Protein AF-A0A7J9FUR3-F1 (afdb_monomer)

InterPro domains:
  IPR056647 Domain of unknown function DUF7745 [PF24924] (19-249)

Structure (mmCIF, N/CA/C/O backbone):
data_AF-A0A7J9FUR3-F1
#
_entry.id   AF-A0A7J9FUR3-F1
#
loop_
_atom_site.group_PDB
_atom_site.id
_atom_site.type_symbol
_atom_site.label_atom_id
_atom_site.label_alt_id
_atom_site.label_comp_id
_atom_site.label_asym_id
_atom_site.label_entity_id
_atom_site.label_seq_id
_atom_site.pdbx_PDB_ins_code
_atom_site.Cartn_x
_atom_site.Cartn_y
_atom_site.Cartn_z
_atom_site.occupancy
_atom_site.B_iso_or_equiv
_atom_site.auth_seq_id
_atom_site.auth_comp_id
_atom_site.auth_asym_id
_atom_site.auth_atom_id
_atom_site.pdbx_PDB_model_num
ATOM 1 N N . ILE A 1 1 ? 11.746 -22.032 -14.970 1.00 40.00 1 ILE A N 1
ATOM 2 C CA . ILE A 1 1 ? 12.885 -21.417 -14.247 1.00 40.00 1 ILE A CA 1
ATOM 3 C C . ILE A 1 1 ? 12.674 -19.917 -14.348 1.00 40.00 1 ILE A C 1
ATOM 5 O O . ILE A 1 1 ? 12.406 -19.471 -15.456 1.00 40.00 1 ILE A O 1
ATOM 9 N N . VAL A 1 2 ? 12.683 -19.176 -13.238 1.00 52.94 2 VAL A N 1
ATOM 10 C CA . VAL A 1 2 ? 12.623 -17.704 -13.290 1.00 52.94 2 VAL A CA 1
ATOM 11 C C . VAL A 1 2 ? 14.052 -17.200 -13.469 1.00 52.94 2 VAL A C 1
ATOM 13 O O . VAL A 1 2 ? 14.945 -17.654 -12.755 1.00 52.94 2 VAL A O 1
ATOM 16 N N . SER A 1 3 ? 14.275 -16.323 -14.445 1.00 75.50 3 SER A N 1
ATOM 17 C CA . SER A 1 3 ? 15.568 -15.669 -14.642 1.00 75.50 3 SER A CA 1
ATOM 18 C C . SER A 1 3 ? 15.667 -14.496 -13.665 1.00 75.50 3 SER A C 1
ATOM 20 O O . SER A 1 3 ? 14.823 -13.596 -13.670 1.00 75.50 3 SER A O 1
ATOM 22 N N . CYS A 1 4 ? 16.656 -14.539 -12.772 1.00 85.50 4 CYS A N 1
ATOM 23 C CA . CYS A 1 4 ? 16.816 -13.567 -11.694 1.00 85.50 4 CYS A CA 1
ATOM 24 C C . CYS A 1 4 ? 18.281 -13.151 -11.547 1.00 85.50 4 CYS A C 1
ATOM 26 O O . CYS A 1 4 ? 19.171 -13.999 -11.498 1.00 85.50 4 CYS A O 1
ATOM 28 N N . ILE A 1 5 ? 18.525 -11.848 -11.412 1.00 88.12 5 ILE A N 1
ATOM 29 C CA . ILE A 1 5 ? 19.863 -11.275 -11.248 1.00 88.12 5 ILE A CA 1
ATOM 30 C C . ILE A 1 5 ? 20.096 -10.968 -9.758 1.00 88.12 5 ILE A C 1
ATOM 32 O O . ILE A 1 5 ? 19.361 -10.153 -9.194 1.00 88.12 5 ILE A O 1
ATOM 36 N N . PRO A 1 6 ? 21.093 -11.576 -9.087 1.00 90.00 6 PRO A N 1
ATOM 37 C CA . PRO A 1 6 ? 21.395 -11.266 -7.691 1.00 90.00 6 PRO A CA 1
ATOM 38 C C . PRO A 1 6 ? 21.856 -9.815 -7.507 1.00 90.00 6 PRO A C 1
ATOM 40 O O . PRO A 1 6 ? 22.700 -9.323 -8.260 1.00 90.00 6 PRO A O 1
ATOM 43 N N . TRP A 1 7 ? 21.391 -9.155 -6.442 1.00 91.25 7 TRP A N 1
ATOM 44 C CA . TRP A 1 7 ? 21.817 -7.801 -6.060 1.00 91.25 7 TRP A CA 1
ATOM 45 C C . TRP A 1 7 ? 23.337 -7.688 -5.913 1.00 91.25 7 TRP A C 1
ATOM 47 O O . TRP A 1 7 ? 23.904 -6.666 -6.286 1.00 91.25 7 TRP A O 1
ATOM 57 N N . LYS A 1 8 ? 24.020 -8.745 -5.447 1.00 90.19 8 LYS A N 1
ATOM 58 C CA . LYS A 1 8 ? 25.489 -8.772 -5.386 1.00 90.19 8 LYS A CA 1
ATOM 59 C C . LYS A 1 8 ? 26.110 -8.455 -6.753 1.00 90.19 8 LYS A C 1
ATOM 61 O O . LYS A 1 8 ? 26.935 -7.557 -6.842 1.00 90.19 8 LYS A O 1
ATOM 66 N N . ASN A 1 9 ? 25.662 -9.122 -7.815 1.00 89.19 9 ASN A N 1
ATOM 67 C CA . ASN A 1 9 ? 26.210 -8.950 -9.160 1.00 89.19 9 ASN A CA 1
ATOM 68 C C . ASN A 1 9 ? 25.956 -7.527 -9.690 1.00 89.19 9 ASN A C 1
ATOM 70 O O . ASN A 1 9 ? 26.827 -6.939 -10.327 1.00 89.19 9 ASN A O 1
ATOM 74 N N . LEU A 1 10 ? 24.783 -6.955 -9.390 1.00 90.62 10 LEU A N 1
ATOM 75 C CA . LEU A 1 10 ? 24.438 -5.574 -9.749 1.00 90.62 10 LEU A CA 1
ATOM 76 C C . LEU A 1 10 ? 25.276 -4.555 -8.959 1.00 90.62 10 LEU A C 1
ATOM 78 O O . LEU A 1 10 ? 25.769 -3.593 -9.540 1.00 90.62 10 LEU A O 1
ATOM 82 N N . LYS A 1 11 ? 25.501 -4.783 -7.659 1.00 92.44 11 LYS A N 1
ATOM 83 C CA . LYS A 1 11 ? 26.375 -3.962 -6.809 1.00 92.44 11 LYS A CA 1
ATOM 84 C C . LYS A 1 11 ? 27.828 -4.008 -7.284 1.00 92.44 11 LYS A C 1
ATOM 86 O O . LYS A 1 11 ? 28.453 -2.958 -7.417 1.00 92.44 11 LYS A O 1
ATOM 91 N N . ASP A 1 12 ? 28.352 -5.199 -7.555 1.00 90.38 12 ASP A N 1
ATOM 92 C CA . ASP A 1 12 ? 29.727 -5.392 -8.018 1.00 90.38 12 ASP A CA 1
ATOM 93 C C . ASP A 1 12 ? 29.925 -4.712 -9.392 1.00 90.38 12 ASP A C 1
ATOM 95 O O . ASP A 1 12 ? 30.930 -4.032 -9.605 1.00 90.38 12 ASP A O 1
ATOM 99 N N . LEU A 1 13 ? 28.915 -4.763 -10.275 1.00 88.69 13 LEU A N 1
ATOM 100 C CA . LEU A 1 13 ? 28.877 -4.000 -11.528 1.00 88.69 13 LEU A CA 1
ATOM 101 C C . LEU A 1 13 ? 28.843 -2.476 -11.294 1.00 88.69 13 LEU A C 1
ATOM 103 O O . LEU A 1 13 ? 29.637 -1.759 -11.899 1.00 88.69 13 LEU A O 1
ATOM 107 N N . ILE A 1 14 ? 27.986 -1.966 -10.400 1.00 90.94 14 ILE A N 1
ATOM 108 C CA . ILE A 1 14 ? 27.933 -0.533 -10.036 1.00 90.94 14 ILE A CA 1
ATOM 109 C C . ILE A 1 14 ? 29.297 -0.045 -9.530 1.00 90.94 14 ILE A C 1
ATOM 111 O O . ILE A 1 14 ? 29.725 1.056 -9.880 1.00 90.94 14 ILE A O 1
ATOM 115 N N . LEU A 1 15 ? 30.011 -0.849 -8.741 1.00 91.88 15 LEU A N 1
ATOM 116 C CA . LEU A 1 15 ? 31.342 -0.497 -8.247 1.00 91.88 15 LEU A CA 1
ATOM 117 C C . LEU A 1 15 ? 32.389 -0.516 -9.373 1.00 91.88 15 LEU A C 1
ATOM 119 O O . LEU A 1 15 ? 33.080 0.485 -9.564 1.00 91.88 15 LEU A O 1
ATOM 123 N N . ALA A 1 16 ? 32.461 -1.594 -10.159 1.00 90.81 16 ALA A N 1
ATOM 124 C CA . ALA A 1 16 ? 33.526 -1.814 -11.142 1.00 90.81 16 ALA A CA 1
ATOM 125 C C . ALA A 1 16 ? 33.355 -1.076 -12.487 1.00 90.81 16 ALA A C 1
ATOM 127 O O . ALA A 1 16 ? 34.342 -0.863 -13.189 1.00 90.81 16 ALA A O 1
ATOM 128 N N . HIS A 1 17 ? 32.137 -0.689 -12.885 1.00 88.50 17 HIS A N 1
ATOM 129 C CA . HIS A 1 17 ? 31.907 -0.098 -14.210 1.00 88.50 17 HIS A CA 1
ATOM 130 C C . HIS A 1 17 ? 32.602 1.278 -14.364 1.00 88.50 17 HIS A C 1
ATOM 132 O O . HIS A 1 17 ? 32.498 2.090 -13.444 1.00 88.50 17 HIS A O 1
ATOM 138 N N . PRO A 1 18 ? 33.268 1.602 -15.494 1.00 88.75 18 PRO A N 1
ATOM 139 C CA . PRO A 1 18 ? 33.955 2.891 -15.661 1.00 88.75 18 PRO A CA 1
ATOM 140 C C . PRO A 1 18 ? 33.000 4.069 -15.937 1.00 88.75 18 PRO A C 1
ATOM 142 O O . PRO A 1 18 ? 33.157 5.143 -15.367 1.00 88.75 18 PRO A O 1
ATOM 145 N N . ASP A 1 19 ? 31.983 3.876 -16.782 1.00 91.56 19 ASP A N 1
ATOM 146 C CA . ASP A 1 19 ? 30.974 4.904 -17.088 1.00 91.56 19 ASP A CA 1
ATOM 147 C C . ASP A 1 19 ? 30.016 5.111 -15.903 1.00 91.56 19 ASP A C 1
ATOM 149 O O . ASP A 1 19 ? 29.298 4.185 -15.513 1.00 91.56 19 ASP A O 1
ATOM 153 N N . VAL A 1 20 ? 29.994 6.336 -15.370 1.00 91.25 20 VAL A N 1
ATOM 154 C CA . VAL A 1 20 ? 29.142 6.776 -14.255 1.00 91.25 20 VAL A CA 1
ATOM 155 C C . VAL A 1 20 ? 27.653 6.712 -14.600 1.00 91.25 20 VAL A C 1
ATOM 157 O O . VAL A 1 20 ? 26.853 6.382 -13.726 1.00 91.25 20 VAL A O 1
ATOM 160 N N . ARG A 1 21 ? 27.253 6.965 -15.855 1.00 87.56 21 ARG A N 1
ATOM 161 C CA . ARG A 1 21 ? 25.837 6.919 -16.250 1.00 87.56 21 ARG A CA 1
ATOM 162 C C . ARG A 1 21 ? 25.279 5.509 -16.074 1.00 87.56 21 ARG A C 1
ATOM 164 O O . ARG A 1 21 ? 24.297 5.325 -15.365 1.00 87.56 21 ARG A O 1
ATOM 171 N N . LYS A 1 22 ? 25.996 4.507 -16.586 1.00 88.00 22 LYS A N 1
ATOM 172 C CA . LYS A 1 22 ? 25.631 3.093 -16.427 1.00 88.00 22 LYS A CA 1
ATOM 173 C C . LYS A 1 22 ? 25.598 2.637 -14.963 1.00 88.00 22 LYS A C 1
ATOM 175 O O . LYS A 1 22 ? 24.791 1.772 -14.634 1.00 88.00 22 LYS A O 1
ATOM 180 N N . LYS A 1 23 ? 26.396 3.231 -14.059 1.00 89.62 23 LYS A N 1
ATOM 181 C CA . LYS A 1 23 ? 26.247 2.993 -12.606 1.00 89.62 23 LYS A CA 1
ATOM 182 C C . LYS A 1 23 ? 24.873 3.452 -12.105 1.00 89.62 23 LYS A C 1
ATOM 184 O O . LYS A 1 23 ? 24.221 2.710 -11.376 1.00 89.62 23 LYS A O 1
ATOM 189 N N . VAL A 1 24 ? 24.435 4.650 -12.504 1.00 90.56 24 VAL A N 1
ATOM 190 C CA . VAL A 1 24 ? 23.118 5.204 -12.141 1.00 90.56 24 VAL A CA 1
ATOM 191 C C . VAL A 1 24 ? 21.990 4.362 -12.738 1.00 90.56 24 VAL A C 1
ATOM 193 O O . VAL A 1 24 ? 21.053 4.029 -12.018 1.00 90.56 24 VAL A O 1
ATOM 196 N N . ASP A 1 25 ? 22.109 3.943 -13.999 1.00 90.06 25 ASP A N 1
ATOM 197 C CA . ASP A 1 25 ? 21.103 3.114 -14.674 1.00 90.06 25 ASP A CA 1
ATOM 198 C C . ASP A 1 25 ? 20.937 1.745 -13.973 1.00 90.06 25 ASP A C 1
ATOM 200 O O . ASP A 1 25 ? 19.820 1.331 -13.657 1.00 90.06 25 ASP A O 1
ATOM 204 N N . VAL A 1 26 ? 22.042 1.065 -13.631 1.00 91.12 26 VAL A N 1
ATOM 205 C CA . VAL A 1 26 ? 22.020 -0.221 -12.899 1.00 91.12 26 VAL A CA 1
ATOM 206 C C . VAL A 1 26 ? 21.530 -0.048 -11.452 1.00 91.12 26 VAL A C 1
ATOM 208 O O . VAL A 1 26 ? 20.812 -0.908 -10.932 1.00 91.12 26 VAL A O 1
ATOM 211 N N . PHE A 1 27 ? 21.853 1.068 -10.795 1.00 93.19 27 PHE A N 1
ATOM 212 C CA . PHE A 1 27 ? 21.329 1.396 -9.465 1.00 93.19 27 PHE A CA 1
ATOM 213 C C . PHE A 1 27 ? 19.815 1.658 -9.495 1.00 93.19 27 PHE A C 1
ATOM 215 O O . PHE A 1 27 ? 19.082 1.141 -8.651 1.00 93.19 27 PHE A O 1
ATOM 222 N N . ALA A 1 28 ? 19.319 2.375 -10.505 1.00 92.06 28 ALA A N 1
ATOM 223 C CA . ALA A 1 28 ? 17.894 2.611 -10.706 1.00 92.06 28 ALA A CA 1
ATOM 224 C C . ALA A 1 28 ? 17.135 1.310 -11.026 1.00 92.06 28 ALA A C 1
ATOM 226 O O . ALA A 1 28 ? 16.106 1.049 -10.400 1.00 92.06 28 ALA A O 1
ATOM 227 N N . LEU A 1 29 ? 17.667 0.442 -11.898 1.00 92.75 29 LEU A N 1
ATOM 228 C CA . LEU A 1 29 ? 17.140 -0.915 -12.118 1.00 92.75 29 LEU A CA 1
ATOM 229 C C . LEU A 1 29 ? 17.061 -1.708 -10.803 1.00 92.75 29 LEU A C 1
ATOM 231 O O . LEU A 1 29 ? 16.066 -2.383 -10.542 1.00 92.75 29 LEU A O 1
ATOM 235 N N . SER A 1 30 ? 18.076 -1.584 -9.946 1.00 92.75 30 SER A N 1
ATOM 236 C CA . SER A 1 30 ? 18.109 -2.250 -8.640 1.00 92.75 30 SER A CA 1
ATOM 237 C C . SER A 1 30 ? 17.030 -1.719 -7.688 1.00 92.75 30 SER A C 1
ATOM 239 O O . SER A 1 30 ? 16.398 -2.510 -6.995 1.00 92.75 30 SER A O 1
ATOM 241 N N . ILE A 1 31 ? 16.731 -0.413 -7.696 1.00 92.94 31 ILE A N 1
ATOM 242 C CA . ILE A 1 31 ? 15.568 0.144 -6.979 1.00 92.94 31 ILE A CA 1
ATOM 243 C C . ILE A 1 31 ? 14.265 -0.442 -7.543 1.00 92.94 31 ILE A C 1
ATOM 245 O O . ILE A 1 31 ? 13.415 -0.903 -6.778 1.00 92.94 31 ILE A O 1
ATOM 249 N N . TYR A 1 32 ? 14.103 -0.484 -8.869 1.00 92.69 32 TYR A N 1
ATOM 250 C CA . TYR A 1 32 ? 12.893 -1.039 -9.477 1.00 92.69 32 TYR A CA 1
ATOM 251 C C . TYR A 1 32 ? 12.686 -2.521 -9.137 1.00 92.69 32 TYR A C 1
ATOM 253 O O . TYR A 1 32 ? 11.578 -2.892 -8.759 1.00 92.69 32 TYR A O 1
ATOM 261 N N . GLY A 1 33 ? 13.727 -3.354 -9.195 1.00 91.75 33 GLY A N 1
ATOM 262 C CA . GLY A 1 33 ? 13.622 -4.788 -8.910 1.00 91.75 33 GLY A CA 1
ATOM 263 C C . GLY A 1 33 ? 13.586 -5.169 -7.429 1.00 91.75 33 GLY A C 1
ATOM 264 O O . GLY A 1 33 ? 12.911 -6.127 -7.078 1.00 91.75 33 GLY A O 1
ATOM 265 N N . LEU A 1 34 ? 14.276 -4.438 -6.546 1.00 92.56 34 LEU A N 1
ATOM 266 C CA . LEU A 1 34 ? 14.385 -4.800 -5.122 1.00 92.56 34 LEU A CA 1
ATOM 267 C C . LEU A 1 34 ? 13.378 -4.067 -4.222 1.00 92.56 34 LEU A C 1
ATOM 269 O O . LEU A 1 34 ? 13.125 -4.520 -3.107 1.00 92.56 34 LEU A O 1
ATOM 273 N N . ILE A 1 35 ? 12.835 -2.927 -4.672 1.00 92.38 35 ILE A N 1
ATOM 274 C CA . ILE A 1 35 ? 11.983 -2.041 -3.858 1.00 92.38 35 ILE A CA 1
ATOM 275 C C . ILE A 1 35 ? 10.611 -1.828 -4.503 1.00 92.38 35 ILE A C 1
ATOM 277 O O . ILE A 1 35 ? 9.602 -1.902 -3.806 1.00 92.38 35 ILE A O 1
ATOM 281 N N . VAL A 1 36 ? 10.538 -1.562 -5.812 1.00 93.19 36 VAL A N 1
ATOM 282 C CA . VAL A 1 36 ? 9.259 -1.231 -6.477 1.00 93.19 36 VAL A CA 1
ATOM 283 C C . VAL A 1 36 ? 8.471 -2.487 -6.870 1.00 93.19 36 VAL A C 1
ATOM 285 O O . VAL A 1 36 ? 7.272 -2.573 -6.605 1.00 93.19 36 VAL A O 1
ATOM 288 N N . PHE A 1 37 ? 9.155 -3.470 -7.456 1.00 93.56 37 PHE A N 1
ATOM 289 C CA . PHE A 1 37 ? 8.597 -4.725 -7.961 1.00 93.56 37 PHE A CA 1
ATOM 290 C C . PHE A 1 37 ? 9.344 -5.961 -7.405 1.00 93.56 37 PHE A C 1
ATOM 292 O O . PHE A 1 37 ? 9.831 -6.780 -8.186 1.00 93.56 37 PHE A O 1
ATOM 299 N N . PRO A 1 38 ? 9.470 -6.115 -6.070 1.00 91.81 38 PRO A N 1
ATOM 300 C CA . PRO A 1 38 ? 10.190 -7.238 -5.474 1.00 91.81 38 PRO A CA 1
ATOM 301 C C . PRO A 1 38 ? 9.470 -8.569 -5.714 1.00 91.81 38 PRO A C 1
ATOM 303 O O . PRO A 1 38 ? 8.292 -8.696 -5.388 1.00 91.81 38 PRO A O 1
ATOM 306 N N . THR A 1 39 ? 10.194 -9.580 -6.206 1.00 86.19 39 THR A N 1
ATOM 307 C CA . THR A 1 39 ? 9.712 -10.973 -6.311 1.00 86.19 39 THR A CA 1
ATOM 308 C C . THR A 1 39 ? 10.428 -11.898 -5.333 1.00 86.19 39 THR A C 1
ATOM 310 O O . THR A 1 39 ? 9.793 -12.564 -4.517 1.00 86.19 39 THR A O 1
ATOM 313 N N . ILE A 1 40 ? 11.761 -11.914 -5.385 1.00 85.31 40 ILE A N 1
ATOM 314 C CA . ILE A 1 40 ? 12.637 -12.765 -4.575 1.00 85.31 40 ILE A CA 1
ATOM 315 C C . ILE A 1 40 ? 13.620 -11.871 -3.815 1.00 85.31 40 ILE A C 1
ATOM 317 O O . ILE A 1 40 ? 14.203 -10.940 -4.372 1.00 85.31 40 ILE A O 1
ATOM 321 N N . LEU A 1 41 ? 13.815 -12.143 -2.522 1.00 85.69 41 LEU A N 1
ATOM 322 C CA . LEU A 1 41 ? 14.660 -11.315 -1.661 1.00 85.69 41 LEU A CA 1
ATOM 323 C C . LEU A 1 41 ? 16.094 -11.222 -2.211 1.00 85.69 41 LEU A C 1
ATOM 325 O O . LEU A 1 41 ? 16.740 -12.237 -2.476 1.00 85.69 41 LEU A O 1
ATOM 329 N N . GLY A 1 42 ? 16.591 -9.994 -2.379 1.00 87.50 42 GLY A N 1
ATOM 330 C CA . GLY A 1 42 ? 17.943 -9.731 -2.880 1.00 87.50 42 GLY A CA 1
ATOM 331 C C . GLY A 1 42 ? 18.158 -10.032 -4.369 1.00 87.50 42 GLY A C 1
ATOM 332 O O . GLY A 1 42 ? 19.312 -10.100 -4.787 1.00 87.50 42 GLY A O 1
ATOM 333 N N . HIS A 1 43 ? 17.096 -10.214 -5.159 1.00 90.06 43 HIS A N 1
ATOM 334 C CA . HIS A 1 43 ? 17.171 -10.532 -6.587 1.00 90.06 43 HIS A CA 1
ATOM 335 C C . HIS A 1 43 ? 16.255 -9.629 -7.425 1.00 90.06 43 HIS A C 1
ATOM 337 O O . HIS A 1 43 ? 15.167 -9.260 -6.992 1.00 90.06 43 HIS A O 1
ATOM 343 N N . VAL A 1 44 ? 16.693 -9.299 -8.641 1.00 89.44 44 VAL A N 1
ATOM 344 C CA . VAL A 1 44 ? 15.914 -8.567 -9.651 1.00 89.44 44 VAL A CA 1
ATOM 345 C C . VAL A 1 44 ? 15.365 -9.553 -10.679 1.00 89.44 44 VAL A C 1
ATOM 347 O O . VAL A 1 44 ? 16.111 -10.375 -11.207 1.00 89.44 44 VAL A O 1
ATOM 350 N N . ASP A 1 45 ? 14.069 -9.467 -10.964 1.00 90.19 45 ASP A N 1
ATOM 351 C CA . ASP A 1 45 ? 13.382 -10.295 -11.960 1.00 90.19 45 ASP A CA 1
ATOM 352 C C . ASP A 1 45 ? 13.676 -9.819 -13.399 1.00 90.19 45 ASP A C 1
ATOM 354 O O . ASP A 1 45 ? 13.717 -8.614 -13.675 1.00 90.19 45 ASP A O 1
ATOM 358 N N . GLU A 1 46 ? 13.847 -10.748 -14.340 1.00 88.62 46 GLU A N 1
ATOM 359 C CA . GLU A 1 46 ? 14.031 -10.438 -15.765 1.00 88.62 46 GLU A CA 1
ATOM 360 C C . GLU A 1 46 ? 12.881 -9.589 -16.341 1.00 88.62 46 GLU A C 1
ATOM 362 O O . GLU A 1 46 ? 13.132 -8.655 -17.106 1.00 88.62 46 GLU A O 1
ATOM 367 N N . ALA A 1 47 ? 11.634 -9.810 -15.909 1.00 89.31 47 ALA A N 1
ATOM 368 C CA . ALA A 1 47 ? 10.491 -9.020 -16.370 1.00 89.31 47 ALA A CA 1
ATOM 369 C C . ALA A 1 47 ? 10.536 -7.556 -15.884 1.00 89.31 47 ALA A C 1
ATOM 371 O O . ALA A 1 47 ? 10.021 -6.660 -16.556 1.00 89.31 47 ALA A O 1
ATOM 372 N N . VAL A 1 48 ? 11.203 -7.284 -14.754 1.00 90.94 48 VAL A N 1
ATOM 373 C CA . VAL A 1 48 ? 11.475 -5.909 -14.297 1.00 90.94 48 VAL A CA 1
ATOM 374 C C . VAL A 1 48 ? 12.601 -5.269 -15.121 1.00 90.94 48 VAL A C 1
ATOM 376 O O . VAL A 1 48 ? 12.616 -4.052 -15.294 1.00 90.94 48 VAL A O 1
ATOM 379 N N . THR A 1 49 ? 13.496 -6.073 -15.702 1.00 88.94 49 THR A N 1
ATOM 380 C CA . THR A 1 49 ? 14.569 -5.590 -16.585 1.00 88.94 49 THR A CA 1
ATOM 381 C C . THR A 1 49 ? 14.022 -5.171 -17.962 1.00 88.94 49 THR A C 1
ATOM 383 O O . THR A 1 49 ? 14.380 -4.090 -18.434 1.00 88.94 49 THR A O 1
ATOM 386 N N . ASP A 1 50 ? 13.082 -5.926 -18.563 1.00 87.00 50 ASP A N 1
ATOM 387 C CA . ASP A 1 50 ? 12.319 -5.462 -19.751 1.00 87.00 50 ASP A CA 1
ATOM 388 C C . ASP A 1 50 ? 11.549 -4.172 -19.449 1.00 87.00 50 ASP A C 1
ATOM 390 O O . ASP A 1 50 ? 11.634 -3.198 -20.201 1.00 87.00 50 ASP A O 1
ATOM 394 N N . LEU A 1 51 ? 10.828 -4.138 -18.320 1.00 88.38 51 LEU A N 1
ATOM 395 C CA . LEU A 1 51 ? 10.083 -2.951 -17.913 1.00 88.38 51 LEU A CA 1
ATOM 396 C C . LEU A 1 51 ? 11.000 -1.730 -17.790 1.00 88.38 51 LEU A C 1
ATOM 398 O O . LEU A 1 51 ? 10.659 -0.670 -18.314 1.00 88.38 51 LEU A O 1
ATOM 402 N N . PHE A 1 52 ? 12.157 -1.869 -17.141 1.00 88.75 52 PHE A N 1
ATOM 403 C CA . PHE A 1 52 ? 13.099 -0.770 -16.942 1.00 88.75 52 PHE A CA 1
ATOM 404 C C . PHE A 1 52 ? 13.564 -0.168 -18.278 1.00 88.75 52 PHE A C 1
ATOM 406 O O . PHE A 1 52 ? 13.422 1.038 -18.478 1.00 88.75 52 PHE A O 1
ATOM 413 N N . GLY A 1 53 ? 13.959 -1.002 -19.249 1.00 84.81 53 GLY A N 1
ATOM 414 C CA . GLY A 1 53 ? 14.311 -0.568 -20.615 1.00 84.81 53 GLY A CA 1
ATOM 415 C C . GLY A 1 53 ? 13.153 0.040 -21.430 1.00 84.81 53 GLY A C 1
ATOM 416 O O . GLY A 1 53 ? 13.342 0.514 -22.556 1.00 84.81 53 GLY A O 1
ATOM 417 N N . ARG A 1 54 ? 11.930 0.044 -20.884 1.00 82.88 54 ARG A N 1
ATOM 418 C CA . ARG A 1 54 ? 10.752 0.715 -21.452 1.00 82.88 54 ARG A CA 1
ATOM 419 C C . ARG A 1 54 ? 10.394 2.015 -20.730 1.00 82.88 54 ARG A C 1
ATOM 421 O O . ARG A 1 54 ? 9.671 2.819 -21.318 1.00 82.88 54 ARG A O 1
ATOM 428 N N . LEU A 1 55 ? 10.916 2.272 -19.527 1.00 81.19 55 LEU A N 1
ATOM 429 C CA . LEU A 1 55 ? 10.690 3.531 -18.799 1.00 81.19 55 LEU A CA 1
ATOM 430 C C . LEU A 1 55 ? 11.337 4.729 -19.512 1.00 81.19 55 LEU A C 1
ATOM 432 O O . LEU A 1 55 ? 10.719 5.790 -19.587 1.00 81.19 55 LEU A O 1
ATOM 436 N N . ASP A 1 56 ? 12.495 4.529 -20.155 1.00 71.19 56 ASP A N 1
ATOM 437 C CA . ASP A 1 56 ? 13.159 5.521 -21.025 1.00 71.19 56 ASP A CA 1
ATOM 438 C C . ASP A 1 56 ? 12.240 6.073 -22.129 1.00 71.19 56 ASP A C 1
ATOM 440 O O . ASP A 1 56 ? 12.386 7.208 -22.585 1.00 71.19 56 ASP A O 1
ATOM 444 N N . LYS A 1 57 ? 11.224 5.297 -22.529 1.00 78.06 57 LYS A N 1
ATOM 445 C CA . LYS A 1 57 ? 10.207 5.674 -23.524 1.00 78.06 57 LYS A CA 1
ATOM 446 C C . LYS A 1 57 ? 9.055 6.483 -22.901 1.00 78.06 57 LYS A C 1
ATOM 448 O O . LYS A 1 57 ? 7.962 6.535 -23.459 1.00 78.06 57 LYS A O 1
ATOM 453 N N . ARG A 1 58 ? 9.302 7.109 -21.740 1.00 74.69 58 ARG A N 1
ATOM 454 C CA . ARG A 1 58 ? 8.368 7.908 -20.919 1.00 74.69 58 ARG A CA 1
ATOM 455 C C . ARG A 1 58 ? 7.116 7.146 -20.456 1.00 74.69 58 ARG A C 1
ATOM 457 O O . ARG A 1 58 ? 6.075 7.749 -20.202 1.00 74.69 58 ARG A O 1
ATOM 464 N N . VAL A 1 59 ? 7.211 5.822 -20.320 1.00 78.38 59 VAL A N 1
ATOM 465 C CA . VAL A 1 59 ? 6.127 4.990 -19.774 1.00 78.38 59 VAL A CA 1
ATOM 466 C C . VAL A 1 59 ? 6.040 5.204 -18.261 1.00 78.38 59 VAL A C 1
ATOM 468 O O . VAL A 1 59 ? 7.025 5.027 -17.551 1.00 78.38 59 VAL A O 1
ATOM 471 N N . THR A 1 60 ? 4.861 5.565 -17.749 1.00 85.38 60 THR A N 1
ATOM 472 C CA . THR A 1 60 ? 4.654 5.702 -16.298 1.00 85.38 60 THR A CA 1
ATOM 473 C C . THR A 1 60 ? 4.535 4.327 -15.621 1.00 85.38 60 THR A C 1
ATOM 475 O O . THR A 1 60 ? 3.723 3.509 -16.058 1.00 85.38 60 THR A O 1
ATOM 478 N N . PRO A 1 61 ? 5.284 4.051 -14.533 1.00 89.25 61 PRO A N 1
ATOM 479 C CA . PRO A 1 61 ? 5.174 2.792 -13.797 1.00 89.25 61 PRO A CA 1
ATOM 480 C C . PRO A 1 61 ? 3.944 2.743 -12.874 1.00 89.25 61 PRO A C 1
ATOM 482 O O . PRO A 1 61 ? 3.599 1.672 -12.382 1.00 89.25 61 PRO A O 1
ATOM 485 N N . VAL A 1 62 ? 3.266 3.873 -12.626 1.00 90.38 62 VAL A N 1
ATOM 486 C CA . VAL A 1 62 ? 2.196 3.983 -11.613 1.00 90.38 62 VAL A CA 1
ATOM 487 C C . VAL A 1 62 ? 1.060 2.958 -11.799 1.00 90.38 62 VAL A C 1
ATOM 489 O O . VAL A 1 62 ? 0.696 2.327 -10.806 1.00 90.38 62 VAL A O 1
ATOM 492 N N . PRO A 1 63 ? 0.523 2.702 -13.014 1.00 91.81 63 PRO A N 1
ATOM 493 C CA . PRO A 1 63 ? -0.515 1.686 -13.200 1.00 91.81 63 PRO A CA 1
ATOM 494 C C . PRO A 1 63 ? -0.042 0.265 -12.864 1.00 91.81 63 PRO A C 1
ATOM 496 O O . PRO A 1 63 ? -0.834 -0.522 -12.356 1.00 91.81 63 PRO A O 1
ATOM 499 N N . LEU A 1 64 ? 1.240 -0.049 -13.094 1.00 94.00 64 LEU A N 1
ATOM 500 C CA . LEU A 1 64 ? 1.829 -1.362 -12.811 1.00 94.00 64 LEU A CA 1
ATOM 501 C C . LEU A 1 64 ? 2.073 -1.542 -11.306 1.00 94.00 64 LEU A C 1
ATOM 503 O O . LEU A 1 64 ? 1.781 -2.604 -10.762 1.00 94.00 64 LEU A O 1
ATOM 507 N N . ILE A 1 65 ? 2.557 -0.496 -10.622 1.00 95.00 65 ILE A N 1
ATOM 508 C CA . ILE A 1 65 ? 2.728 -0.489 -9.157 1.00 95.00 65 ILE A CA 1
ATOM 509 C C . ILE A 1 65 ? 1.378 -0.734 -8.477 1.00 95.00 65 ILE A C 1
ATOM 511 O O . ILE A 1 65 ? 1.276 -1.579 -7.587 1.00 95.00 65 ILE A O 1
ATOM 515 N N . LEU A 1 66 ? 0.328 -0.036 -8.926 1.00 94.94 66 LEU A N 1
ATOM 516 C CA . LEU A 1 66 ? -1.036 -0.256 -8.445 1.00 94.94 66 LEU A CA 1
ATOM 517 C C . LEU A 1 66 ? -1.541 -1.665 -8.792 1.00 94.94 66 LEU A C 1
ATOM 519 O O . LEU A 1 66 ? -2.140 -2.306 -7.931 1.00 94.94 66 LEU A O 1
ATOM 523 N N . ALA A 1 67 ? -1.273 -2.170 -10.004 1.00 95.81 67 ALA A N 1
ATOM 524 C CA . ALA A 1 67 ? -1.690 -3.509 -10.418 1.00 95.81 67 ALA A CA 1
ATOM 525 C C . ALA A 1 67 ? -1.164 -4.588 -9.463 1.00 95.81 67 ALA A C 1
ATOM 527 O O . ALA A 1 67 ? -1.957 -5.328 -8.885 1.00 95.81 67 ALA A O 1
ATOM 528 N N . GLU A 1 68 ? 0.153 -4.663 -9.258 1.00 95.75 68 GLU A N 1
ATOM 529 C CA . GLU A 1 68 ? 0.737 -5.714 -8.415 1.00 95.75 68 GLU A CA 1
ATOM 530 C C . GLU A 1 68 ? 0.428 -5.500 -6.925 1.00 95.75 68 GLU A C 1
ATOM 532 O O . GLU A 1 68 ? 0.162 -6.470 -6.217 1.00 95.75 68 GLU A O 1
ATOM 537 N N . THR A 1 69 ? 0.312 -4.245 -6.465 1.00 95.69 69 THR A N 1
ATOM 538 C CA . THR A 1 69 ? -0.157 -3.937 -5.101 1.00 95.69 69 THR A CA 1
ATOM 539 C C . THR A 1 69 ? -1.562 -4.500 -4.854 1.00 95.69 69 THR A C 1
ATOM 541 O O . THR A 1 69 ? -1.768 -5.230 -3.884 1.00 95.69 69 THR A O 1
ATOM 544 N N . PHE A 1 70 ? -2.533 -4.232 -5.737 1.00 94.50 70 PHE A N 1
ATOM 545 C CA . PHE A 1 70 ? -3.892 -4.763 -5.579 1.00 94.50 70 PHE A CA 1
ATOM 546 C C . PHE A 1 70 ? -3.962 -6.283 -5.770 1.00 94.50 70 PHE A C 1
ATOM 548 O O . PHE A 1 70 ? -4.699 -6.942 -5.038 1.00 94.50 70 PHE A O 1
ATOM 555 N N . ARG A 1 71 ? -3.182 -6.857 -6.697 1.00 94.56 71 ARG A N 1
ATOM 556 C CA . ARG A 1 71 ? -3.099 -8.316 -6.908 1.00 94.56 71 ARG A CA 1
ATOM 557 C C . ARG A 1 71 ? -2.565 -9.034 -5.671 1.00 94.56 71 ARG A C 1
ATOM 559 O O . ARG A 1 71 ? -3.167 -10.010 -5.232 1.00 94.56 71 ARG A O 1
ATOM 566 N N . SER A 1 72 ? -1.489 -8.530 -5.064 1.00 94.06 72 SER A N 1
ATOM 567 C CA . SER A 1 72 ? -0.935 -9.119 -3.844 1.00 94.06 72 SER A CA 1
ATOM 568 C C . SER A 1 72 ? -1.881 -8.971 -2.648 1.00 94.06 72 SER A C 1
ATOM 570 O O . SER A 1 72 ? -2.144 -9.963 -1.970 1.00 94.06 72 SER A O 1
ATOM 572 N N . LEU A 1 73 ? -2.475 -7.791 -2.431 1.00 92.56 73 LEU A N 1
ATOM 573 C CA . LEU A 1 73 ? -3.457 -7.597 -1.355 1.00 92.56 73 LEU A CA 1
ATOM 574 C C . LEU A 1 73 ? -4.702 -8.483 -1.540 1.00 92.56 73 LEU A C 1
ATOM 576 O O . LEU A 1 73 ? -5.201 -9.051 -0.570 1.00 92.56 73 LEU A O 1
ATOM 580 N N . ASN A 1 74 ? -5.179 -8.674 -2.775 1.00 91.00 74 ASN A N 1
ATOM 581 C CA . ASN A 1 74 ? -6.254 -9.624 -3.071 1.00 91.00 74 ASN A CA 1
ATOM 582 C C . ASN A 1 74 ? -5.831 -11.087 -2.865 1.00 91.00 74 ASN A C 1
ATOM 584 O O . ASN A 1 74 ? -6.660 -11.888 -2.438 1.00 91.00 74 ASN A O 1
ATOM 588 N N . ALA A 1 75 ? -4.579 -11.457 -3.151 1.00 91.00 75 ALA A N 1
ATOM 589 C CA . ALA A 1 75 ? -4.069 -12.799 -2.883 1.00 91.00 75 ALA A CA 1
ATOM 590 C C . ALA A 1 75 ? -4.054 -13.096 -1.376 1.00 91.00 75 ALA A C 1
ATOM 592 O O . ALA A 1 75 ? -4.688 -14.064 -0.959 1.00 91.00 75 ALA A O 1
ATOM 593 N N . CYS A 1 76 ? -3.456 -12.215 -0.566 1.00 89.94 76 CYS A N 1
ATOM 594 C CA . CYS A 1 76 ? -3.473 -12.319 0.896 1.00 89.94 76 CYS A CA 1
ATOM 595 C C . CYS A 1 76 ? -4.907 -12.372 1.447 1.00 89.94 76 CYS A C 1
ATOM 597 O O . CYS A 1 76 ? -5.241 -13.255 2.229 1.00 89.94 76 CYS A O 1
ATOM 599 N N . ARG A 1 77 ? -5.801 -11.493 0.970 1.00 86.50 77 ARG A N 1
ATOM 600 C CA . ARG A 1 77 ? -7.213 -11.462 1.392 1.00 86.50 77 ARG A CA 1
ATOM 601 C C . ARG A 1 77 ? -7.999 -12.729 1.032 1.00 86.50 77 ARG A C 1
ATOM 603 O O . ARG A 1 77 ? -8.912 -13.085 1.766 1.00 86.50 77 ARG A O 1
ATOM 610 N N . ARG A 1 78 ? -7.683 -13.397 -0.085 1.00 87.00 78 ARG A N 1
ATOM 611 C CA . ARG A 1 78 ? -8.332 -14.664 -0.485 1.00 87.00 78 ARG A CA 1
ATOM 612 C C . ARG A 1 78 ? -7.768 -15.885 0.239 1.00 87.00 78 ARG A C 1
ATOM 614 O O . ARG A 1 78 ? -8.509 -16.840 0.428 1.00 87.00 78 ARG A O 1
ATOM 621 N N . ALA A 1 79 ? -6.488 -15.867 0.605 1.00 88.38 79 ALA A N 1
ATOM 622 C CA . ALA A 1 79 ? -5.861 -16.941 1.373 1.00 88.38 79 ALA A CA 1
ATOM 623 C C . ALA A 1 79 ? -6.160 -16.839 2.881 1.00 88.38 79 ALA A C 1
ATOM 625 O O . ALA A 1 79 ? -6.206 -17.854 3.563 1.00 88.38 79 ALA A O 1
ATOM 626 N N . GLY A 1 80 ? -6.345 -15.620 3.400 1.00 82.56 80 GLY A N 1
ATOM 627 C CA . GLY A 1 80 ? -6.353 -15.337 4.841 1.00 82.56 80 GLY A CA 1
ATOM 628 C C . GLY A 1 80 ? -4.948 -15.276 5.459 1.00 82.56 80 GLY A C 1
ATOM 629 O O . GLY A 1 80 ? -4.812 -14.959 6.636 1.00 82.56 80 GLY A O 1
ATOM 630 N N . GLU A 1 81 ? -3.910 -15.545 4.664 1.00 81.19 81 GLU A N 1
ATOM 631 C CA . GLU A 1 81 ? -2.510 -15.654 5.072 1.00 81.19 81 GLU A CA 1
ATOM 632 C C . GLU A 1 81 ? -1.553 -15.215 3.941 1.00 81.19 81 GLU A C 1
ATOM 634 O O . GLU A 1 81 ? -1.971 -14.759 2.872 1.00 81.19 81 GLU A O 1
ATOM 639 N N . GLY A 1 82 ? -0.247 -15.373 4.165 1.00 83.56 82 GLY A N 1
ATOM 640 C CA . GLY A 1 82 ? 0.797 -15.107 3.175 1.00 83.56 82 GLY A CA 1
ATOM 641 C C . GLY A 1 82 ? 1.409 -13.706 3.266 1.00 83.56 82 GLY A C 1
ATOM 642 O O . GLY A 1 82 ? 1.116 -12.919 4.162 1.00 83.56 82 GLY A O 1
ATOM 643 N N . ARG A 1 83 ? 2.321 -13.403 2.335 1.00 87.44 83 ARG A N 1
ATOM 644 C CA . ARG A 1 83 ? 3.166 -12.200 2.361 1.00 87.44 83 ARG A CA 1
ATOM 645 C C . ARG A 1 83 ? 2.783 -11.219 1.253 1.00 87.44 83 ARG A C 1
ATOM 647 O O . ARG A 1 83 ? 2.563 -11.632 0.118 1.00 87.44 83 ARG A O 1
ATOM 654 N N . PHE A 1 84 ? 2.797 -9.922 1.562 1.00 91.19 84 PHE A N 1
ATOM 655 C CA . PHE A 1 84 ? 2.683 -8.869 0.551 1.00 91.19 84 PHE A CA 1
ATOM 656 C C . PHE A 1 84 ? 3.913 -8.845 -0.380 1.00 91.19 84 PHE A C 1
ATOM 658 O O . PHE A 1 84 ? 5.056 -8.871 0.081 1.00 91.19 84 PHE A O 1
ATOM 665 N N . ILE A 1 85 ? 3.661 -8.780 -1.688 1.00 90.56 85 ILE A N 1
ATOM 666 C CA . ILE A 1 85 ? 4.633 -8.794 -2.786 1.00 90.56 85 ILE A CA 1
ATOM 667 C C . ILE A 1 85 ? 4.370 -7.543 -3.632 1.00 90.56 85 ILE A C 1
ATOM 669 O O . ILE A 1 85 ? 3.413 -7.481 -4.401 1.00 90.56 85 ILE A O 1
ATOM 673 N N . GLY A 1 86 ? 5.194 -6.517 -3.437 1.00 92.06 86 GLY A N 1
ATOM 674 C CA . GLY A 1 86 ? 5.031 -5.193 -4.034 1.00 92.06 86 GLY A CA 1
ATOM 675 C C . GLY A 1 86 ? 5.788 -4.132 -3.236 1.00 92.06 86 GLY A C 1
ATOM 676 O O . GLY A 1 86 ? 6.500 -4.454 -2.281 1.00 92.06 86 GLY A O 1
ATOM 677 N N . CYS A 1 87 ? 5.633 -2.857 -3.600 1.00 93.19 87 CYS A N 1
ATOM 678 C CA . CYS A 1 87 ? 6.367 -1.765 -2.959 1.00 93.19 87 CYS A CA 1
ATOM 679 C C . CYS A 1 87 ? 5.821 -1.424 -1.561 1.00 93.19 87 CYS A C 1
ATOM 681 O O . CYS A 1 87 ? 5.021 -0.499 -1.384 1.00 93.19 87 CYS A O 1
ATOM 683 N N . ALA A 1 88 ? 6.277 -2.165 -0.550 1.00 89.50 88 ALA A N 1
ATOM 684 C CA . ALA A 1 88 ? 5.877 -1.983 0.845 1.00 89.50 88 ALA A CA 1
ATOM 685 C C . ALA A 1 88 ? 6.170 -0.562 1.360 1.00 89.50 88 ALA A C 1
ATOM 687 O O . ALA A 1 88 ? 5.422 -0.036 2.175 1.00 89.50 88 ALA A O 1
ATOM 688 N N . GLN A 1 89 ? 7.211 0.093 0.841 1.00 87.00 89 GLN A N 1
ATOM 689 C CA . GLN A 1 89 ? 7.587 1.465 1.177 1.00 87.00 89 GLN A CA 1
ATOM 690 C C . GLN A 1 89 ? 6.554 2.486 0.676 1.00 87.00 89 GLN A C 1
ATOM 692 O O . GLN A 1 89 ? 6.266 3.448 1.383 1.00 87.00 89 GLN A O 1
ATOM 697 N N . LEU A 1 90 ? 5.960 2.277 -0.507 1.00 87.88 90 LEU A N 1
ATOM 698 C CA . LEU A 1 90 ? 4.878 3.132 -1.015 1.00 87.88 90 LEU A CA 1
ATOM 699 C C . LEU A 1 90 ? 3.547 2.852 -0.306 1.00 87.88 90 LEU A C 1
ATOM 701 O O . LEU A 1 90 ? 2.792 3.791 -0.054 1.00 87.88 90 LEU A O 1
ATOM 705 N N . LEU A 1 91 ? 3.280 1.597 0.070 1.00 87.75 91 LEU A N 1
ATOM 706 C CA . LEU A 1 91 ? 2.109 1.242 0.876 1.00 87.75 91 LEU A CA 1
ATOM 707 C C . LEU A 1 91 ? 2.201 1.829 2.297 1.00 87.75 91 LEU A C 1
ATOM 709 O O . LEU A 1 91 ? 1.235 2.416 2.773 1.00 87.75 91 LEU A O 1
ATOM 713 N N . LEU A 1 92 ? 3.374 1.758 2.936 1.00 83.06 92 LEU A N 1
ATOM 714 C CA . LEU A 1 92 ? 3.660 2.387 4.231 1.00 83.06 92 LEU A CA 1
ATOM 715 C C . LEU A 1 92 ? 3.616 3.921 4.147 1.00 83.06 92 LEU A C 1
ATOM 717 O O . LEU A 1 92 ? 3.104 4.576 5.053 1.00 83.06 92 LEU A O 1
ATOM 721 N N . ALA A 1 93 ? 4.100 4.505 3.046 1.00 80.88 93 ALA A N 1
ATOM 722 C CA . ALA A 1 93 ? 3.955 5.933 2.800 1.00 80.88 93 ALA A CA 1
ATOM 723 C C . ALA A 1 93 ? 2.474 6.330 2.732 1.00 80.88 93 ALA A C 1
ATOM 725 O O . ALA A 1 93 ? 2.051 7.196 3.491 1.00 80.88 93 ALA A O 1
ATOM 726 N N . TRP A 1 94 ? 1.672 5.667 1.888 1.00 82.31 94 TRP A N 1
ATOM 727 C CA . TRP A 1 94 ? 0.217 5.862 1.824 1.00 82.31 94 TRP A CA 1
ATOM 728 C C . TRP A 1 94 ? -0.436 5.724 3.207 1.00 82.31 94 TRP A C 1
ATOM 730 O O . TRP A 1 94 ? -1.218 6.585 3.602 1.00 82.31 94 TRP A O 1
ATOM 740 N N . PHE A 1 95 ? -0.044 4.699 3.966 1.00 81.06 95 PHE A N 1
ATOM 741 C CA . PHE A 1 95 ? -0.555 4.414 5.301 1.00 81.06 95 PHE A CA 1
ATOM 742 C C . PHE A 1 95 ? -0.361 5.579 6.285 1.00 81.06 95 PHE A C 1
ATOM 744 O O . PHE A 1 95 ? -1.337 6.063 6.862 1.00 81.06 95 PHE A O 1
ATOM 751 N N . HIS A 1 96 ? 0.869 6.083 6.445 1.00 77.44 96 HIS A N 1
ATOM 752 C CA . HIS A 1 96 ? 1.137 7.197 7.364 1.00 77.44 96 HIS A CA 1
ATOM 753 C C . HIS A 1 96 ? 0.302 8.444 7.033 1.00 77.44 96 HIS A C 1
ATOM 755 O O . HIS A 1 96 ? -0.188 9.111 7.939 1.00 77.44 96 HIS A O 1
ATOM 761 N N . ASN A 1 97 ? 0.065 8.722 5.751 1.00 75.81 97 ASN A N 1
ATOM 762 C CA . ASN A 1 97 ? -0.665 9.920 5.320 1.00 75.81 97 ASN A CA 1
ATOM 763 C C . ASN A 1 97 ? -2.166 9.886 5.622 1.00 75.81 97 ASN A C 1
ATOM 765 O O . ASN A 1 97 ? -2.804 10.936 5.591 1.00 75.81 97 ASN A O 1
ATOM 769 N N . HIS A 1 98 ? -2.723 8.698 5.866 1.00 78.19 98 HIS A N 1
ATOM 770 C CA . HIS A 1 98 ? -4.147 8.507 6.131 1.00 78.19 98 HIS A CA 1
ATOM 771 C C . HIS A 1 98 ? -4.450 8.176 7.595 1.00 78.19 98 HIS A C 1
ATOM 773 O O . HIS A 1 98 ? -5.499 8.587 8.079 1.00 78.19 98 HIS A O 1
ATOM 779 N N . PHE A 1 99 ? -3.545 7.491 8.307 1.00 75.75 99 PHE A N 1
ATOM 780 C CA . PHE A 1 99 ? -3.769 7.034 9.689 1.00 75.75 99 PHE A CA 1
ATOM 781 C C . PHE A 1 99 ? -2.856 7.690 10.740 1.00 75.75 99 PHE A C 1
ATOM 783 O O . PHE A 1 99 ? -3.010 7.420 11.930 1.00 75.75 99 PHE A O 1
ATOM 790 N N . TRP A 1 100 ? -1.870 8.507 10.345 1.00 68.62 100 TRP A N 1
ATOM 791 C CA . TRP A 1 100 ? -0.842 9.011 11.267 1.00 68.62 100 TRP A CA 1
ATOM 792 C C . TRP A 1 100 ? -0.796 10.539 11.340 1.00 68.62 100 TRP A C 1
ATOM 794 O O . TRP A 1 100 ? 0.069 11.199 10.764 1.00 68.62 100 TRP A O 1
ATOM 804 N N . THR A 1 101 ? -1.737 11.107 12.096 1.00 54.28 101 THR A N 1
ATOM 805 C CA . THR A 1 101 ? -1.938 12.556 12.260 1.00 54.28 101 THR A CA 1
ATOM 806 C C . THR A 1 101 ? -0.784 13.247 13.004 1.00 54.28 101 THR A C 1
ATOM 808 O O . THR A 1 101 ? -0.878 13.585 14.187 1.00 54.28 101 THR A O 1
ATOM 811 N N . VAL A 1 102 ? 0.312 13.520 12.293 1.00 51.31 102 VAL A N 1
ATOM 812 C CA . VAL A 1 102 ? 1.319 14.510 12.704 1.00 51.31 102 VAL A CA 1
ATOM 813 C C . VAL A 1 102 ? 0.638 15.884 12.807 1.00 51.31 102 VAL A C 1
ATOM 815 O O . VAL A 1 102 ? -0.255 16.209 12.021 1.00 51.31 102 VAL A O 1
ATOM 818 N N . ARG A 1 103 ? 1.027 16.706 13.796 1.00 46.25 103 ARG A N 1
ATOM 819 C CA . ARG A 1 103 ? 0.457 18.055 13.986 1.00 46.25 103 ARG A CA 1
ATOM 820 C C . ARG A 1 103 ? 0.573 18.858 12.687 1.00 46.25 103 ARG A C 1
ATOM 822 O O . ARG A 1 103 ? 1.678 19.068 12.202 1.00 46.25 103 ARG A O 1
ATOM 829 N N . LYS A 1 104 ? -0.578 19.289 12.157 1.00 47.97 104 LYS A N 1
ATOM 830 C CA . LYS A 1 104 ? -0.768 19.783 10.782 1.00 47.97 104 LYS A CA 1
ATOM 831 C C . LYS A 1 104 ? 0.217 20.896 10.391 1.00 47.97 104 LYS A C 1
ATOM 833 O O . LYS A 1 104 ? -0.055 22.076 10.606 1.00 47.97 104 LYS A O 1
ATOM 838 N N . VAL A 1 105 ? 1.326 20.512 9.757 1.00 44.25 105 VAL A N 1
ATOM 839 C CA . VAL A 1 105 ? 2.149 21.417 8.945 1.00 44.25 105 VAL A CA 1
ATOM 840 C C . VAL A 1 105 ? 1.329 21.822 7.712 1.00 44.25 105 VAL A C 1
ATOM 842 O O . VAL A 1 105 ? 0.428 21.101 7.276 1.00 44.25 105 VAL A O 1
ATOM 845 N N . SER A 1 106 ? 1.570 23.024 7.193 1.00 47.91 106 SER A N 1
ATOM 846 C CA . SER A 1 106 ? 0.758 23.608 6.125 1.00 47.91 106 SER A CA 1
ATOM 847 C C . SER A 1 106 ? 0.786 22.797 4.824 1.00 47.91 106 SER A C 1
ATOM 849 O O . SER A 1 106 ? 1.775 22.151 4.484 1.00 47.91 106 SER A O 1
ATOM 851 N N . TYR A 1 107 ? -0.314 22.886 4.069 1.00 52.84 107 TYR A N 1
ATOM 852 C CA . TYR A 1 107 ? -0.444 22.348 2.714 1.00 52.84 107 TYR A CA 1
ATOM 853 C C . TYR A 1 107 ? 0.751 22.762 1.837 1.00 52.84 107 TYR A C 1
ATOM 855 O O . TYR A 1 107 ? 0.939 23.947 1.559 1.00 52.84 107 TYR A O 1
ATOM 863 N N . ARG A 1 108 ? 1.536 21.777 1.386 1.00 58.25 108 ARG A N 1
ATOM 864 C CA . ARG A 1 108 ? 2.648 21.956 0.446 1.00 58.25 108 ARG A CA 1
ATOM 865 C C . ARG A 1 108 ? 2.452 21.056 -0.768 1.00 58.25 108 ARG A C 1
ATOM 867 O O . ARG A 1 108 ? 2.165 19.867 -0.644 1.00 58.25 108 ARG A O 1
ATOM 874 N N . VAL A 1 109 ? 2.611 21.645 -1.949 1.00 58.53 109 VAL A N 1
ATOM 875 C CA . VAL A 1 109 ? 2.702 20.917 -3.220 1.00 58.53 109 VAL A CA 1
ATOM 876 C C . VAL A 1 109 ? 4.134 20.398 -3.373 1.00 58.53 109 VAL A C 1
ATOM 878 O O . VAL A 1 109 ? 5.076 21.029 -2.886 1.00 58.53 109 VAL A O 1
ATOM 881 N N . PHE A 1 110 ? 4.301 19.254 -4.040 1.00 59.91 110 PHE A N 1
ATOM 882 C CA . PHE A 1 110 ? 5.623 18.733 -4.391 1.00 59.91 110 PHE A CA 1
ATOM 883 C C . PHE A 1 110 ? 6.453 19.799 -5.123 1.00 59.91 110 PHE A C 1
ATOM 885 O O . PHE A 1 110 ? 5.974 20.435 -6.061 1.00 59.91 110 PHE A O 1
ATOM 892 N N . SER A 1 111 ? 7.690 19.997 -4.680 1.00 64.50 111 SER A N 1
ATOM 893 C CA . SER A 1 111 ? 8.631 20.979 -5.223 1.00 64.50 111 SER A CA 1
ATOM 894 C C . SER A 1 111 ? 10.067 20.545 -4.927 1.00 64.50 111 SER A C 1
ATOM 896 O O . SER A 1 111 ? 10.295 19.644 -4.122 1.00 64.50 111 SER A O 1
ATOM 898 N N . GLU A 1 112 ? 11.052 21.204 -5.535 1.00 66.06 112 GLU A N 1
ATOM 899 C CA . GLU A 1 112 ? 12.485 20.928 -5.321 1.00 66.06 112 GLU A CA 1
ATOM 900 C C . GLU A 1 112 ? 12.856 20.917 -3.822 1.00 66.06 112 GLU A C 1
ATOM 902 O O . GLU A 1 112 ? 13.571 20.034 -3.344 1.00 66.06 112 GLU A O 1
ATOM 907 N N . ASN A 1 113 ? 12.254 21.838 -3.062 1.00 66.44 113 ASN A N 1
ATOM 908 C CA . ASN A 1 113 ? 12.462 22.019 -1.625 1.00 66.44 113 ASN A CA 1
ATOM 909 C C . ASN A 1 113 ? 11.469 21.242 -0.732 1.00 66.44 113 ASN A C 1
ATOM 911 O O . ASN A 1 113 ? 11.558 21.330 0.493 1.00 66.44 113 ASN A O 1
ATOM 915 N N . TYR A 1 114 ? 10.517 20.486 -1.296 1.00 68.50 114 TYR A N 1
ATOM 916 C CA . TYR A 1 114 ? 9.566 19.679 -0.522 1.00 68.50 114 TYR A CA 1
ATOM 917 C C . TYR A 1 114 ? 9.134 18.401 -1.255 1.00 68.50 114 TYR A C 1
ATOM 919 O O . TYR A 1 114 ? 8.421 18.433 -2.259 1.00 68.50 114 TYR A O 1
ATOM 927 N N . SER A 1 115 ? 9.502 17.257 -0.674 1.00 72.75 115 SER A N 1
ATOM 928 C CA . SER A 1 115 ? 9.089 15.925 -1.116 1.00 72.75 115 SER A CA 1
ATOM 929 C C . SER A 1 115 ? 8.434 15.175 0.048 1.00 72.75 115 SER A C 1
ATOM 931 O O . SER A 1 115 ? 9.108 14.968 1.062 1.00 72.75 115 SER A O 1
ATOM 933 N N . PRO A 1 116 ? 7.185 14.690 -0.092 1.00 70.38 116 PRO A N 1
ATOM 934 C CA . PRO A 1 116 ? 6.537 13.873 0.933 1.00 70.38 116 PRO A CA 1
ATOM 935 C C . PRO A 1 116 ? 7.330 12.620 1.320 1.00 70.38 116 PRO A C 1
ATOM 937 O O . PRO A 1 116 ? 7.284 12.191 2.466 1.00 70.38 116 PRO A O 1
ATOM 940 N N . LEU A 1 117 ? 8.127 12.051 0.405 1.00 74.94 117 LEU A N 1
ATOM 941 C CA . LEU A 1 117 ? 8.990 10.911 0.732 1.00 74.94 117 LEU A CA 1
ATOM 942 C C . LEU A 1 117 ? 10.140 11.296 1.677 1.00 74.94 117 LEU A C 1
ATOM 944 O O . LEU A 1 117 ? 10.523 10.478 2.507 1.00 74.94 117 LEU A O 1
ATOM 948 N N . LYS A 1 118 ? 10.662 12.534 1.610 1.00 77.31 118 LYS A N 1
ATOM 949 C CA . LYS A 1 118 ? 11.634 13.033 2.603 1.00 77.31 118 LYS A CA 1
ATOM 950 C C . LYS A 1 118 ? 10.966 13.203 3.974 1.00 77.31 118 LYS A C 1
ATOM 952 O O . LYS A 1 118 ? 11.541 12.799 4.977 1.00 77.31 118 LYS A O 1
ATOM 957 N N . GLU A 1 119 ? 9.740 13.727 4.014 1.00 74.56 119 GLU A N 1
ATOM 958 C CA . GLU A 1 119 ? 8.962 13.895 5.253 1.00 74.56 119 GLU A CA 1
ATOM 959 C C . GLU A 1 119 ? 8.614 12.547 5.914 1.00 74.56 119 GLU A C 1
ATOM 961 O O . GLU A 1 119 ? 8.815 12.381 7.113 1.00 74.56 119 GLU A O 1
ATOM 966 N N . ILE A 1 120 ? 8.197 11.542 5.138 1.00 73.75 120 ILE A N 1
ATOM 967 C CA . ILE A 1 120 ? 7.872 10.183 5.620 1.00 73.75 120 ILE A CA 1
ATOM 968 C C . ILE A 1 120 ? 9.124 9.391 6.060 1.00 73.75 120 ILE A C 1
ATOM 970 O O . ILE A 1 120 ? 9.030 8.452 6.853 1.00 73.75 120 ILE A O 1
ATOM 974 N N . VAL A 1 121 ? 10.314 9.761 5.574 1.00 75.94 121 VAL A N 1
ATOM 975 C CA . VAL A 1 121 ? 11.596 9.227 6.070 1.00 75.94 121 VAL A CA 1
ATOM 976 C C . VAL A 1 121 ? 12.059 9.946 7.343 1.00 75.94 121 VAL A C 1
ATOM 978 O O . VAL A 1 121 ? 12.609 9.293 8.222 1.00 75.94 121 VAL A O 1
ATOM 981 N N . ALA A 1 122 ? 11.809 11.252 7.471 1.00 75.44 122 ALA A N 1
ATOM 982 C CA . ALA A 1 122 ? 12.159 12.041 8.658 1.00 75.44 122 ALA A CA 1
ATOM 983 C C . ALA A 1 122 ? 11.157 11.904 9.825 1.00 75.44 122 ALA A C 1
ATOM 985 O O . ALA A 1 122 ? 11.495 12.197 10.971 1.00 75.44 122 ALA A O 1
ATOM 986 N N . THR A 1 123 ? 9.921 11.476 9.555 1.00 70.75 123 THR A N 1
ATOM 987 C CA . THR A 1 123 ? 8.880 11.276 10.572 1.00 70.75 123 THR A CA 1
ATOM 988 C C . THR A 1 123 ? 9.224 10.088 11.465 1.00 70.75 123 THR A C 1
ATOM 990 O O . THR A 1 123 ? 9.437 8.980 10.974 1.00 70.75 123 THR A O 1
ATOM 993 N N . THR A 1 124 ? 9.213 10.294 12.786 1.00 63.75 124 THR A N 1
ATOM 994 C CA . THR A 1 124 ? 9.411 9.225 13.773 1.00 63.75 124 THR A CA 1
ATOM 995 C C . THR A 1 124 ? 8.344 8.144 13.610 1.00 63.75 124 THR A C 1
ATOM 997 O O . THR A 1 124 ? 7.171 8.343 13.944 1.00 63.75 124 THR A O 1
ATOM 1000 N N . ARG A 1 125 ? 8.756 6.985 13.099 1.00 66.69 125 ARG A N 1
ATOM 1001 C CA . ARG A 1 125 ? 7.907 5.800 13.002 1.00 66.69 125 ARG A CA 1
ATOM 1002 C C . ARG A 1 125 ? 7.751 5.171 14.378 1.00 66.69 125 ARG A C 1
ATOM 1004 O O . ARG A 1 125 ? 8.698 5.140 15.160 1.00 66.69 125 ARG A O 1
ATOM 1011 N N . ARG A 1 126 ? 6.568 4.628 14.656 1.00 64.62 126 ARG A N 1
ATOM 1012 C CA . ARG A 1 126 ? 6.369 3.711 15.782 1.00 64.62 126 ARG A CA 1
ATOM 1013 C C . ARG A 1 126 ? 6.565 2.274 15.314 1.00 64.62 126 ARG A C 1
ATOM 1015 O O . ARG A 1 126 ? 5.625 1.488 15.224 1.00 64.62 126 ARG A O 1
ATOM 1022 N N . ASP A 1 127 ? 7.826 1.974 15.011 1.00 65.81 127 ASP A N 1
ATOM 1023 C CA . ASP A 1 127 ? 8.310 0.626 14.693 1.00 65.81 127 ASP A CA 1
ATOM 1024 C C . ASP A 1 127 ? 8.290 -0.298 15.946 1.00 65.81 127 ASP A C 1
ATOM 1026 O O . ASP A 1 127 ? 8.597 -1.482 15.852 1.00 65.81 127 ASP A O 1
ATOM 1030 N N . ASP A 1 128 ? 7.888 0.228 17.118 1.00 72.31 128 ASP A N 1
ATOM 1031 C CA . ASP A 1 128 ? 7.695 -0.462 18.407 1.00 72.31 128 ASP A CA 1
ATOM 1032 C C . ASP A 1 128 ? 6.306 -1.118 18.590 1.00 72.31 128 ASP A C 1
ATOM 1034 O O . ASP A 1 128 ? 6.023 -1.715 19.633 1.00 72.31 128 ASP A O 1
ATOM 1038 N N . ILE A 1 129 ? 5.393 -0.968 17.626 1.00 78.94 129 ILE A N 1
ATOM 1039 C CA . ILE A 1 129 ? 4.021 -1.486 17.731 1.00 78.94 129 ILE A CA 1
ATOM 1040 C C . ILE A 1 129 ? 3.978 -2.958 17.295 1.00 78.94 129 ILE A C 1
ATOM 1042 O O . ILE A 1 129 ? 4.228 -3.273 16.132 1.00 78.94 129 ILE A O 1
ATOM 1046 N N . SER A 1 130 ? 3.613 -3.849 18.224 1.00 84.62 130 SER A N 1
ATOM 1047 C CA . SER A 1 130 ? 3.417 -5.279 17.953 1.00 84.62 130 SER A CA 1
ATOM 1048 C C . SER A 1 130 ? 2.199 -5.556 17.061 1.00 84.62 130 SER A C 1
ATOM 1050 O O . SER A 1 130 ? 1.310 -4.713 16.913 1.00 84.62 130 SER A O 1
ATOM 1052 N N . GLU A 1 131 ? 2.134 -6.754 16.477 1.00 82.69 131 GLU A N 1
ATOM 1053 C CA . GLU A 1 131 ? 1.055 -7.154 15.566 1.00 82.69 131 GLU A CA 1
ATOM 1054 C C . GLU A 1 131 ? -0.327 -7.079 16.234 1.00 82.69 131 GLU A C 1
ATOM 1056 O O . GLU A 1 131 ? -1.265 -6.526 15.663 1.00 82.69 131 GLU A O 1
ATOM 1061 N N . GLU A 1 132 ? -0.448 -7.530 17.483 1.00 85.38 132 GLU A N 1
ATOM 1062 C CA . GLU A 1 132 ? -1.701 -7.506 18.247 1.00 85.38 132 GLU A CA 1
ATOM 1063 C C . GLU A 1 132 ? -2.166 -6.067 18.503 1.00 85.38 132 GLU A C 1
ATOM 1065 O O . GLU A 1 132 ? -3.358 -5.765 18.444 1.00 85.38 132 GLU A O 1
ATOM 1070 N N . LYS A 1 133 ? -1.214 -5.157 18.744 1.00 84.56 133 LYS A N 1
ATOM 1071 C CA . LYS A 1 133 ? -1.469 -3.730 18.967 1.00 84.56 133 LYS A CA 1
ATOM 1072 C C . LYS A 1 133 ? -1.861 -3.023 17.665 1.00 84.56 133 LYS A C 1
ATOM 1074 O O . LYS A 1 133 ? -2.738 -2.163 17.701 1.00 84.56 133 LYS A O 1
ATOM 1079 N N . TRP A 1 134 ? -1.299 -3.416 16.517 1.00 83.12 134 TRP A N 1
ATOM 1080 C CA . TRP A 1 134 ? -1.781 -2.984 15.197 1.00 83.12 134 TRP A CA 1
ATOM 1081 C C . TRP A 1 134 ? -3.190 -3.504 14.900 1.00 83.12 134 TRP A C 1
ATOM 1083 O O . TRP A 1 134 ? -4.048 -2.724 14.494 1.00 83.12 134 TRP A O 1
ATOM 1093 N N . MET A 1 135 ? -3.464 -4.785 15.155 1.00 82.50 135 MET A N 1
ATOM 1094 C CA . MET A 1 135 ? -4.795 -5.375 14.977 1.00 82.50 135 MET A CA 1
ATOM 1095 C C . MET A 1 135 ? -5.844 -4.683 15.857 1.00 82.50 135 MET A C 1
ATOM 1097 O O . MET A 1 135 ? -6.921 -4.344 15.366 1.00 82.50 135 MET A O 1
ATOM 1101 N N . ALA A 1 136 ? -5.510 -4.383 17.115 1.00 83.62 136 ALA A N 1
ATOM 1102 C CA . ALA A 1 136 ? -6.369 -3.617 18.015 1.00 83.62 136 ALA A CA 1
ATOM 1103 C C . ALA A 1 136 ? -6.618 -2.180 17.519 1.00 83.62 136 ALA A C 1
ATOM 1105 O O . ALA A 1 136 ? -7.746 -1.700 17.621 1.00 83.62 136 ALA A O 1
ATOM 1106 N N . ILE A 1 137 ? -5.614 -1.506 16.938 1.00 82.94 137 ILE A N 1
ATOM 1107 C CA . ILE A 1 137 ? -5.806 -0.203 16.276 1.00 82.94 137 ILE A CA 1
ATOM 1108 C C . ILE A 1 137 ? -6.798 -0.354 15.113 1.00 82.94 137 ILE A C 1
ATOM 1110 O O . ILE A 1 137 ? -7.814 0.337 15.093 1.00 82.94 137 ILE A O 1
ATOM 1114 N N . PHE A 1 138 ? -6.569 -1.290 14.186 1.00 81.56 138 PHE A N 1
ATOM 1115 C CA . PHE A 1 138 ? -7.419 -1.459 12.999 1.00 81.56 138 PHE A CA 1
ATOM 1116 C C . PHE A 1 138 ? -8.868 -1.831 13.308 1.00 81.56 138 PHE A C 1
ATOM 1118 O O . PHE A 1 138 ? -9.766 -1.398 12.592 1.00 81.56 138 PHE A O 1
ATOM 1125 N N . GLN A 1 139 ? -9.105 -2.592 14.376 1.00 81.56 139 GLN A N 1
ATOM 1126 C CA . GLN A 1 139 ? -10.451 -2.960 14.822 1.00 81.56 139 GLN A CA 1
ATOM 1127 C C . GLN A 1 139 ? -11.219 -1.802 15.482 1.00 81.56 139 GLN A C 1
ATOM 1129 O O . GLN A 1 139 ? -12.439 -1.885 15.589 1.00 81.56 139 GLN A O 1
ATOM 1134 N N . ASN A 1 140 ? -10.533 -0.735 15.912 1.00 83.06 140 ASN A N 1
ATOM 1135 C CA . ASN A 1 140 ? -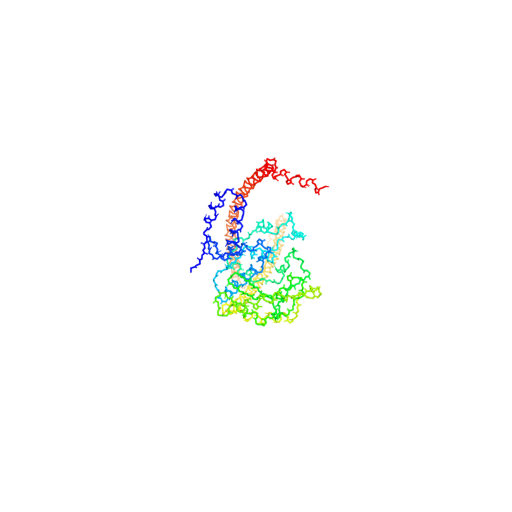11.135 0.387 16.643 1.00 83.06 140 ASN A CA 1
ATOM 1136 C C . ASN A 1 140 ? -11.101 1.733 15.888 1.00 83.06 140 ASN A C 1
ATOM 1138 O O . ASN A 1 140 ? -11.650 2.706 16.404 1.00 83.06 140 ASN A O 1
ATOM 1142 N N . LEU A 1 141 ? -10.511 1.807 14.687 1.00 81.62 141 LEU A N 1
ATOM 1143 C CA . LEU A 1 141 ? -10.502 3.019 13.851 1.00 81.62 141 LEU A CA 1
ATOM 1144 C C . LEU A 1 141 ? -11.921 3.527 13.545 1.00 81.62 141 LEU A C 1
ATOM 1146 O O . LEU A 1 141 ? -12.750 2.784 13.016 1.00 81.62 141 LEU A O 1
ATOM 1150 N N . GLN A 1 142 ? -12.166 4.810 13.810 1.00 79.94 142 GLN A N 1
ATOM 1151 C CA . GLN A 1 142 ? -13.383 5.526 13.416 1.00 79.94 142 GLN A CA 1
ATOM 1152 C C . GLN A 1 142 ? -13.171 6.321 12.110 1.00 79.94 142 GLN A C 1
ATOM 1154 O O . GLN A 1 142 ? -12.069 6.364 11.560 1.00 79.94 142 GLN A O 1
ATOM 1159 N N . GLU A 1 143 ? -14.219 6.959 11.573 1.00 77.81 143 GLU A N 1
ATOM 1160 C CA . GLU A 1 143 ? -14.094 7.760 10.340 1.00 77.81 143 GLU A CA 1
ATOM 1161 C C . GLU A 1 143 ? -13.279 9.048 10.563 1.00 77.81 143 GLU A C 1
ATOM 1163 O O . GLU A 1 143 ? -12.639 9.547 9.635 1.00 77.81 143 GLU A O 1
ATOM 1168 N N . GLU A 1 144 ? -13.269 9.541 11.802 1.00 78.31 144 GLU A N 1
ATOM 1169 C CA . GLU A 1 144 ? -12.562 10.725 12.288 1.00 78.31 144 GLU A CA 1
ATOM 1170 C C . GLU A 1 144 ? -11.053 10.496 12.486 1.00 78.31 144 GLU A C 1
ATOM 1172 O O . GLU A 1 144 ? -10.279 11.451 12.405 1.00 78.31 144 GLU A O 1
ATOM 1177 N N . ASP A 1 145 ? -10.628 9.245 12.705 1.00 79.00 145 ASP A N 1
ATOM 1178 C CA . ASP A 1 145 ? -9.212 8.864 12.833 1.00 79.00 145 ASP A CA 1
ATOM 1179 C C . ASP A 1 145 ? -8.484 8.841 11.476 1.00 79.00 145 ASP A C 1
ATOM 1181 O O . ASP A 1 145 ? -7.255 8.757 11.420 1.00 79.00 145 ASP A O 1
ATOM 1185 N N . ILE A 1 146 ? -9.239 8.903 10.373 1.00 79.38 146 ILE A N 1
ATOM 1186 C CA . ILE A 1 146 ? -8.738 8.762 9.006 1.00 79.38 146 ILE A CA 1
ATOM 1187 C C . ILE A 1 146 ? -8.731 10.133 8.317 1.00 79.38 146 ILE A C 1
ATOM 1189 O O . ILE A 1 146 ? -9.771 10.665 7.926 1.00 79.38 146 ILE A O 1
ATOM 1193 N N . GLU A 1 147 ? -7.547 10.701 8.072 1.00 79.12 147 GLU A N 1
ATOM 1194 C CA . GLU A 1 147 ? -7.411 11.858 7.176 1.00 79.12 147 GLU A CA 1
ATOM 1195 C C . GLU A 1 147 ? -7.568 11.355 5.734 1.00 79.12 147 GLU A C 1
ATOM 1197 O O . GLU A 1 147 ? -6.615 10.956 5.065 1.00 79.12 147 GLU A O 1
ATOM 1202 N N . TRP A 1 148 ? -8.811 11.335 5.245 1.00 78.00 148 TRP A N 1
ATOM 1203 C CA . TRP A 1 148 ? -9.158 10.769 3.937 1.00 78.00 148 TRP A CA 1
ATOM 1204 C C . TRP A 1 148 ? -8.336 11.357 2.782 1.00 78.00 148 TRP A C 1
ATOM 1206 O O . TRP A 1 148 ? -8.106 10.666 1.792 1.00 78.00 148 TRP A O 1
ATOM 1216 N N . ARG A 1 149 ? -7.853 12.602 2.888 1.00 74.50 149 ARG A N 1
ATOM 1217 C CA . ARG A 1 149 ? -7.098 13.285 1.830 1.00 74.50 149 ARG A CA 1
ATOM 1218 C C . ARG A 1 149 ? -5.588 13.293 2.091 1.00 74.50 149 ARG A C 1
ATOM 1220 O O . ARG A 1 149 ? -5.109 14.042 2.937 1.00 74.50 149 ARG A O 1
ATOM 1227 N N . ALA A 1 150 ? -4.826 12.646 1.207 1.00 66.25 150 ALA A N 1
ATOM 1228 C CA . ALA A 1 150 ? -3.397 12.930 1.055 1.00 66.25 150 ALA A CA 1
ATOM 1229 C C . ALA A 1 150 ? -3.209 14.415 0.682 1.00 66.25 150 ALA A C 1
ATOM 1231 O O . ALA A 1 150 ? -3.687 14.864 -0.364 1.00 66.25 150 ALA A O 1
ATOM 1232 N N . LEU A 1 151 ? -2.573 15.205 1.555 1.00 61.38 151 LEU A N 1
ATOM 1233 C CA . LEU A 1 151 ? -2.719 16.667 1.533 1.00 61.38 151 LEU A CA 1
ATOM 1234 C C . LEU A 1 151 ? -2.197 17.338 0.256 1.00 61.38 151 LEU A C 1
ATOM 1236 O O . LEU A 1 151 ? -2.794 18.323 -0.167 1.00 61.38 151 LEU A O 1
ATOM 1240 N N . TRP A 1 152 ? -1.161 16.798 -0.387 1.00 65.31 152 TRP A N 1
ATOM 1241 C CA . TRP A 1 152 ? -0.619 17.276 -1.671 1.00 65.31 152 TRP A CA 1
ATOM 1242 C C . TRP A 1 152 ? -1.490 16.951 -2.891 1.00 65.31 152 TRP A C 1
ATOM 1244 O O . TRP A 1 152 ? -1.242 17.479 -3.974 1.00 65.31 152 TRP A O 1
ATOM 1254 N N . LEU A 1 153 ? -2.494 16.078 -2.760 1.00 66.50 153 LEU A N 1
ATOM 1255 C CA . LEU A 1 153 ? -3.329 15.672 -3.883 1.00 66.50 153 LEU A CA 1
ATOM 1256 C C . LEU A 1 153 ? -4.439 16.719 -4.113 1.00 66.50 153 LEU A C 1
ATOM 1258 O O . LEU A 1 153 ? -5.321 16.935 -3.269 1.00 66.50 153 LEU A O 1
ATOM 1262 N N . LEU A 1 154 ? -4.385 17.375 -5.277 1.00 63.59 154 LEU A N 1
ATOM 1263 C CA . LEU A 1 154 ? -5.480 18.148 -5.878 1.00 63.59 154 LEU A CA 1
ATOM 1264 C C . LEU A 1 154 ? -5.742 17.658 -7.314 1.00 63.59 154 LEU A C 1
ATOM 1266 O O . LEU A 1 154 ? -5.235 18.236 -8.272 1.00 63.59 154 LEU A O 1
ATOM 1270 N N . PRO A 1 155 ? -6.515 16.573 -7.474 1.00 66.50 155 PRO A N 1
ATOM 1271 C CA . PRO A 1 155 ? -7.003 16.114 -8.763 1.00 66.50 155 PRO A CA 1
ATOM 1272 C C . PRO A 1 155 ? -8.383 16.735 -9.033 1.00 66.50 155 PRO A C 1
ATOM 1274 O O . PRO A 1 155 ? -9.364 16.399 -8.367 1.00 66.50 155 PRO A O 1
ATOM 1277 N N . ASP A 1 156 ? -8.485 17.627 -10.018 1.00 73.75 156 ASP A N 1
ATOM 1278 C CA . ASP A 1 156 ? -9.790 18.177 -10.429 1.00 73.75 156 ASP A CA 1
ATOM 1279 C C . ASP A 1 156 ? -10.641 17.154 -11.204 1.00 73.75 156 ASP A C 1
ATOM 1281 O O . ASP A 1 156 ? -11.874 17.239 -11.224 1.00 73.75 156 ASP A O 1
ATOM 1285 N N . GLU A 1 157 ? -9.982 16.149 -11.788 1.00 86.50 157 GLU A N 1
ATOM 1286 C CA . GLU A 1 157 ? -10.590 15.032 -12.505 1.00 86.50 157 GLU A CA 1
ATOM 1287 C C . GLU A 1 157 ? -10.219 13.676 -11.895 1.00 86.50 157 GLU A C 1
ATOM 1289 O O . GLU A 1 157 ? -9.063 13.401 -11.571 1.00 86.50 157 GLU A O 1
ATOM 1294 N N . ILE A 1 158 ? -11.208 12.789 -11.829 1.00 88.31 158 ILE A N 1
ATOM 1295 C CA . ILE A 1 158 ? -11.076 11.397 -11.405 1.00 88.31 158 ILE A CA 1
ATOM 1296 C C . ILE A 1 158 ? -11.222 10.524 -12.653 1.00 88.31 158 ILE A C 1
ATOM 1298 O O . ILE A 1 158 ? -12.315 10.424 -13.213 1.00 88.31 158 ILE A O 1
ATOM 1302 N N . LEU A 1 159 ? -10.137 9.887 -13.104 1.00 91.38 159 LEU A N 1
ATOM 1303 C CA . LEU A 1 159 ? -10.228 8.736 -14.011 1.00 91.38 159 LEU A CA 1
ATOM 1304 C C . LEU A 1 159 ? -10.978 7.628 -13.269 1.00 91.38 159 LEU A C 1
ATOM 1306 O O . LEU A 1 159 ? -10.547 7.261 -12.182 1.00 91.38 159 LEU A O 1
ATOM 1310 N N . TYR A 1 160 ? -12.075 7.117 -13.833 1.00 91.69 160 TYR A N 1
ATOM 1311 C CA . TYR A 1 160 ? -12.899 6.098 -13.164 1.00 91.69 160 TYR A CA 1
ATOM 1312 C C . TYR A 1 160 ? -13.270 4.902 -14.047 1.00 91.69 160 TYR A C 1
ATOM 1314 O O . TYR A 1 160 ? -13.513 3.825 -13.511 1.00 91.69 160 TYR A O 1
ATOM 1322 N N . ARG A 1 161 ? -13.282 5.072 -15.377 1.00 92.94 161 ARG A N 1
ATOM 1323 C CA . ARG A 1 161 ? -13.687 4.044 -16.348 1.00 92.94 161 ARG A CA 1
ATOM 1324 C C . ARG A 1 161 ? -12.676 3.936 -17.491 1.00 92.94 161 ARG A C 1
ATOM 1326 O O . ARG A 1 161 ? -12.118 4.957 -17.899 1.00 92.94 161 ARG A O 1
ATOM 1333 N N . CYS A 1 162 ? -12.508 2.750 -18.069 1.00 93.81 162 CYS A N 1
ATOM 1334 C CA . CYS A 1 162 ? -11.886 2.574 -19.384 1.00 93.81 162 CYS A CA 1
ATOM 1335 C C . CYS A 1 162 ? -12.672 1.560 -20.232 1.00 93.81 162 CYS A C 1
ATOM 1337 O O . CYS A 1 162 ? -12.972 0.459 -19.768 1.00 93.81 162 CYS A O 1
ATOM 1339 N N . GLY A 1 163 ? -13.005 1.926 -21.472 1.00 93.00 163 GLY A N 1
ATOM 1340 C CA . GLY A 1 163 ? -13.880 1.131 -22.335 1.00 93.00 163 GLY A CA 1
ATOM 1341 C C . GLY A 1 163 ? -15.242 0.878 -21.684 1.00 93.00 163 GLY A C 1
ATOM 1342 O O . GLY A 1 163 ? -15.858 1.795 -21.129 1.00 93.00 163 GLY A O 1
ATOM 1343 N N . ASP A 1 164 ? -15.679 -0.379 -21.740 1.00 90.69 164 ASP A N 1
ATOM 1344 C CA . ASP A 1 164 ? -16.969 -0.841 -21.215 1.00 90.69 164 ASP A CA 1
ATOM 1345 C C . ASP A 1 164 ? -16.899 -1.353 -19.762 1.00 90.69 164 ASP A C 1
ATOM 1347 O O . ASP A 1 164 ? -17.932 -1.587 -19.141 1.00 90.69 164 ASP A O 1
ATOM 1351 N N . PHE A 1 165 ? -15.697 -1.498 -19.191 1.00 91.88 165 PHE A N 1
ATOM 1352 C CA . PHE A 1 165 ? -15.501 -1.884 -17.789 1.00 91.88 165 PHE A CA 1
ATOM 1353 C C . PHE A 1 165 ? -15.910 -0.745 -16.854 1.00 91.88 165 PHE A C 1
ATOM 1355 O O . PHE A 1 165 ? -15.419 0.357 -17.043 1.00 91.88 165 PHE A O 1
ATOM 1362 N N . ASP A 1 166 ? -16.674 -0.982 -15.783 1.00 92.00 166 ASP A N 1
ATOM 1363 C CA . ASP A 1 166 ? -17.073 0.055 -14.801 1.00 92.00 166 ASP A CA 1
ATOM 1364 C C . ASP A 1 166 ? -15.934 0.586 -13.895 1.00 92.00 166 ASP A C 1
ATOM 1366 O O . ASP A 1 166 ? -16.157 1.273 -12.898 1.00 92.00 166 ASP A O 1
ATOM 1370 N N . TRP A 1 167 ? -14.693 0.270 -14.249 1.00 94.19 167 TRP A N 1
ATOM 1371 C CA . TRP A 1 167 ? -13.475 0.495 -13.483 1.00 94.19 167 TRP A CA 1
ATOM 1372 C C . TRP A 1 167 ? -12.294 0.758 -14.426 1.00 94.19 167 TRP A C 1
ATOM 1374 O O . TRP A 1 167 ? -12.423 0.743 -15.652 1.00 94.19 167 TRP A O 1
ATOM 1384 N N . VAL A 1 168 ? -11.114 0.983 -13.853 1.00 94.81 168 VAL A N 1
ATOM 1385 C CA . VAL A 1 168 ? -9.846 1.067 -14.581 1.00 94.81 168 VAL A CA 1
ATOM 1386 C C . VAL A 1 168 ? -9.204 -0.321 -14.615 1.00 94.81 168 VAL A C 1
ATOM 1388 O O . VAL A 1 168 ? -8.946 -0.927 -13.575 1.00 94.81 168 VAL A O 1
ATOM 1391 N N . ALA A 1 169 ? -8.942 -0.844 -15.810 1.00 95.00 169 ALA A N 1
ATOM 1392 C CA . ALA A 1 169 ? -8.268 -2.121 -16.011 1.00 95.00 169 ALA A CA 1
ATOM 1393 C C . ALA A 1 169 ? -6.743 -1.941 -15.917 1.00 95.00 169 ALA A C 1
ATOM 1395 O O . ALA A 1 169 ? -6.108 -1.436 -16.843 1.00 95.00 169 ALA A O 1
ATOM 1396 N N . LEU A 1 170 ? -6.139 -2.335 -14.795 1.00 95.75 170 LEU A N 1
ATOM 1397 C CA . LEU A 1 170 ? -4.702 -2.199 -14.571 1.00 95.75 170 LEU A CA 1
ATOM 1398 C C . LEU A 1 170 ? -3.952 -3.426 -15.103 1.00 95.75 170 LEU A C 1
ATOM 1400 O O . LEU A 1 170 ? -4.187 -4.551 -14.661 1.00 95.75 170 LEU A O 1
ATOM 1404 N N . LEU A 1 171 ? -3.024 -3.189 -16.031 1.00 94.62 171 LEU A N 1
ATOM 1405 C CA . LEU A 1 171 ? -2.066 -4.179 -16.524 1.00 94.62 171 LEU A CA 1
ATOM 1406 C C . LEU A 1 171 ? -0.764 -4.053 -15.721 1.00 94.62 171 LEU A C 1
ATOM 1408 O O . LEU A 1 171 ? -0.162 -2.981 -15.685 1.00 94.62 171 LEU A O 1
ATOM 1412 N N . GLY A 1 172 ? -0.356 -5.144 -15.077 1.00 93.69 172 GLY A N 1
ATOM 1413 C CA . GLY A 1 172 ? 0.898 -5.288 -14.340 1.00 93.69 172 GLY A CA 1
ATOM 1414 C C . GLY A 1 172 ? 1.949 -6.095 -15.109 1.00 93.69 172 GLY A C 1
ATOM 1415 O O . GLY A 1 172 ? 1.830 -6.315 -16.320 1.00 93.69 172 GLY A O 1
ATOM 1416 N N . ILE A 1 173 ? 2.970 -6.547 -14.381 1.00 92.12 173 ILE A N 1
ATOM 1417 C CA . ILE A 1 173 ? 4.103 -7.349 -14.867 1.00 92.12 173 ILE A CA 1
ATOM 1418 C C . ILE A 1 173 ? 3.732 -8.838 -14.926 1.00 92.12 173 ILE A C 1
ATOM 1420 O O . ILE A 1 173 ? 4.042 -9.512 -15.906 1.00 92.12 173 ILE A O 1
ATOM 1424 N N . TRP A 1 174 ? 3.028 -9.349 -13.911 1.00 93.25 174 TRP A N 1
ATOM 1425 C CA . TRP A 1 174 ? 2.699 -10.776 -13.770 1.00 93.25 174 TRP A CA 1
ATOM 1426 C C . TRP A 1 174 ? 1.213 -11.079 -14.009 1.00 93.25 174 TRP A C 1
ATOM 1428 O O . TRP A 1 174 ? 0.795 -12.241 -14.040 1.00 93.25 174 TRP A O 1
ATOM 1438 N N . GLY A 1 175 ? 0.394 -10.048 -14.211 1.00 94.69 175 GLY A N 1
ATOM 1439 C CA . GLY A 1 175 ? -1.008 -10.187 -14.579 1.00 94.69 175 GLY A CA 1
ATOM 1440 C C . GLY A 1 175 ? -1.747 -8.858 -14.635 1.00 94.69 175 GLY A C 1
ATOM 1441 O O . GLY A 1 175 ? -1.140 -7.799 -14.741 1.00 94.69 175 GLY A O 1
ATOM 1442 N N . ALA A 1 176 ? -3.070 -8.921 -14.537 1.00 95.81 176 ALA A N 1
ATOM 1443 C CA . ALA A 1 176 ? -3.949 -7.759 -14.516 1.00 95.81 176 ALA A CA 1
ATOM 1444 C C . ALA A 1 176 ? -4.920 -7.798 -13.326 1.00 95.81 176 ALA A C 1
ATOM 1446 O O . ALA A 1 176 ? -5.063 -8.834 -12.665 1.00 95.81 176 ALA A O 1
ATOM 1447 N N . VAL A 1 177 ? -5.573 -6.663 -13.061 1.00 96.12 177 VAL A N 1
ATOM 1448 C CA . VAL A 1 177 ? -6.606 -6.482 -12.027 1.00 96.12 177 VAL A CA 1
ATOM 1449 C C . VAL A 1 177 ? -7.508 -5.288 -12.359 1.00 96.12 177 VAL A C 1
ATOM 1451 O O . VAL A 1 177 ? -7.072 -4.323 -12.985 1.00 96.12 177 VAL A O 1
ATOM 1454 N N . GLY A 1 178 ? -8.772 -5.326 -11.937 1.00 95.00 178 GLY A N 1
ATOM 1455 C CA . GLY A 1 178 ? -9.646 -4.151 -11.976 1.00 95.00 178 GLY A CA 1
ATOM 1456 C C . GLY A 1 178 ? -9.463 -3.280 -10.730 1.00 95.00 178 GLY A C 1
ATOM 1457 O O . GLY A 1 178 ? -9.567 -3.778 -9.612 1.00 95.00 178 GLY A O 1
ATOM 1458 N N . TYR A 1 179 ? -9.236 -1.979 -10.911 1.00 93.81 179 TYR A N 1
ATOM 1459 C CA . TYR A 1 179 ? -9.259 -0.978 -9.840 1.00 93.81 179 TYR A CA 1
ATOM 1460 C C . TYR A 1 179 ? -10.430 -0.022 -10.062 1.00 93.81 179 TYR A C 1
ATOM 1462 O O . TYR A 1 179 ? -10.523 0.594 -11.121 1.00 93.81 179 TYR A O 1
ATOM 1470 N N . ALA A 1 180 ? -11.311 0.125 -9.069 1.00 93.50 180 ALA A N 1
ATOM 1471 C CA . ALA A 1 180 ? -12.476 1.008 -9.130 1.00 93.50 180 ALA A CA 1
ATOM 1472 C C . ALA A 1 180 ? -12.285 2.262 -8.241 1.00 93.50 180 ALA A C 1
ATOM 1474 O O . ALA A 1 180 ? -12.684 2.239 -7.076 1.00 93.50 180 ALA A O 1
ATOM 1475 N N . PRO A 1 181 ? -11.728 3.373 -8.773 1.00 91.44 181 PRO A N 1
ATOM 1476 C CA . PRO A 1 181 ? -11.575 4.664 -8.084 1.00 91.44 181 PRO A CA 1
ATOM 1477 C C . PRO A 1 181 ? -12.826 5.180 -7.363 1.00 91.44 181 PRO A C 1
ATOM 1479 O O . PRO A 1 181 ? -12.719 5.874 -6.355 1.00 91.44 181 PRO A O 1
ATOM 1482 N N . LEU A 1 182 ? -14.021 4.813 -7.841 1.00 91.25 182 LEU A N 1
ATOM 1483 C CA . LEU A 1 182 ? -15.290 5.199 -7.220 1.00 91.25 182 LEU A CA 1
ATOM 1484 C C . LEU A 1 182 ? -15.499 4.601 -5.811 1.00 91.25 182 LEU A C 1
ATOM 1486 O O . LEU A 1 182 ? -16.373 5.068 -5.089 1.00 91.25 182 LEU A O 1
ATOM 1490 N N . LEU A 1 183 ? -14.700 3.612 -5.389 1.00 90.12 183 LEU A N 1
ATOM 1491 C CA . LEU A 1 183 ? -14.687 3.083 -4.014 1.00 90.12 183 LEU A CA 1
ATOM 1492 C C . LEU A 1 183 ? -14.071 4.045 -2.982 1.00 90.12 183 LEU A C 1
ATOM 1494 O O . LEU A 1 183 ? -14.235 3.823 -1.786 1.00 90.12 183 LEU A O 1
ATOM 1498 N N . VAL A 1 184 ? -13.321 5.061 -3.423 1.00 87.38 184 VAL A N 1
ATOM 1499 C CA . VAL A 1 184 ? -12.475 5.905 -2.557 1.00 87.38 184 VAL A CA 1
ATOM 1500 C C . VAL A 1 184 ? -12.644 7.405 -2.847 1.00 87.38 184 VAL A C 1
ATOM 1502 O O . VAL A 1 184 ? -11.728 8.201 -2.652 1.00 87.38 184 VAL A O 1
ATOM 1505 N N . LEU A 1 185 ? -13.838 7.830 -3.277 1.00 87.25 185 LEU A N 1
ATOM 1506 C CA . LEU A 1 185 ? -14.155 9.218 -3.654 1.00 87.25 185 LEU A CA 1
ATOM 1507 C C . LEU A 1 185 ? -13.897 10.236 -2.534 1.00 87.25 185 LEU A C 1
ATOM 1509 O O . LEU A 1 185 ? -13.513 11.373 -2.829 1.00 87.25 185 LEU A O 1
ATOM 1513 N N . ARG A 1 186 ? -14.000 9.817 -1.262 1.00 84.19 186 ARG A N 1
ATOM 1514 C CA . ARG A 1 186 ? -13.608 10.637 -0.099 1.00 84.19 186 ARG A CA 1
ATOM 1515 C C . ARG A 1 186 ? -12.164 11.143 -0.203 1.00 84.19 186 ARG A C 1
ATOM 1517 O O . ARG A 1 186 ? -11.907 12.306 0.103 1.00 84.19 186 ARG A O 1
ATOM 1524 N N . GLN A 1 187 ? -11.242 10.328 -0.72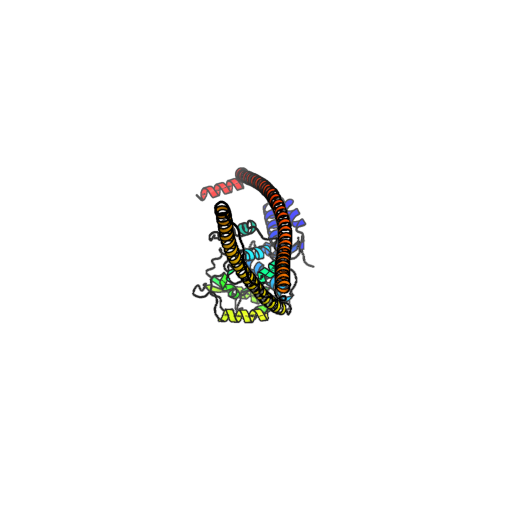8 1.00 83.25 187 GLN A N 1
ATOM 1525 C CA . GLN A 1 187 ? -9.835 10.716 -0.908 1.00 83.25 187 GLN A CA 1
ATOM 1526 C C . GLN A 1 187 ? -9.647 11.823 -1.954 1.00 83.25 187 GLN A C 1
ATOM 1528 O O . GLN A 1 187 ? -8.734 12.642 -1.853 1.00 83.25 187 GLN A O 1
ATOM 1533 N N . TYR A 1 188 ? -10.570 11.907 -2.912 1.00 80.75 188 TYR A N 1
ATOM 1534 C CA . TYR A 1 188 ? -10.627 12.944 -3.939 1.00 80.75 188 TYR A CA 1
ATOM 1535 C C . TYR A 1 188 ? -11.411 14.193 -3.484 1.00 80.75 188 TYR A C 1
ATOM 1537 O O . TYR A 1 188 ? -11.614 15.096 -4.292 1.00 80.75 188 TYR A O 1
ATOM 1545 N N . LYS A 1 189 ? -11.883 14.266 -2.223 1.00 78.88 189 LYS A N 1
ATOM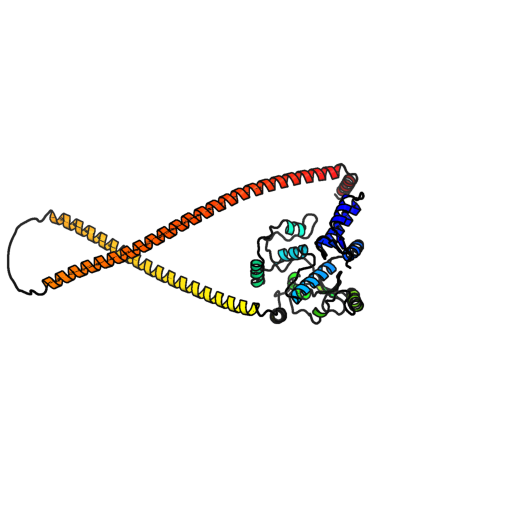 1546 C CA . LYS A 1 189 ? -12.871 15.258 -1.734 1.00 78.88 189 LYS A CA 1
ATOM 1547 C C . LYS A 1 189 ? -14.153 15.319 -2.588 1.00 78.88 189 LYS A C 1
ATOM 1549 O O . LYS A 1 189 ? -14.736 16.387 -2.781 1.00 78.88 189 LYS A O 1
ATOM 1554 N N . SER A 1 190 ? -14.582 14.177 -3.121 1.00 83.19 190 SER A N 1
ATOM 1555 C CA . SER A 1 190 ? -15.864 14.028 -3.810 1.00 83.19 190 SER A CA 1
ATOM 1556 C C . SER A 1 190 ? -16.836 13.261 -2.916 1.00 83.19 190 SER A C 1
ATOM 1558 O O . SER A 1 190 ? -16.423 12.325 -2.232 1.00 83.19 190 SER A O 1
ATOM 1560 N N . ARG A 1 191 ? -18.127 13.617 -2.951 1.00 86.50 191 ARG A N 1
ATOM 1561 C CA . ARG A 1 191 ? -19.178 12.850 -2.261 1.00 86.50 191 ARG A CA 1
ATOM 1562 C C . ARG A 1 191 ? -19.105 11.370 -2.655 1.00 86.50 191 ARG A C 1
ATOM 1564 O O . ARG A 1 191 ? -19.096 11.046 -3.843 1.00 86.50 191 ARG A O 1
ATOM 1571 N N . GLN A 1 192 ? -19.091 10.495 -1.657 1.00 89.50 192 GLN A N 1
ATOM 1572 C CA . GLN A 1 192 ? -19.081 9.047 -1.808 1.00 89.50 192 GLN A CA 1
ATOM 1573 C C . GLN A 1 192 ? -20.509 8.510 -1.972 1.00 89.50 192 GLN A C 1
ATOM 1575 O O . GLN A 1 192 ? -21.366 8.733 -1.120 1.00 89.50 192 GLN A O 1
ATOM 1580 N N . PHE A 1 193 ? -20.740 7.787 -3.066 1.00 90.25 193 PHE A N 1
ATOM 1581 C CA . PHE A 1 193 ? -21.992 7.101 -3.402 1.00 90.25 193 PHE A CA 1
ATOM 1582 C C . PHE A 1 193 ? -21.714 5.614 -3.683 1.00 90.25 193 PHE A C 1
ATOM 1584 O O . PHE A 1 193 ? -20.552 5.203 -3.698 1.00 90.25 193 PHE A O 1
ATOM 1591 N N . VAL A 1 194 ? -22.757 4.802 -3.894 1.00 91.00 194 VAL A N 1
ATOM 1592 C CA . VAL A 1 194 ? -22.638 3.364 -4.217 1.00 91.00 194 VAL A CA 1
ATOM 1593 C C . VAL A 1 194 ? -21.964 3.167 -5.589 1.00 91.00 194 VAL A C 1
ATOM 1595 O O . VAL A 1 194 ? -22.558 3.529 -6.605 1.00 91.00 194 VAL A O 1
ATOM 1598 N N . PRO A 1 195 ? -20.749 2.595 -5.666 1.00 90.94 195 PRO A N 1
ATOM 1599 C CA . PRO A 1 195 ? -20.043 2.429 -6.930 1.00 90.94 195 PRO A CA 1
ATOM 1600 C C . PRO A 1 195 ? -20.479 1.155 -7.665 1.00 90.94 195 PRO A C 1
ATOM 1602 O O . PRO A 1 195 ? -20.716 0.112 -7.051 1.00 90.94 195 PRO A O 1
ATOM 1605 N N . ALA A 1 196 ? -20.499 1.206 -8.997 1.00 88.12 196 ALA A N 1
ATOM 1606 C CA . ALA A 1 196 ? -20.650 0.012 -9.821 1.00 88.12 196 ALA A CA 1
ATOM 1607 C C . ALA A 1 196 ? -19.407 -0.888 -9.674 1.00 88.12 196 ALA A C 1
ATOM 1609 O O . ALA A 1 196 ? -18.292 -0.486 -10.004 1.00 88.12 196 ALA A O 1
ATOM 1610 N N . THR A 1 197 ? -19.584 -2.105 -9.145 1.00 86.94 197 THR A N 1
ATOM 1611 C CA . THR A 1 197 ? -18.492 -3.089 -8.977 1.00 86.94 197 THR A CA 1
ATOM 1612 C C . THR A 1 197 ? -18.856 -4.500 -9.458 1.00 86.94 197 THR A C 1
ATOM 1614 O O . THR A 1 197 ? -18.206 -5.468 -9.061 1.00 86.94 197 THR A O 1
ATOM 1617 N N . GLN A 1 198 ? -19.897 -4.644 -10.281 1.00 86.81 198 GLN A N 1
ATOM 1618 C CA . GLN A 1 198 ? -20.340 -5.936 -10.817 1.00 86.81 198 GLN A CA 1
ATOM 1619 C C . GLN A 1 198 ? -19.298 -6.492 -11.799 1.00 86.81 198 GLN A C 1
ATOM 1621 O O . GLN A 1 198 ? -18.973 -5.824 -12.767 1.00 86.81 198 GLN A O 1
ATOM 1626 N N . GLY A 1 199 ? -18.756 -7.690 -11.559 1.00 85.25 199 GLY A N 1
ATOM 1627 C CA . GLY A 1 199 ? -17.680 -8.273 -12.384 1.00 85.25 199 GLY A CA 1
ATOM 1628 C C . GLY A 1 199 ? -16.260 -7.753 -12.085 1.00 85.25 199 GLY A C 1
ATOM 1629 O O . GLY A 1 199 ? -15.284 -8.277 -12.627 1.00 85.25 199 GLY A O 1
ATOM 1630 N N . LEU A 1 200 ? -16.097 -6.791 -11.164 1.00 88.81 200 LEU A N 1
ATOM 1631 C CA . LEU A 1 200 ? -14.782 -6.264 -10.756 1.00 88.81 200 LEU A CA 1
ATOM 1632 C C . LEU A 1 200 ? -13.846 -7.372 -10.232 1.00 88.81 200 LEU A C 1
ATOM 1634 O O . LEU A 1 200 ? -12.646 -7.355 -10.498 1.00 88.81 200 LEU A O 1
ATOM 1638 N N . ALA A 1 201 ? -14.401 -8.356 -9.516 1.00 83.62 201 ALA A N 1
ATOM 1639 C CA . ALA A 1 201 ? -13.658 -9.491 -8.963 1.00 83.62 201 ALA A CA 1
ATOM 1640 C C . ALA A 1 201 ? -13.162 -10.489 -10.033 1.00 83.62 201 ALA A C 1
ATOM 1642 O O . ALA A 1 201 ? -12.158 -11.164 -9.824 1.00 83.62 201 ALA A O 1
ATOM 1643 N N . GLU A 1 202 ? -13.823 -10.559 -11.192 1.00 86.94 202 GLU A N 1
ATOM 1644 C CA . GLU A 1 202 ? -13.521 -11.497 -12.292 1.00 86.94 202 GLU A CA 1
ATOM 1645 C C . GLU A 1 202 ? -12.440 -10.966 -13.257 1.00 86.94 202 GLU A C 1
ATOM 1647 O O . GLU A 1 202 ? -11.956 -11.672 -14.157 1.00 86.94 202 GLU A O 1
ATOM 1652 N N . CYS A 1 203 ? -12.056 -9.699 -13.070 1.00 89.25 203 CYS A N 1
ATOM 1653 C CA . CYS A 1 203 ? -11.051 -9.000 -13.863 1.00 89.25 203 CYS A CA 1
ATOM 1654 C C . CYS A 1 203 ? -9.609 -9.309 -13.452 1.00 89.25 203 CYS A C 1
ATOM 1656 O O . CYS A 1 203 ? -8.688 -8.973 -14.194 1.00 89.25 203 CYS A O 1
ATOM 1658 N N . GLU A 1 204 ? -9.382 -9.946 -12.304 1.00 94.38 204 GLU A N 1
ATOM 1659 C CA . GLU A 1 204 ? -8.040 -10.357 -11.906 1.00 94.38 204 GLU A CA 1
ATOM 1660 C C . GLU A 1 204 ? -7.632 -11.664 -12.605 1.00 94.38 204 GLU A C 1
ATOM 1662 O O . GLU A 1 204 ? -8.349 -12.664 -12.566 1.00 94.38 204 GLU A O 1
ATOM 1667 N N . PHE A 1 205 ? -6.471 -11.669 -13.260 1.00 93.81 205 PHE A N 1
ATOM 1668 C CA . PHE A 1 205 ? -5.880 -12.877 -13.843 1.00 93.81 205 PHE A CA 1
ATOM 1669 C C . PHE A 1 205 ? -4.362 -12.739 -13.956 1.00 93.81 205 PHE A C 1
ATOM 1671 O O . PHE A 1 205 ? -3.849 -11.650 -14.201 1.00 93.81 205 PHE A O 1
ATOM 1678 N N . SER A 1 206 ? -3.628 -13.841 -13.806 1.00 94.19 206 SER A N 1
ATOM 1679 C CA . SER A 1 206 ? -2.181 -13.876 -14.059 1.00 94.19 206 SER A CA 1
ATOM 1680 C C . SER A 1 206 ? -1.876 -14.218 -15.516 1.00 94.19 206 SER A C 1
ATOM 1682 O O . SER A 1 206 ? -2.621 -14.959 -16.171 1.00 94.19 206 SER A O 1
ATOM 1684 N N . TYR A 1 207 ? -0.767 -13.697 -16.038 1.00 91.69 207 TYR A N 1
ATOM 1685 C CA . TYR A 1 207 ? -0.265 -14.105 -17.347 1.00 91.69 207 TYR A CA 1
ATOM 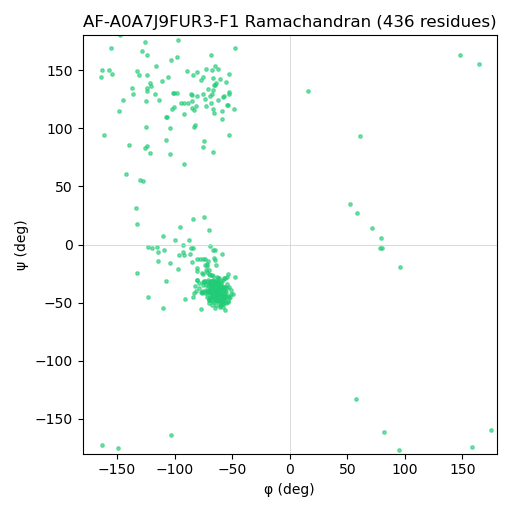1686 C C . TYR A 1 207 ? 0.155 -15.585 -17.292 1.00 91.69 207 TYR A C 1
ATOM 1688 O O . TYR A 1 207 ? 0.695 -16.051 -16.294 1.00 91.69 207 TYR A O 1
ATOM 1696 N N . GLY A 1 208 ? -0.185 -16.349 -18.333 1.00 87.69 208 GLY A N 1
ATOM 1697 C CA . GLY A 1 208 ? -0.140 -17.820 -18.320 1.00 87.69 208 GLY A CA 1
ATOM 1698 C C . GLY A 1 208 ? -1.478 -18.499 -17.985 1.00 87.69 208 GLY A C 1
ATOM 1699 O O . GLY A 1 208 ? -1.678 -19.649 -18.364 1.00 87.69 208 GLY A O 1
ATOM 1700 N N . GLY A 1 209 ? -2.442 -17.795 -17.374 1.00 89.38 209 GLY A N 1
ATOM 1701 C CA . GLY A 1 209 ? -3.797 -18.323 -17.152 1.00 89.38 209 GLY A CA 1
ATOM 1702 C C . GLY A 1 209 ? -4.573 -18.587 -18.455 1.00 89.38 209 GLY A C 1
ATOM 1703 O O . GLY A 1 209 ? -4.336 -17.942 -19.481 1.00 89.38 209 GLY A O 1
ATOM 1704 N N . LYS A 1 210 ? -5.539 -19.520 -18.440 1.00 90.06 210 LYS A N 1
ATOM 1705 C CA . LYS A 1 210 ? -6.328 -19.880 -19.637 1.00 90.06 210 LYS A CA 1
ATOM 1706 C C . LYS A 1 210 ? -6.986 -18.636 -20.256 1.00 90.06 210 LYS A C 1
ATOM 1708 O O . LYS A 1 210 ? -7.775 -17.951 -19.615 1.00 90.06 210 LYS A O 1
ATOM 1713 N N . GLY A 1 211 ? -6.652 -18.346 -21.515 1.00 91.38 211 GLY A N 1
ATOM 1714 C CA . GLY A 1 211 ? -7.192 -17.202 -22.257 1.00 91.38 211 GLY A CA 1
ATOM 1715 C C . GLY A 1 211 ? -6.567 -15.832 -21.946 1.00 91.38 211 GLY A C 1
ATOM 1716 O O . GLY A 1 211 ? -7.035 -14.843 -22.509 1.00 91.38 211 GLY A O 1
ATOM 1717 N N . TYR A 1 212 ? -5.506 -15.737 -21.126 1.00 93.69 212 TYR A N 1
ATOM 1718 C CA . TYR A 1 212 ? -4.942 -14.446 -20.685 1.00 93.69 212 TYR A CA 1
ATOM 1719 C C . TYR A 1 212 ? -4.605 -13.482 -21.838 1.00 93.69 212 TYR A C 1
ATOM 1721 O O . TYR A 1 212 ? -4.838 -12.283 -21.717 1.00 93.69 212 TYR A O 1
ATOM 1729 N N . LYS A 1 213 ? -4.122 -13.993 -22.983 1.00 95.12 213 LYS A N 1
ATOM 1730 C CA . LYS A 1 213 ? -3.785 -13.184 -24.173 1.00 95.12 213 LYS A CA 1
ATOM 1731 C C . LYS A 1 213 ? -4.992 -12.445 -24.769 1.00 95.12 213 LYS A C 1
ATOM 1733 O O . LYS A 1 213 ? -4.805 -11.390 -25.369 1.00 95.12 213 LYS A O 1
ATOM 1738 N N . LYS A 1 214 ? -6.211 -12.983 -24.614 1.00 95.62 214 LYS A N 1
ATOM 1739 C CA . LYS A 1 214 ? -7.457 -12.318 -25.026 1.00 95.62 214 LYS A CA 1
ATOM 1740 C C . LYS A 1 214 ? -7.831 -11.236 -24.006 1.00 95.62 214 LYS A C 1
ATOM 1742 O O . LYS A 1 214 ? -7.849 -10.068 -24.381 1.00 95.62 214 LYS A O 1
ATOM 1747 N N . LYS A 1 215 ? -7.957 -11.600 -22.719 1.00 94.00 215 LYS A N 1
ATOM 1748 C CA . LYS A 1 215 ? -8.275 -10.654 -21.629 1.00 94.00 215 LYS A CA 1
ATOM 1749 C C . LYS A 1 215 ? -7.315 -9.454 -21.579 1.00 94.00 215 LYS A C 1
ATOM 1751 O O . LYS A 1 215 ? -7.751 -8.315 -21.463 1.00 94.00 215 LYS A O 1
ATOM 1756 N N . ALA A 1 216 ? -6.008 -9.686 -21.720 1.00 94.50 216 ALA A N 1
ATOM 1757 C CA . ALA A 1 216 ? -5.001 -8.623 -21.715 1.00 94.50 216 ALA A CA 1
ATOM 1758 C C . ALA A 1 216 ? -5.124 -7.677 -22.923 1.00 94.50 216 ALA A C 1
ATOM 1760 O O . ALA A 1 216 ? -4.913 -6.476 -22.777 1.00 94.50 216 ALA A O 1
ATOM 1761 N N . ARG A 1 217 ? -5.512 -8.189 -24.102 1.00 95.50 217 ARG A N 1
ATOM 1762 C CA . ARG A 1 217 ? -5.787 -7.364 -25.291 1.00 95.50 217 ARG A CA 1
ATOM 1763 C C . ARG A 1 217 ? -7.062 -6.540 -25.117 1.00 95.50 217 ARG A C 1
ATOM 1765 O O . ARG A 1 217 ? -7.075 -5.374 -25.485 1.00 95.50 217 ARG A O 1
ATOM 1772 N N . GLU A 1 218 ? -8.108 -7.120 -24.537 1.00 94.19 218 GLU A N 1
ATOM 1773 C CA . GLU A 1 218 ? -9.368 -6.424 -24.236 1.00 94.19 218 GLU A CA 1
ATOM 1774 C C . GLU A 1 218 ? -9.135 -5.276 -23.242 1.00 94.19 218 GLU A C 1
ATOM 1776 O O . GLU A 1 218 ? -9.541 -4.144 -23.498 1.00 94.19 218 GLU A O 1
ATOM 1781 N N . MET A 1 219 ? -8.377 -5.529 -22.170 1.00 94.00 219 MET A N 1
ATOM 1782 C CA . MET A 1 219 ? -7.960 -4.493 -21.221 1.00 94.00 219 MET A CA 1
ATOM 1783 C C . MET A 1 219 ? -7.062 -3.424 -21.853 1.00 94.00 219 MET A C 1
ATOM 1785 O O . MET A 1 219 ? -7.291 -2.240 -21.624 1.00 94.00 219 MET A O 1
ATOM 1789 N N . ALA A 1 220 ? -6.079 -3.800 -22.678 1.00 93.19 220 ALA A N 1
ATOM 1790 C CA . ALA A 1 220 ? -5.234 -2.835 -23.387 1.00 93.19 220 ALA A CA 1
ATOM 1791 C C . ALA A 1 220 ? -6.050 -1.953 -24.350 1.00 93.19 220 ALA A C 1
ATOM 1793 O O . ALA A 1 220 ? -5.853 -0.741 -24.391 1.00 93.19 220 ALA A O 1
ATOM 1794 N N . ASN A 1 221 ? -7.011 -2.535 -25.073 1.00 95.19 221 ASN A N 1
ATOM 1795 C CA . ASN A 1 221 ? -7.893 -1.796 -25.974 1.00 95.19 221 ASN A CA 1
ATOM 1796 C C . ASN A 1 221 ? -8.807 -0.812 -25.223 1.00 95.19 221 ASN A C 1
ATOM 1798 O O . ASN A 1 221 ? -9.083 0.270 -25.740 1.00 95.19 221 ASN A O 1
ATOM 1802 N N . ALA A 1 222 ? -9.244 -1.153 -24.007 1.00 94.50 222 ALA A N 1
ATOM 1803 C CA . ALA A 1 222 ? -10.096 -0.295 -23.185 1.00 94.50 222 ALA A CA 1
ATOM 1804 C C . ALA A 1 222 ? -9.420 1.034 -22.785 1.00 94.50 222 ALA A C 1
ATOM 1806 O O . ALA A 1 222 ? -10.106 2.048 -22.639 1.00 94.50 222 ALA A O 1
ATOM 1807 N N . TRP A 1 223 ? -8.084 1.079 -22.686 1.00 93.50 223 TRP A N 1
ATOM 1808 C CA . TRP A 1 223 ? -7.333 2.320 -22.431 1.00 93.50 223 TRP A CA 1
ATOM 1809 C C . TRP A 1 223 ? -7.445 3.364 -23.551 1.00 93.50 223 TRP A C 1
ATOM 1811 O O . TRP A 1 223 ? -7.223 4.544 -23.289 1.00 93.50 223 TRP A O 1
ATOM 1821 N N . ASN A 1 224 ? -7.866 2.979 -24.760 1.00 93.75 224 ASN A N 1
ATOM 1822 C CA . ASN A 1 224 ? -8.169 3.938 -25.830 1.00 93.75 224 ASN A CA 1
ATOM 1823 C C . ASN A 1 224 ? -9.452 4.753 -25.555 1.00 93.75 224 ASN A C 1
ATOM 1825 O O . ASN A 1 224 ? -9.692 5.756 -26.219 1.00 93.75 224 ASN A O 1
ATOM 1829 N N . LEU A 1 225 ? -10.283 4.330 -24.591 1.00 94.88 225 LEU A N 1
ATOM 1830 C CA . LEU A 1 225 ? -11.588 4.916 -24.267 1.00 94.88 225 LEU A CA 1
ATOM 1831 C C . LEU A 1 225 ? -11.717 5.199 -22.760 1.00 94.88 225 LEU A C 1
ATOM 1833 O O . LEU A 1 225 ? -12.631 4.716 -22.088 1.00 94.88 225 LEU A O 1
ATOM 1837 N N . ILE A 1 226 ? -10.784 5.974 -22.202 1.00 94.88 226 ILE A N 1
ATOM 1838 C CA . ILE A 1 226 ? -10.868 6.427 -20.805 1.00 94.88 226 ILE A CA 1
ATOM 1839 C C . ILE A 1 226 ? -12.044 7.391 -20.576 1.00 94.88 226 ILE A C 1
ATOM 1841 O O . ILE A 1 226 ? -12.319 8.259 -21.403 1.00 94.88 226 ILE A O 1
ATOM 1845 N N . ARG A 1 227 ? -12.702 7.299 -19.412 1.00 93.81 227 ARG A N 1
ATOM 1846 C CA . ARG A 1 227 ? -13.654 8.317 -18.933 1.00 93.81 227 ARG A CA 1
ATOM 1847 C C . ARG A 1 227 ? -13.210 8.898 -17.599 1.00 93.81 227 ARG A C 1
ATOM 1849 O O . ARG A 1 227 ? -12.823 8.178 -16.674 1.00 93.81 227 ARG A O 1
ATOM 1856 N N . ARG A 1 228 ? -13.315 10.221 -17.507 1.00 93.44 228 ARG A N 1
ATOM 1857 C CA . ARG A 1 228 ? -13.050 11.008 -16.303 1.00 93.44 228 ARG A CA 1
ATOM 1858 C C . ARG A 1 228 ? -14.324 11.699 -15.832 1.00 93.44 228 ARG A C 1
ATOM 1860 O O . ARG A 1 228 ? -15.213 11.968 -16.637 1.00 93.44 228 ARG A O 1
ATOM 1867 N N . MET A 1 229 ? -14.409 11.984 -14.540 1.00 89.56 229 MET A N 1
ATOM 1868 C CA . MET A 1 229 ? -15.439 12.845 -13.955 1.00 89.56 229 MET A CA 1
ATOM 1869 C C . MET A 1 229 ? -14.782 13.983 -13.177 1.00 89.56 229 MET A C 1
ATOM 1871 O O . MET A 1 229 ? -13.733 13.783 -12.566 1.00 89.56 229 MET A O 1
ATOM 1875 N N . LYS A 1 230 ? -15.401 15.165 -13.167 1.00 86.75 230 LYS A N 1
ATOM 1876 C CA . LYS A 1 230 ? -14.992 16.250 -12.265 1.00 86.75 230 LYS A CA 1
ATOM 1877 C C . LYS A 1 230 ? -15.404 15.919 -10.828 1.00 86.75 230 LYS A C 1
ATOM 1879 O O . LYS A 1 230 ? -16.405 15.232 -10.615 1.00 86.75 230 LYS A O 1
ATOM 1884 N N . ARG A 1 231 ? -14.654 16.423 -9.844 1.00 77.94 231 ARG A N 1
ATOM 1885 C CA . ARG A 1 231 ? -15.006 16.312 -8.415 1.00 77.94 231 ARG A CA 1
ATOM 1886 C C . ARG A 1 231 ? -16.411 16.876 -8.148 1.00 77.94 231 ARG A C 1
ATOM 1888 O O . ARG A 1 231 ? -16.740 17.942 -8.662 1.00 77.94 231 ARG A O 1
ATOM 1895 N N . LEU A 1 232 ? -17.203 16.216 -7.296 1.00 69.69 232 LEU A N 1
ATOM 1896 C CA . LEU A 1 232 ? -18.526 16.685 -6.851 1.00 69.69 232 LEU A CA 1
ATOM 1897 C C . LEU A 1 232 ? -18.435 17.242 -5.411 1.00 69.69 232 LEU A C 1
ATOM 1899 O O . LEU A 1 232 ? -18.391 16.450 -4.467 1.00 69.69 232 LEU A O 1
ATOM 1903 N N . PRO A 1 233 ? -18.375 18.577 -5.207 1.00 61.88 233 PRO A N 1
ATOM 1904 C CA . PRO A 1 233 ? -17.929 19.177 -3.945 1.00 61.88 233 PRO A CA 1
ATOM 1905 C C . PRO A 1 233 ? -19.054 19.555 -2.957 1.00 61.88 233 PRO A C 1
ATOM 1907 O O . PRO A 1 233 ? -18.804 20.356 -2.060 1.00 61.88 233 PRO A O 1
ATOM 1910 N N . MET A 1 234 ? -20.291 19.068 -3.126 1.00 55.62 234 MET A N 1
ATOM 1911 C CA . MET A 1 234 ? -21.469 19.598 -2.413 1.00 55.62 234 MET A CA 1
ATOM 1912 C C . MET A 1 234 ? -22.167 18.601 -1.471 1.00 55.62 234 MET A C 1
ATOM 1914 O O . MET A 1 234 ? -22.600 17.519 -1.880 1.00 55.62 234 MET A O 1
ATOM 1918 N N . GLY A 1 235 ? -22.387 19.048 -0.229 1.00 61.59 235 GLY A N 1
ATOM 1919 C CA . GLY A 1 235 ? -23.170 18.375 0.816 1.00 61.59 235 GLY A CA 1
ATOM 1920 C C . GLY A 1 235 ? -22.413 17.280 1.587 1.00 61.59 235 GLY A C 1
ATOM 1921 O O . GLY A 1 235 ? -21.182 17.287 1.583 1.00 61.59 235 GLY A O 1
ATOM 1922 N N . PRO A 1 236 ? -23.133 16.370 2.277 1.00 67.44 236 PRO A N 1
ATOM 1923 C CA . PRO A 1 236 ? -22.540 15.299 3.081 1.00 67.44 236 PRO A CA 1
ATOM 1924 C C . PRO A 1 236 ? -21.515 14.449 2.319 1.00 67.44 236 PRO A C 1
ATOM 1926 O O . PRO A 1 236 ? -21.649 14.227 1.115 1.00 67.44 236 PRO A O 1
ATOM 1929 N N . MET A 1 237 ? -20.489 13.977 3.035 1.00 78.50 237 MET A N 1
ATOM 1930 C CA . MET A 1 237 ? -19.338 13.280 2.443 1.00 78.50 237 MET A CA 1
ATOM 1931 C C . MET A 1 237 ? -19.674 11.866 1.945 1.00 78.50 237 MET A C 1
ATOM 1933 O O . MET A 1 237 ? -19.017 11.359 1.038 1.00 78.50 237 MET A O 1
ATOM 1937 N N . THR A 1 238 ? -20.723 11.260 2.497 1.00 84.25 238 THR A N 1
ATOM 1938 C CA . THR A 1 238 ? -21.321 9.974 2.114 1.00 84.25 238 THR A CA 1
ATOM 1939 C C . THR A 1 238 ? -22.808 10.157 1.797 1.00 84.25 238 THR A C 1
ATOM 1941 O O . THR A 1 238 ? -23.414 11.166 2.170 1.00 84.25 238 THR A O 1
ATOM 1944 N N . THR A 1 239 ? -23.416 9.191 1.105 1.00 86.69 239 THR A N 1
ATOM 1945 C CA . THR A 1 239 ? -24.881 9.070 1.018 1.00 86.69 239 THR A CA 1
ATOM 1946 C C . THR A 1 239 ? -25.409 7.961 1.928 1.00 86.69 239 THR A C 1
ATOM 1948 O O . THR A 1 239 ? -24.675 7.043 2.298 1.00 86.69 239 THR A O 1
ATOM 1951 N N . SER A 1 240 ? -26.694 8.033 2.277 1.00 86.38 240 SER A N 1
ATOM 1952 C CA . SER A 1 240 ? -27.423 7.028 3.065 1.00 86.38 240 SER A CA 1
ATOM 1953 C C . SER A 1 240 ? -27.283 5.621 2.475 1.00 86.38 240 SER A C 1
ATOM 1955 O O . SER A 1 240 ? -26.946 4.665 3.174 1.00 86.38 240 SER A O 1
ATOM 1957 N N . GLU A 1 241 ? -27.447 5.519 1.159 1.00 89.44 241 GLU A N 1
ATOM 1958 C CA . GLU A 1 241 ? -27.411 4.263 0.406 1.00 89.44 241 GLU A CA 1
ATOM 1959 C C . GLU A 1 241 ? -25.994 3.679 0.386 1.00 89.44 241 GLU A C 1
ATOM 1961 O O . GLU A 1 241 ? -25.831 2.461 0.404 1.00 89.44 241 GLU A O 1
ATOM 1966 N N . TYR A 1 242 ? -24.960 4.535 0.391 1.00 89.06 242 TYR A N 1
ATOM 1967 C CA . TYR A 1 242 ? -23.573 4.092 0.522 1.00 89.06 242 TYR A CA 1
ATOM 1968 C C . TYR A 1 242 ? -23.303 3.472 1.895 1.00 89.06 242 TYR A C 1
ATOM 1970 O O . TYR A 1 242 ? -22.682 2.414 1.958 1.00 89.06 242 TYR A O 1
ATOM 1978 N N . SER A 1 243 ? -23.795 4.079 2.980 1.00 86.44 243 SER A N 1
ATOM 1979 C CA . SER A 1 243 ? -23.638 3.531 4.334 1.00 86.44 243 SER A CA 1
ATOM 1980 C C . SER A 1 243 ? -24.329 2.170 4.481 1.00 86.44 243 SER A C 1
ATOM 1982 O O . SER A 1 243 ? -23.719 1.221 4.973 1.00 86.44 243 SER A O 1
ATOM 1984 N N . GLU A 1 244 ? -25.559 2.025 3.978 1.00 87.31 244 GLU A N 1
ATOM 1985 C CA . GLU A 1 244 ? -26.245 0.726 3.932 1.00 87.31 244 GLU A CA 1
ATOM 1986 C C . GLU A 1 244 ? -25.492 -0.319 3.098 1.00 87.31 244 GLU A C 1
ATOM 1988 O O . GLU A 1 244 ? -25.330 -1.469 3.512 1.00 87.31 244 GLU A O 1
ATOM 1993 N N . TRP A 1 245 ? -25.055 0.067 1.897 1.00 89.31 245 TRP A N 1
ATOM 1994 C CA . TRP A 1 245 ? -24.315 -0.801 0.985 1.00 89.31 245 TRP A CA 1
ATOM 1995 C C . TRP A 1 245 ? -22.972 -1.232 1.577 1.00 89.31 245 TRP A C 1
ATOM 1997 O O . TRP A 1 245 ? -22.569 -2.380 1.395 1.00 89.31 245 TRP A O 1
ATOM 2007 N N . TRP A 1 246 ? -22.303 -0.352 2.325 1.00 82.50 246 TRP A N 1
ATOM 2008 C CA . TRP A 1 246 ? -21.053 -0.654 3.014 1.00 82.50 246 TRP A CA 1
ATOM 2009 C C . TRP A 1 246 ? -21.241 -1.738 4.079 1.00 82.50 246 TRP A C 1
ATOM 2011 O O . TRP A 1 246 ? -20.510 -2.726 4.064 1.00 82.50 246 TRP A O 1
ATOM 2021 N N . VAL A 1 247 ? -22.263 -1.626 4.936 1.00 80.62 247 VAL A N 1
ATOM 2022 C CA . VAL A 1 247 ? -22.596 -2.670 5.927 1.00 80.62 247 VAL A CA 1
ATOM 2023 C C . VAL A 1 247 ? -22.879 -4.007 5.231 1.00 80.62 247 VAL A C 1
ATOM 2025 O O . VAL A 1 247 ? -22.264 -5.022 5.557 1.00 80.62 247 VAL A O 1
ATOM 2028 N N . LYS A 1 248 ? -23.724 -3.998 4.190 1.00 82.44 248 LYS A N 1
ATOM 2029 C CA . LYS A 1 248 ? -24.044 -5.188 3.376 1.00 82.44 248 LYS A CA 1
ATOM 2030 C C . LYS A 1 248 ? -22.795 -5.789 2.699 1.00 82.44 248 LYS A C 1
ATOM 2032 O O . LYS A 1 248 ? -22.702 -7.003 2.539 1.00 82.44 248 LYS A O 1
ATOM 2037 N N . ARG A 1 249 ? -21.813 -4.961 2.319 1.00 73.56 249 ARG A N 1
ATOM 2038 C CA . ARG A 1 249 ? -20.543 -5.382 1.701 1.00 73.56 249 ARG A CA 1
ATOM 2039 C C . ARG A 1 249 ? -19.570 -5.999 2.706 1.00 73.56 249 ARG A C 1
ATOM 2041 O O . ARG A 1 249 ? -18.917 -6.980 2.352 1.00 73.56 249 ARG A O 1
ATOM 2048 N N . THR A 1 250 ? -19.461 -5.452 3.916 1.00 58.91 250 THR A N 1
ATOM 2049 C CA . THR A 1 250 ? -18.538 -5.938 4.959 1.00 58.91 250 THR A CA 1
ATOM 2050 C C . THR A 1 250 ? -18.831 -7.392 5.320 1.00 58.91 250 THR A C 1
ATOM 2052 O O . THR A 1 250 ? -17.929 -8.228 5.256 1.00 58.91 250 THR A O 1
ATOM 2055 N N . ASN A 1 251 ? -20.103 -7.721 5.559 1.00 52.66 251 ASN A N 1
ATOM 2056 C CA . ASN A 1 251 ? -20.545 -9.072 5.921 1.00 52.66 251 ASN A CA 1
ATOM 2057 C C . ASN A 1 251 ? -20.196 -10.119 4.840 1.00 52.66 251 ASN A C 1
ATOM 2059 O O . ASN A 1 251 ? -19.873 -11.257 5.156 1.00 52.66 251 ASN A O 1
ATOM 2063 N N . ASN A 1 252 ? -20.168 -9.715 3.565 1.00 51.22 252 ASN A N 1
ATOM 2064 C CA . ASN A 1 252 ? -19.806 -10.578 2.433 1.00 51.22 252 ASN A CA 1
ATOM 2065 C C . ASN A 1 252 ? -18.285 -10.686 2.179 1.00 51.22 252 ASN A C 1
ATOM 2067 O O . ASN A 1 252 ? -17.875 -11.369 1.243 1.00 51.22 252 ASN A O 1
ATOM 2071 N N . ASN A 1 253 ? -17.439 -9.977 2.937 1.00 48.47 253 ASN A N 1
ATOM 2072 C CA . ASN A 1 253 ? -15.978 -9.965 2.751 1.00 48.47 253 ASN A CA 1
ATOM 2073 C C . ASN A 1 253 ? -15.188 -10.471 3.972 1.00 48.47 253 ASN A C 1
ATOM 2075 O O . ASN A 1 253 ? -13.965 -10.563 3.881 1.00 48.47 253 ASN A O 1
ATOM 2079 N N . ILE A 1 254 ? -15.855 -10.816 5.080 1.00 42.53 254 ILE A N 1
ATOM 2080 C CA . ILE A 1 254 ? -15.226 -11.338 6.302 1.00 42.53 254 ILE A CA 1
ATOM 2081 C C . ILE A 1 254 ? -15.858 -12.689 6.664 1.00 42.53 254 ILE A C 1
ATOM 2083 O O . ILE A 1 254 ? -16.758 -12.770 7.494 1.00 42.53 254 ILE A O 1
ATOM 2087 N N . HIS A 1 255 ? -15.364 -13.778 6.069 1.00 39.69 25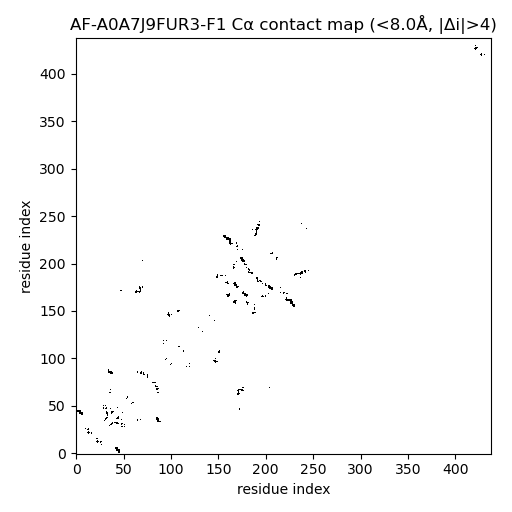5 HIS A N 1
ATOM 2088 C CA . HIS A 1 255 ? -15.634 -15.115 6.602 1.00 39.69 255 HIS A CA 1
ATOM 2089 C C . HIS A 1 255 ? -14.645 -15.428 7.725 1.00 39.69 255 HIS A C 1
ATOM 2091 O O . HIS A 1 255 ? -13.494 -15.784 7.481 1.00 39.69 255 HIS A O 1
ATOM 2097 N N . GLY A 1 256 ? -15.109 -15.300 8.967 1.00 36.75 256 GLY A N 1
ATOM 2098 C CA . GLY A 1 256 ? -14.317 -15.619 10.146 1.00 36.75 256 GLY A CA 1
ATOM 2099 C C . GLY A 1 256 ? -15.186 -15.827 11.386 1.00 36.75 256 GLY A C 1
ATOM 2100 O O . GLY A 1 256 ? -15.407 -14.857 12.107 1.00 36.75 256 GLY A O 1
ATOM 2101 N N . PRO A 1 257 ? -15.571 -17.077 11.723 1.00 42.62 257 PRO A N 1
ATOM 2102 C CA . PRO A 1 257 ? -16.312 -17.411 12.956 1.00 42.62 257 PRO A CA 1
ATOM 2103 C C . PRO A 1 257 ? -15.593 -17.013 14.261 1.00 42.62 257 PRO A C 1
ATOM 2105 O O . PRO A 1 257 ? -16.137 -17.123 15.356 1.00 42.62 257 PRO A O 1
ATOM 2108 N N . LYS A 1 258 ? -14.333 -16.580 14.145 1.00 41.72 258 LYS A N 1
ATOM 2109 C CA . LYS A 1 258 ? -13.484 -16.073 15.222 1.00 41.72 258 LYS A CA 1
ATOM 2110 C C . LYS A 1 258 ? -13.693 -14.576 15.502 1.00 41.72 258 LYS A C 1
ATOM 2112 O O . LYS A 1 258 ? -13.223 -14.110 16.529 1.00 41.72 258 LYS A O 1
ATOM 2117 N N . LEU A 1 259 ? -14.349 -13.816 14.615 1.00 41.31 259 LEU A N 1
ATOM 2118 C CA . LEU A 1 259 ? -14.576 -12.379 14.817 1.00 41.31 259 LEU A CA 1
ATOM 2119 C C . LEU A 1 259 ? -15.896 -12.099 15.540 1.00 41.31 259 LEU A C 1
ATOM 2121 O O . LEU A 1 259 ? -15.884 -11.357 16.513 1.00 41.31 259 LEU A O 1
ATOM 2125 N N . GLU A 1 260 ? -17.001 -12.726 15.127 1.00 41.34 260 GLU A N 1
ATOM 2126 C CA . GLU A 1 260 ? -18.317 -12.566 15.774 1.00 41.34 260 GLU A CA 1
ATOM 2127 C C . GLU A 1 260 ? -18.240 -12.921 17.264 1.00 41.34 260 GLU A C 1
ATOM 2129 O O . GLU A 1 260 ? -18.566 -12.100 18.116 1.00 41.34 260 GLU A O 1
ATOM 2134 N N . LYS A 1 261 ? -17.649 -14.078 17.585 1.00 45.88 261 LYS A N 1
ATOM 2135 C CA . LYS A 1 261 ? -17.443 -14.525 18.968 1.00 45.88 261 LYS A CA 1
ATOM 2136 C C . LYS A 1 261 ? -16.541 -13.592 19.791 1.00 45.88 261 LYS A C 1
ATOM 2138 O O . LYS A 1 261 ? -16.745 -13.445 20.992 1.00 45.88 261 LYS A O 1
ATOM 2143 N N . ASN A 1 262 ? -15.564 -12.939 19.157 1.00 46.28 262 ASN A N 1
ATOM 2144 C CA . ASN A 1 262 ? -14.726 -11.936 19.819 1.00 46.28 262 ASN A CA 1
ATOM 2145 C C . ASN A 1 262 ? -15.477 -10.609 20.031 1.00 46.28 262 ASN A C 1
ATOM 2147 O O . ASN A 1 262 ? -15.213 -9.921 21.013 1.00 46.28 262 ASN A O 1
ATOM 2151 N N . ILE A 1 263 ? -16.404 -10.241 19.139 1.00 50.78 263 ILE A N 1
ATOM 2152 C CA . ILE A 1 263 ? -17.267 -9.063 19.302 1.00 50.78 263 ILE A CA 1
ATOM 2153 C C . ILE A 1 263 ? -18.236 -9.295 20.466 1.00 50.78 263 ILE A C 1
ATOM 2155 O O . ILE A 1 263 ? -18.276 -8.464 21.368 1.00 50.78 263 ILE A O 1
ATOM 2159 N N . GLU A 1 264 ? -18.921 -10.443 20.511 1.00 52.31 264 GLU A N 1
ATOM 2160 C CA . GLU A 1 264 ? -19.790 -10.832 21.634 1.00 52.31 264 GLU A CA 1
ATOM 2161 C C . GLU A 1 264 ? -19.036 -10.772 22.975 1.00 52.31 264 GLU A C 1
ATOM 2163 O O . GLU A 1 264 ? -19.493 -10.124 23.918 1.00 52.31 264 GLU A O 1
ATOM 2168 N N . GLN A 1 265 ? -17.830 -11.355 23.041 1.00 47.56 265 GLN A N 1
ATOM 2169 C CA . GLN A 1 265 ? -16.991 -11.306 24.244 1.00 47.56 265 GLN A CA 1
ATOM 2170 C C . GLN A 1 265 ? -16.543 -9.882 24.611 1.00 47.56 265 GLN A C 1
ATOM 2172 O O . GLN A 1 265 ? -16.593 -9.519 25.786 1.00 47.56 265 GLN A O 1
ATOM 2177 N N . MET A 1 266 ? -16.159 -9.040 23.644 1.00 52.19 266 MET A N 1
ATOM 2178 C CA . MET A 1 266 ? -15.820 -7.639 23.930 1.00 52.19 266 MET A CA 1
ATOM 2179 C C . MET A 1 266 ? -17.032 -6.820 24.394 1.00 52.19 266 MET A C 1
ATOM 2181 O O . MET A 1 266 ? -16.865 -5.901 25.199 1.00 52.19 266 MET A O 1
ATOM 2185 N N . GLU A 1 267 ? -18.248 -7.121 23.932 1.00 55.62 267 GLU A N 1
ATOM 2186 C CA . GLU A 1 267 ? -19.457 -6.460 24.430 1.00 55.62 267 GLU A CA 1
ATOM 2187 C C . GLU A 1 267 ? -19.814 -6.916 25.855 1.00 55.62 267 GLU A C 1
ATOM 2189 O O . GLU A 1 267 ? -20.100 -6.060 26.700 1.00 55.62 267 GLU A O 1
ATOM 2194 N N . GLU A 1 268 ? -19.680 -8.208 26.181 1.00 54.38 268 GLU A N 1
ATOM 2195 C CA . GLU A 1 268 ? -19.790 -8.699 27.564 1.00 54.38 268 GLU A CA 1
ATOM 2196 C C . GLU A 1 268 ? -18.734 -8.076 28.493 1.00 54.38 268 GLU A C 1
ATOM 2198 O O . GLU A 1 268 ? -19.070 -7.610 29.587 1.00 54.38 268 GLU A O 1
ATOM 2203 N N . GLU A 1 269 ? -17.463 -8.009 28.085 1.00 51.78 269 GLU A N 1
ATOM 2204 C CA . GLU A 1 269 ? -16.400 -7.376 28.879 1.00 51.78 269 GLU A CA 1
ATOM 2205 C C . GLU A 1 269 ? -16.663 -5.878 29.088 1.00 51.78 269 GLU A C 1
ATOM 2207 O O . GLU A 1 269 ? -16.544 -5.370 30.205 1.00 51.78 269 GLU A O 1
ATOM 2212 N N . LYS A 1 270 ? -17.112 -5.162 28.052 1.00 51.12 270 LYS A N 1
ATOM 2213 C CA . LYS A 1 270 ? -17.473 -3.734 28.104 1.00 51.12 270 LYS A CA 1
ATOM 2214 C C . LYS A 1 270 ? -18.659 -3.457 29.037 1.00 51.12 270 LYS A C 1
ATOM 2216 O O . LYS A 1 270 ? -18.669 -2.428 29.723 1.00 51.12 270 LYS A O 1
ATOM 2221 N N . VAL A 1 271 ? -19.634 -4.366 29.116 1.00 60.25 271 VAL A N 1
ATOM 2222 C CA . VAL A 1 271 ? -20.741 -4.303 30.090 1.00 60.25 271 VAL A CA 1
ATOM 2223 C C . VAL A 1 271 ? -20.249 -4.618 31.508 1.00 60.25 271 VAL A C 1
ATOM 2225 O O . VAL A 1 271 ? -20.538 -3.857 32.436 1.00 60.25 271 VAL A O 1
ATOM 2228 N N . ASN A 1 272 ? -19.438 -5.664 31.684 1.00 50.84 272 ASN A N 1
ATOM 2229 C CA . ASN A 1 272 ? -18.856 -6.029 32.980 1.00 50.84 272 ASN A CA 1
ATOM 2230 C C . ASN A 1 272 ? -17.934 -4.936 33.548 1.00 50.84 272 ASN A C 1
ATOM 2232 O O . ASN A 1 272 ? -17.962 -4.664 34.752 1.00 50.84 272 ASN A O 1
ATOM 2236 N N . LEU A 1 273 ? -17.154 -4.256 32.704 1.00 53.78 273 LEU A N 1
ATOM 2237 C CA . LEU A 1 273 ? -16.321 -3.117 33.098 1.00 53.78 273 LEU A CA 1
ATOM 2238 C C . LEU A 1 273 ? -17.171 -1.921 33.554 1.00 53.78 273 LEU A C 1
ATOM 2240 O O . LEU A 1 273 ? -16.851 -1.308 34.574 1.00 53.78 273 LEU A O 1
ATOM 2244 N N . ARG A 1 274 ? -18.290 -1.625 32.873 1.00 51.47 274 ARG A N 1
ATOM 2245 C CA . ARG A 1 274 ? -19.252 -0.600 33.324 1.00 51.47 274 ARG A CA 1
ATOM 2246 C C . ARG A 1 274 ? -19.840 -0.934 34.697 1.00 51.47 274 ARG A C 1
ATOM 2248 O O . ARG A 1 274 ? -19.762 -0.093 35.593 1.00 51.47 274 ARG A O 1
ATOM 2255 N N . LEU A 1 275 ? -20.341 -2.160 34.897 1.00 58.59 275 LEU A N 1
ATOM 2256 C CA . LEU A 1 275 ? -20.860 -2.594 36.203 1.00 58.59 275 LEU A CA 1
ATOM 2257 C C . LEU A 1 275 ? -19.805 -2.456 37.309 1.00 58.59 275 LEU A C 1
ATOM 2259 O O . LEU A 1 275 ? -20.101 -1.916 38.373 1.00 58.59 275 LEU A O 1
ATOM 2263 N N . ASN A 1 276 ? -18.567 -2.893 37.062 1.00 52.75 276 ASN A N 1
ATOM 2264 C CA . ASN A 1 276 ? -17.487 -2.792 38.047 1.00 52.75 276 ASN A CA 1
ATOM 2265 C C . ASN A 1 276 ? -17.157 -1.337 38.418 1.00 52.75 276 ASN A C 1
ATOM 2267 O O . ASN A 1 276 ? -16.975 -1.038 39.601 1.00 52.75 276 ASN A O 1
ATOM 2271 N N . VAL A 1 277 ? -17.126 -0.420 37.446 1.00 57.09 277 VAL A N 1
ATOM 2272 C CA . VAL A 1 277 ? -16.907 1.013 37.702 1.00 57.09 277 VAL A CA 1
ATOM 2273 C C . VAL A 1 277 ? -18.022 1.601 38.572 1.00 57.09 277 VAL A C 1
ATOM 2275 O O . VAL A 1 277 ? -17.730 2.303 39.542 1.00 57.09 277 VAL A O 1
ATOM 2278 N N . ASP A 1 278 ? -19.288 1.294 38.290 1.00 59.06 278 ASP A N 1
ATOM 2279 C CA . ASP A 1 278 ? -20.413 1.849 39.053 1.00 59.06 278 ASP A CA 1
ATOM 2280 C C . ASP A 1 278 ? -20.560 1.211 40.450 1.00 59.06 278 ASP A C 1
ATOM 2282 O O . ASP A 1 278 ? -20.854 1.913 41.423 1.00 59.06 278 ASP A O 1
ATOM 2286 N N . ILE A 1 279 ? -20.219 -0.075 40.603 1.00 64.44 279 ILE A N 1
ATOM 2287 C CA . ILE A 1 279 ? -20.064 -0.732 41.913 1.00 64.44 279 ILE A CA 1
ATOM 2288 C C . ILE A 1 279 ? -18.959 -0.053 42.739 1.00 64.44 279 ILE A C 1
ATOM 2290 O O . ILE A 1 279 ? -19.151 0.200 43.934 1.00 64.44 279 ILE A O 1
ATOM 2294 N N . GLN A 1 280 ? -17.816 0.291 42.132 1.00 54.44 280 GLN A N 1
ATOM 2295 C CA . GLN A 1 280 ? -16.750 1.003 42.842 1.00 54.44 280 GLN A CA 1
ATOM 2296 C C . GLN A 1 280 ? -17.152 2.437 43.218 1.00 54.44 280 GLN A C 1
ATOM 2298 O O . GLN A 1 280 ? -16.917 2.827 44.364 1.00 54.44 280 GLN A O 1
ATOM 2303 N N . LYS A 1 281 ? -17.843 3.190 42.345 1.00 60.91 281 LYS A N 1
ATOM 2304 C CA . LYS A 1 281 ? -18.416 4.509 42.695 1.00 60.91 281 LYS A CA 1
ATOM 2305 C C . LYS A 1 281 ? -19.342 4.417 43.912 1.00 60.91 281 LYS A C 1
ATOM 2307 O O . LYS A 1 281 ? -19.146 5.146 44.882 1.00 60.91 281 LYS A O 1
ATOM 2312 N N . LEU A 1 282 ? -20.294 3.478 43.911 1.00 66.62 282 LEU A N 1
ATOM 2313 C CA . LEU A 1 282 ? -21.219 3.257 45.034 1.00 66.62 282 LEU A CA 1
ATOM 2314 C C . LEU A 1 282 ? -20.491 2.908 46.343 1.00 66.62 282 LEU A C 1
ATOM 2316 O O . LEU A 1 282 ? -20.919 3.316 47.428 1.00 66.62 282 LEU A O 1
ATOM 2320 N N . LYS A 1 283 ? -19.375 2.174 46.258 1.00 62.47 283 LYS A N 1
ATOM 2321 C CA . LYS A 1 283 ? -18.536 1.827 47.413 1.00 62.47 283 LYS A CA 1
ATOM 2322 C C . LYS A 1 283 ? -17.765 3.041 47.947 1.00 62.47 283 LYS A C 1
ATOM 2324 O O . LYS A 1 283 ? -17.745 3.247 49.161 1.00 62.47 283 LYS A O 1
ATOM 2329 N N . VAL A 1 284 ? -17.215 3.880 47.065 1.00 59.09 284 VAL A N 1
ATOM 2330 C CA . VAL A 1 284 ? -16.576 5.161 47.422 1.00 59.09 284 VAL A CA 1
ATOM 2331 C C . VAL A 1 284 ? -17.583 6.123 48.058 1.00 59.09 284 VAL A C 1
ATOM 2333 O O . VAL A 1 284 ? -17.280 6.721 49.089 1.00 59.09 284 VAL A O 1
ATOM 2336 N N . ASP A 1 285 ? -18.806 6.225 47.533 1.00 66.50 285 ASP A N 1
ATOM 2337 C CA . ASP A 1 285 ? -19.831 7.105 48.106 1.00 66.50 285 ASP A CA 1
ATOM 2338 C C . ASP A 1 285 ? -20.330 6.646 49.483 1.00 66.50 285 ASP A C 1
ATOM 2340 O O . ASP A 1 285 ? -20.575 7.481 50.359 1.00 66.50 285 ASP A O 1
ATOM 2344 N N . LYS A 1 286 ? -20.424 5.330 49.727 1.00 71.38 286 LYS A N 1
ATOM 2345 C CA . LYS A 1 286 ? -20.665 4.801 51.082 1.00 71.38 286 LYS A CA 1
ATOM 2346 C C . LYS A 1 286 ? -19.532 5.169 52.044 1.00 71.38 286 LYS A C 1
ATOM 2348 O O . LYS A 1 286 ? -19.817 5.616 53.154 1.00 71.38 286 LYS A O 1
ATOM 2353 N N . LEU A 1 287 ? -18.272 5.032 51.623 1.00 62.62 287 LEU A N 1
ATOM 2354 C CA . LEU A 1 287 ? -17.110 5.404 52.441 1.00 62.62 287 LEU A CA 1
ATOM 2355 C C . LEU A 1 287 ? -17.075 6.912 52.736 1.00 62.62 287 LEU A C 1
ATOM 2357 O O . LEU A 1 287 ? -16.859 7.298 53.883 1.00 62.62 287 LEU A O 1
ATOM 2361 N N . ARG A 1 288 ? -17.377 7.763 51.746 1.00 67.19 288 ARG A N 1
ATOM 2362 C CA . ARG A 1 288 ? -17.485 9.222 51.916 1.00 67.19 288 ARG A CA 1
ATOM 2363 C C . ARG A 1 288 ? -18.563 9.599 52.937 1.00 67.19 288 ARG A C 1
ATOM 2365 O O . ARG A 1 288 ? -18.284 10.353 53.863 1.00 67.19 288 ARG A O 1
ATOM 2372 N N . LYS A 1 289 ? -19.767 9.023 52.830 1.00 74.00 289 LYS A N 1
ATOM 2373 C CA . LYS A 1 289 ? -20.856 9.250 53.802 1.00 74.00 289 LYS A CA 1
ATOM 2374 C C . LYS A 1 289 ? -20.487 8.780 55.216 1.00 74.00 289 LYS A C 1
ATOM 2376 O O . LYS A 1 289 ? -20.797 9.472 56.180 1.00 74.00 289 LYS A O 1
ATOM 2381 N N . GLY A 1 290 ? -19.791 7.646 55.339 1.00 66.00 290 GLY A N 1
ATOM 2382 C CA . GLY A 1 290 ? -19.272 7.159 56.621 1.00 66.00 290 GLY A CA 1
ATOM 2383 C C . GLY A 1 290 ? -18.224 8.090 57.242 1.00 66.00 290 GLY A C 1
ATOM 2384 O O . GLY A 1 290 ? -18.302 8.381 58.434 1.00 66.00 290 GLY A O 1
ATOM 2385 N N . LYS A 1 291 ? -17.291 8.610 56.430 1.00 59.88 291 LYS A N 1
ATOM 2386 C CA . LYS A 1 291 ? -16.259 9.560 56.873 1.00 59.88 291 LYS A CA 1
ATOM 2387 C C . LYS A 1 291 ? -16.876 10.834 57.452 1.00 59.88 291 LYS A C 1
ATOM 2389 O O . LYS A 1 291 ? -16.550 11.189 58.580 1.00 59.88 291 LYS A O 1
ATOM 2394 N N . ASN A 1 292 ? -17.786 11.479 56.718 1.00 65.69 292 ASN A N 1
ATOM 2395 C CA . ASN A 1 292 ? -18.399 12.739 57.148 1.00 65.69 292 ASN A CA 1
ATOM 2396 C C . ASN A 1 292 ? -19.069 12.604 58.530 1.00 65.69 292 ASN A C 1
ATOM 2398 O O . ASN A 1 292 ? -18.844 13.437 59.405 1.00 65.69 292 ASN A O 1
ATOM 2402 N N . LYS A 1 293 ? -19.806 11.509 58.770 1.00 74.25 293 LYS A N 1
ATOM 2403 C CA . LYS A 1 293 ? -20.441 11.243 60.072 1.00 74.25 293 LYS A CA 1
ATOM 2404 C C . LYS A 1 293 ? -19.423 11.065 61.206 1.00 74.25 293 LYS A C 1
ATOM 2406 O O . LYS A 1 293 ? -19.650 11.537 62.315 1.00 74.25 293 LYS A O 1
ATOM 2411 N N . ALA A 1 294 ? -18.292 10.409 60.941 1.00 59.25 294 ALA A N 1
ATOM 2412 C CA . ALA A 1 294 ? -17.219 10.270 61.928 1.00 59.25 294 ALA A CA 1
ATOM 2413 C C . ALA A 1 294 ? -16.537 11.618 62.248 1.00 59.25 294 ALA A C 1
ATOM 2415 O O . ALA A 1 294 ? -16.113 11.838 63.382 1.00 59.25 294 ALA A O 1
ATOM 2416 N N . GLU A 1 295 ? -16.462 12.535 61.278 1.00 60.00 295 GLU A N 1
ATOM 2417 C CA . GLU A 1 295 ? -15.955 13.900 61.481 1.00 60.00 295 GLU A CA 1
ATOM 2418 C C . GLU A 1 295 ? -16.936 14.751 62.322 1.00 60.00 295 GLU A C 1
ATOM 2420 O O . GLU A 1 295 ? -16.503 15.439 63.249 1.00 60.00 295 GLU A O 1
ATOM 2425 N N . GLU A 1 296 ? -18.250 14.622 62.102 1.00 72.00 296 GLU A N 1
ATOM 2426 C CA . GLU A 1 296 ? -19.303 15.232 62.939 1.00 72.00 296 GLU A CA 1
ATOM 2427 C C . GLU A 1 296 ? -19.280 14.711 64.393 1.00 72.00 296 GLU A C 1
ATOM 2429 O O . GLU A 1 296 ? -19.309 15.493 65.351 1.00 72.00 296 GLU A O 1
ATOM 2434 N N . GLU A 1 297 ? -19.179 13.389 64.582 1.00 64.25 297 GLU A N 1
ATOM 2435 C CA . GLU A 1 297 ? -19.079 12.764 65.910 1.00 64.25 297 GLU A CA 1
ATOM 2436 C C . GLU A 1 297 ? -17.798 13.203 66.652 1.00 64.25 297 GLU A C 1
ATOM 2438 O O . GLU A 1 297 ? -17.834 13.463 67.861 1.00 64.25 297 GLU A O 1
ATOM 2443 N N . LEU A 1 298 ? -16.682 13.379 65.934 1.00 57.12 298 LEU A N 1
ATOM 2444 C CA . LEU A 1 298 ? -15.419 13.871 66.488 1.00 57.12 298 LEU A CA 1
ATOM 2445 C C . LEU A 1 298 ? -15.505 15.333 66.964 1.00 57.12 298 LEU A C 1
ATOM 2447 O O . LEU A 1 298 ? -14.984 15.653 68.036 1.00 57.12 298 LEU A O 1
ATOM 2451 N N . ASP A 1 299 ? -16.164 16.226 66.223 1.00 65.62 299 ASP A N 1
ATOM 2452 C CA . ASP A 1 299 ? -16.316 17.635 66.625 1.00 65.62 299 ASP A CA 1
ATOM 2453 C C . ASP A 1 299 ? -17.337 17.828 67.759 1.00 65.62 299 ASP A C 1
ATOM 2455 O O . ASP A 1 299 ? -17.127 18.659 68.657 1.00 65.62 299 ASP A O 1
ATOM 2459 N N . SER A 1 300 ? -18.370 16.982 67.817 1.00 71.19 300 SER A N 1
ATOM 2460 C CA . SER A 1 300 ? -19.232 16.842 68.998 1.00 71.19 300 SER A CA 1
ATOM 2461 C C . SER A 1 300 ? -18.419 16.422 70.234 1.00 71.19 300 SER A C 1
ATOM 2463 O O . SER A 1 300 ? -18.484 17.069 71.288 1.00 71.19 300 SER A O 1
ATOM 2465 N N . LEU A 1 301 ? -17.549 15.413 70.098 1.00 62.31 301 LEU A N 1
ATOM 2466 C CA . LEU A 1 301 ? -16.687 14.940 71.184 1.00 62.31 301 LEU A CA 1
ATOM 2467 C C . LEU A 1 301 ? -15.667 16.003 71.636 1.00 62.31 301 LEU A C 1
ATOM 2469 O O . LEU A 1 301 ? -15.528 16.237 72.840 1.00 62.31 301 LEU A O 1
ATOM 2473 N N . LYS A 1 302 ? -15.017 16.725 70.706 1.00 58.12 302 LYS A N 1
ATOM 2474 C CA . LYS A 1 302 ? -14.157 17.888 71.025 1.00 58.12 302 LYS A CA 1
ATOM 2475 C C . LYS A 1 302 ? -14.922 18.953 71.814 1.00 58.12 302 LYS A C 1
ATOM 2477 O O . LYS A 1 302 ? -14.373 19.544 72.747 1.00 58.12 302 LYS A O 1
ATOM 2482 N N . THR A 1 303 ? -16.178 19.210 71.457 1.00 63.62 303 THR A N 1
ATOM 2483 C CA . THR A 1 303 ? -17.033 20.201 72.129 1.00 63.62 303 THR A CA 1
ATOM 2484 C C . THR A 1 303 ? -17.377 19.771 73.555 1.00 63.62 303 THR A C 1
ATOM 2486 O O . THR A 1 303 ? -17.260 20.569 74.487 1.00 63.62 303 THR A O 1
ATOM 2489 N N . ASN A 1 304 ? -17.705 18.496 73.764 1.00 59.78 304 ASN A N 1
ATOM 2490 C CA . ASN A 1 304 ? -17.974 17.957 75.097 1.00 59.78 304 ASN A CA 1
ATOM 2491 C C . ASN A 1 304 ? -16.705 17.892 75.967 1.00 59.78 304 ASN A C 1
ATOM 2493 O O . ASN A 1 304 ? -16.757 18.250 77.144 1.00 59.78 304 ASN A O 1
ATOM 2497 N N . TYR A 1 305 ? -15.540 17.578 75.389 1.00 46.78 305 TYR A N 1
ATOM 2498 C CA . TYR A 1 305 ? -14.251 17.661 76.087 1.00 46.78 305 TYR A CA 1
ATOM 2499 C C . TYR A 1 305 ? -13.905 19.099 76.519 1.00 46.78 305 TYR A C 1
ATOM 2501 O O . TYR A 1 305 ? -13.476 19.319 77.654 1.00 46.78 305 TYR A O 1
ATOM 2509 N N . LYS A 1 306 ? -14.159 20.106 75.665 1.00 59.97 306 LYS A N 1
ATOM 2510 C CA . LYS A 1 306 ? -14.017 21.532 76.027 1.00 59.97 306 LYS A CA 1
ATOM 2511 C C . LYS A 1 306 ? -14.915 21.909 77.217 1.00 59.97 306 LYS A C 1
ATOM 2513 O O . LYS A 1 306 ? -14.423 22.541 78.152 1.00 59.97 306 LYS A O 1
ATOM 2518 N N . LYS A 1 307 ? -16.189 21.483 77.222 1.00 63.97 307 LYS A N 1
ATOM 2519 C CA . LYS A 1 307 ? -17.127 21.696 78.346 1.00 63.97 307 LYS A CA 1
ATOM 2520 C C . LYS A 1 307 ? -16.626 21.038 79.638 1.00 63.97 307 LYS A C 1
ATOM 2522 O O . LYS A 1 307 ? -16.534 21.706 80.666 1.00 63.97 307 LYS A O 1
ATOM 2527 N N . LEU A 1 308 ? -16.227 19.764 79.581 1.00 50.91 308 LEU A N 1
ATOM 2528 C CA . LEU A 1 308 ? -15.719 19.015 80.737 1.00 50.91 308 LEU A CA 1
ATOM 2529 C C . LEU A 1 308 ? -14.452 19.654 81.332 1.00 50.91 308 LEU A C 1
ATOM 2531 O O . LEU A 1 308 ? -14.341 19.805 82.548 1.00 50.91 308 LEU A O 1
ATOM 2535 N N . ARG A 1 309 ? -13.523 20.119 80.484 1.00 52.62 309 ARG A N 1
ATOM 2536 C CA . ARG A 1 309 ? -12.320 20.855 80.914 1.00 52.62 309 ARG A CA 1
ATOM 2537 C C . ARG A 1 309 ? -12.656 22.174 81.624 1.00 52.62 309 ARG A C 1
ATOM 2539 O O . ARG A 1 309 ? -11.919 22.577 82.525 1.00 52.62 309 ARG A O 1
ATOM 2546 N N . LEU A 1 310 ? -13.753 22.836 81.244 1.00 56.88 310 LEU A N 1
ATOM 2547 C CA . LEU A 1 310 ? -14.253 24.038 81.917 1.00 56.88 310 LEU A CA 1
ATOM 2548 C C . LEU A 1 310 ? -14.811 23.704 83.310 1.00 56.88 310 LEU A C 1
ATOM 2550 O O . LEU A 1 310 ? -14.415 24.331 84.290 1.00 56.88 310 LEU A O 1
ATOM 2554 N N . LEU A 1 311 ? -15.650 22.666 83.405 1.00 57.81 311 LEU A N 1
ATOM 2555 C CA . LEU A 1 311 ? -16.241 22.190 84.665 1.00 57.81 311 LEU A CA 1
ATOM 2556 C C . LEU A 1 311 ? -15.177 21.729 85.676 1.00 57.81 311 LEU A C 1
ATOM 2558 O O . LEU A 1 311 ? -15.275 22.021 86.864 1.00 57.81 311 LEU A O 1
ATOM 2562 N N . ILE A 1 312 ? -14.110 21.070 85.215 1.00 53.75 312 ILE A N 1
ATOM 2563 C CA . ILE A 1 312 ? -12.987 20.671 86.080 1.00 53.75 312 ILE A CA 1
ATOM 2564 C C . ILE A 1 312 ? -12.204 21.896 86.592 1.00 53.75 312 ILE A C 1
ATOM 2566 O O . ILE A 1 312 ? -11.694 21.867 87.714 1.00 53.75 312 ILE A O 1
ATOM 2570 N N . ARG A 1 313 ? -12.128 22.993 85.822 1.00 52.28 313 ARG A N 1
ATOM 2571 C CA . ARG A 1 313 ? -11.547 24.264 86.296 1.00 52.28 313 ARG A CA 1
ATOM 2572 C C . ARG A 1 313 ? -12.425 24.931 87.357 1.00 52.28 313 ARG A C 1
ATOM 2574 O O . ARG A 1 313 ? -11.898 25.304 88.402 1.00 52.28 313 ARG A O 1
ATOM 2581 N N . THR A 1 314 ? -13.735 25.050 87.136 1.00 50.47 314 THR A N 1
ATOM 2582 C CA . THR A 1 314 ? -14.639 25.691 88.111 1.00 50.47 314 THR A CA 1
ATOM 2583 C C . THR A 1 314 ? -14.778 24.874 89.397 1.00 50.47 314 THR A C 1
ATOM 2585 O O . THR A 1 314 ? -14.712 25.445 90.482 1.00 50.47 314 THR A O 1
ATOM 2588 N N . ALA A 1 315 ? -14.841 23.540 89.313 1.00 52.34 315 ALA A N 1
ATOM 2589 C CA . ALA A 1 315 ? -14.868 22.666 90.489 1.00 52.34 315 ALA A CA 1
ATOM 2590 C C . ALA A 1 315 ? -13.581 22.740 91.337 1.00 52.34 315 ALA A C 1
ATOM 2592 O O . ALA A 1 315 ? -13.642 22.611 92.561 1.00 52.34 315 ALA A O 1
ATOM 2593 N N . ARG A 1 316 ? -12.414 22.976 90.714 1.00 46.66 316 ARG A N 1
ATOM 2594 C CA . ARG A 1 316 ? -11.147 23.207 91.434 1.00 46.66 316 ARG A CA 1
ATOM 2595 C C . ARG A 1 316 ? -11.074 24.587 92.093 1.00 46.66 316 ARG A C 1
ATOM 2597 O O . ARG A 1 316 ? -10.474 24.690 93.154 1.00 46.66 316 ARG A O 1
ATOM 2604 N N . LEU A 1 317 ? -11.703 25.610 91.509 1.00 44.31 317 LEU A N 1
ATOM 2605 C CA . LEU A 1 317 ? -11.836 26.936 92.128 1.00 44.31 317 LEU A CA 1
ATOM 2606 C C . LEU A 1 317 ? -12.798 26.910 93.327 1.00 44.31 317 LEU A C 1
ATOM 2608 O O . LEU A 1 317 ? -12.433 27.363 94.407 1.00 44.31 317 LEU A O 1
ATOM 2612 N N . GLY A 1 318 ? -13.984 26.310 93.175 1.00 47.59 318 GLY A N 1
ATOM 2613 C CA . GLY A 1 318 ? -14.985 26.246 94.249 1.00 47.59 318 GLY A CA 1
ATOM 2614 C C . GLY A 1 318 ? -14.499 25.510 95.504 1.00 47.59 318 GLY A C 1
ATOM 2615 O O . GLY A 1 318 ? -14.766 25.949 96.620 1.00 47.59 318 GLY A O 1
ATOM 2616 N N . LYS A 1 319 ? -13.702 24.442 95.344 1.00 49.47 319 LYS A N 1
ATOM 2617 C CA . LYS A 1 319 ? -13.131 23.689 96.477 1.00 49.47 319 LYS A CA 1
ATOM 2618 C C . LYS A 1 319 ? -12.099 24.456 97.319 1.00 49.47 319 LYS A C 1
ATOM 2620 O O . LYS A 1 319 ? -11.680 23.924 98.342 1.00 49.47 319 LYS A O 1
ATOM 2625 N N . LEU A 1 320 ? -11.713 25.678 96.940 1.00 40.06 320 LEU A N 1
ATOM 2626 C CA . LEU A 1 320 ? -10.822 26.524 97.741 1.00 40.06 320 LEU A CA 1
ATOM 2627 C C . LEU A 1 320 ? -11.562 27.483 98.698 1.00 40.06 320 LEU A C 1
ATOM 2629 O O . LEU A 1 320 ? -10.902 28.159 99.480 1.00 40.06 320 LEU A O 1
ATOM 2633 N N . GLN A 1 321 ? -12.900 27.569 98.642 1.00 44.03 321 GLN A N 1
ATOM 2634 C CA . GLN A 1 321 ? -13.677 28.588 99.376 1.00 44.03 321 GLN A CA 1
ATOM 2635 C C . GLN A 1 321 ? -14.759 28.046 100.333 1.00 44.03 321 GLN A C 1
ATOM 2637 O O . GLN A 1 321 ? -15.397 28.837 101.021 1.00 44.03 321 GLN A O 1
ATOM 2642 N N . SER A 1 322 ? -14.974 26.728 100.425 1.00 36.78 322 SER A N 1
ATOM 2643 C CA . SER A 1 322 ? -16.072 26.154 101.228 1.00 36.78 322 SER A CA 1
ATOM 2644 C C . SER A 1 322 ? -15.706 24.855 101.965 1.00 36.78 322 SER A C 1
ATOM 2646 O O . SER A 1 322 ? -16.326 23.808 101.793 1.00 36.78 322 SER A O 1
ATOM 2648 N N . SER A 1 323 ? -14.705 24.935 102.848 1.00 34.44 323 SER A N 1
ATOM 2649 C CA . SER A 1 323 ? -14.381 23.883 103.828 1.00 34.44 323 SER A CA 1
ATOM 2650 C C . SER A 1 323 ? -14.860 24.278 105.233 1.00 34.44 323 SER A C 1
ATOM 2652 O O . SER A 1 323 ? -14.058 24.705 106.064 1.00 34.44 323 SER A O 1
ATOM 2654 N N . GLY A 1 324 ? -16.164 24.144 105.508 1.00 31.69 324 GLY A N 1
ATOM 2655 C CA . GLY A 1 324 ? -16.763 24.530 106.793 1.00 31.69 324 GLY A CA 1
ATOM 2656 C C . GLY A 1 324 ? -17.909 23.625 107.269 1.00 31.69 324 GLY A C 1
ATOM 2657 O O . GLY A 1 324 ? -18.905 23.475 106.578 1.00 31.69 324 GLY A O 1
ATOM 2658 N N . VAL A 1 325 ? -17.756 23.097 108.491 1.00 29.44 325 VAL A N 1
ATOM 2659 C CA . VAL A 1 325 ? -18.802 22.627 109.435 1.00 29.44 325 VAL A CA 1
ATOM 2660 C C . VAL A 1 325 ? -19.745 21.466 109.016 1.00 29.44 325 VAL A C 1
ATOM 2662 O O . VAL A 1 325 ? -20.830 21.656 108.487 1.00 29.44 325 VAL A O 1
ATOM 2665 N N . LYS A 1 326 ? -19.333 20.247 109.404 1.00 30.94 326 LYS A N 1
ATOM 2666 C CA . LYS A 1 326 ? -20.078 19.195 110.155 1.00 30.94 326 LYS A CA 1
ATOM 2667 C C . LYS A 1 326 ? -21.630 19.246 110.288 1.00 30.94 326 LYS A C 1
ATOM 2669 O O . LYS A 1 326 ? -22.132 20.197 110.874 1.00 30.94 326 LYS A O 1
ATOM 2674 N N . ASN A 1 327 ? -22.315 18.108 110.031 1.00 26.17 327 ASN A N 1
ATOM 2675 C CA . ASN A 1 327 ? -23.036 17.214 110.998 1.00 26.17 327 ASN A CA 1
ATOM 2676 C C . ASN A 1 327 ? -24.307 16.476 110.463 1.00 26.17 327 ASN A C 1
ATOM 2678 O O . ASN A 1 327 ? -24.864 16.817 109.428 1.00 26.17 327 ASN A O 1
ATOM 2682 N N . TYR A 1 328 ? -24.694 15.435 111.222 1.00 27.77 328 TYR A N 1
ATOM 2683 C CA . TYR A 1 328 ? -25.889 14.550 111.229 1.00 27.77 328 TYR A CA 1
ATOM 2684 C C . TYR A 1 328 ? -27.269 15.276 111.150 1.00 27.77 328 TYR A C 1
ATOM 2686 O O . TYR A 1 328 ? -27.301 16.479 111.377 1.00 27.77 328 TYR A O 1
ATOM 2694 N N . GLU A 1 329 ? -28.463 14.680 110.933 1.00 32.28 329 GLU A N 1
ATOM 2695 C CA . GLU A 1 329 ? -28.998 13.293 110.758 1.00 32.28 329 GLU A CA 1
ATOM 2696 C C . GLU A 1 329 ? -30.439 13.384 110.113 1.00 32.28 329 GLU A C 1
ATOM 2698 O O . GLU A 1 329 ? -30.820 14.496 109.761 1.00 32.28 329 GLU A O 1
ATOM 2703 N N . LYS A 1 330 ? -31.362 12.408 109.896 1.00 30.34 330 LYS A N 1
ATOM 2704 C CA . LYS A 1 330 ? -31.540 10.930 110.066 1.00 30.34 330 LYS A CA 1
ATOM 2705 C C . LYS A 1 330 ? -32.742 10.441 109.208 1.00 30.34 330 LYS A C 1
ATOM 2707 O O . LYS A 1 330 ? -33.750 11.145 109.213 1.00 30.34 330 LYS A O 1
ATOM 2712 N N . LYS A 1 331 ? -32.703 9.233 108.602 1.00 27.69 331 LYS A N 1
ATOM 2713 C CA . LYS A 1 331 ? -33.783 8.186 108.561 1.00 27.69 331 LYS A CA 1
ATOM 2714 C C . LYS A 1 331 ? -33.577 7.103 107.484 1.00 27.69 331 LYS A C 1
ATOM 2716 O O . LYS A 1 331 ? -32.911 7.331 106.481 1.00 27.69 331 LYS A O 1
ATOM 2721 N N . GLU A 1 332 ? -34.165 5.928 107.719 1.00 33.25 332 GLU A N 1
ATOM 2722 C CA . GLU A 1 332 ? -34.036 4.714 106.896 1.00 33.25 332 GLU A CA 1
ATOM 2723 C C . GLU A 1 332 ? -35.198 4.502 105.907 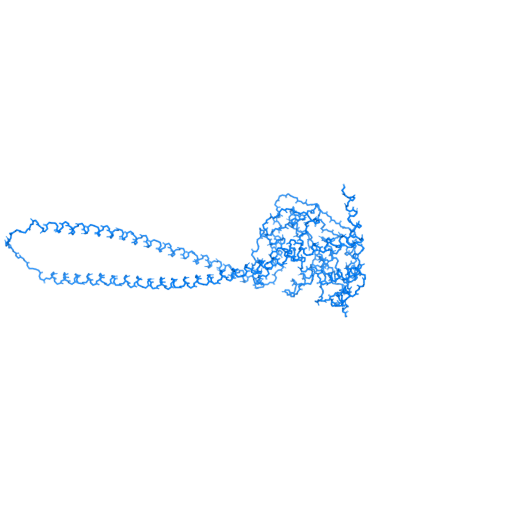1.00 33.25 332 GLU A C 1
ATOM 2725 O O . GLU A 1 332 ? -36.316 4.971 106.115 1.00 33.25 332 GLU A O 1
ATOM 2730 N N . THR A 1 333 ? -34.966 3.667 104.889 1.00 27.42 333 THR A N 1
ATOM 2731 C CA . THR A 1 333 ? -35.791 2.468 104.614 1.00 27.42 333 THR A CA 1
ATOM 2732 C C . THR A 1 333 ? -35.032 1.523 103.672 1.00 27.42 333 THR A C 1
ATOM 2734 O O . THR A 1 333 ? -34.192 1.956 102.885 1.00 27.42 333 THR A O 1
ATOM 2737 N N . SER A 1 334 ? -35.278 0.217 103.784 1.00 39.69 334 SER A N 1
ATOM 2738 C CA . SER A 1 334 ? -34.431 -0.821 103.177 1.00 39.69 334 SER A CA 1
ATOM 2739 C C . SER A 1 334 ? -34.968 -1.337 101.838 1.00 39.69 334 SER A C 1
ATOM 2741 O O . SER A 1 334 ? -36.100 -1.805 101.774 1.00 39.69 334 SER A O 1
ATOM 2743 N N . GLN A 1 335 ? -34.121 -1.387 100.802 1.00 37.31 335 GLN A N 1
ATOM 2744 C CA . GLN A 1 335 ? -34.327 -2.244 99.622 1.00 37.31 335 GLN A CA 1
ATOM 2745 C C . GLN A 1 335 ? -33.008 -2.883 99.158 1.00 37.31 335 GLN A C 1
ATOM 2747 O O . GLN A 1 335 ? -32.310 -2.404 98.262 1.00 37.31 335 GLN A O 1
ATOM 2752 N N . THR A 1 336 ? -32.672 -4.020 99.765 1.00 42.31 336 THR A N 1
ATOM 2753 C CA . THR A 1 336 ? -31.393 -4.739 99.610 1.00 42.31 336 THR A CA 1
ATOM 2754 C C . THR A 1 336 ? -31.233 -5.488 98.269 1.00 42.31 336 THR A C 1
ATOM 2756 O O . THR A 1 336 ? -30.464 -6.435 98.185 1.00 42.31 336 THR A O 1
ATOM 2759 N N . GLY A 1 337 ? -31.948 -5.078 97.213 1.00 38.88 337 GLY A N 1
ATOM 2760 C CA . GLY A 1 337 ? -31.873 -5.659 95.860 1.00 38.88 337 GLY A CA 1
ATOM 2761 C C . GLY A 1 337 ? -31.314 -4.720 94.780 1.00 38.88 337 GLY A C 1
ATOM 2762 O O . GLY A 1 337 ? -30.947 -5.173 93.696 1.00 38.88 337 GLY A O 1
ATOM 2763 N N . GLY A 1 338 ? -31.217 -3.412 95.050 1.00 37.62 338 GLY A N 1
ATOM 2764 C CA . GLY A 1 338 ? -30.719 -2.444 94.064 1.00 37.62 338 GLY A CA 1
ATOM 2765 C C . GLY A 1 338 ? -29.193 -2.413 93.927 1.00 37.62 338 GLY A C 1
ATOM 2766 O O . GLY A 1 338 ? -28.668 -2.265 92.827 1.00 37.62 338 GLY A O 1
ATOM 2767 N N . ASN A 1 339 ? -28.470 -2.570 95.039 1.00 48.53 339 ASN A N 1
ATOM 2768 C CA . ASN A 1 339 ? -27.052 -2.197 95.126 1.00 48.53 339 ASN A CA 1
ATOM 2769 C C . ASN A 1 339 ? -26.106 -3.154 94.363 1.00 48.53 339 ASN A C 1
ATOM 2771 O O . ASN A 1 339 ? -25.187 -2.705 93.681 1.00 48.53 339 ASN A O 1
ATOM 2775 N N . GLU A 1 340 ? -26.355 -4.470 94.403 1.00 47.09 340 GLU A N 1
ATOM 2776 C CA . GLU A 1 340 ? -25.586 -5.431 93.592 1.00 47.09 340 GLU A CA 1
ATOM 2777 C C . GLU A 1 340 ? -25.876 -5.296 92.095 1.00 47.09 340 GLU A C 1
ATOM 2779 O O . GLU A 1 340 ? -24.951 -5.327 91.286 1.00 47.09 340 GLU A O 1
ATOM 2784 N N . ASN A 1 341 ? -27.143 -5.106 91.717 1.00 42.28 341 ASN A N 1
ATOM 2785 C CA . ASN A 1 341 ? -27.522 -4.930 90.318 1.00 42.28 341 ASN A CA 1
ATOM 2786 C C . ASN A 1 341 ? -26.919 -3.645 89.736 1.00 42.28 341 ASN A C 1
ATOM 2788 O O . ASN A 1 341 ? -26.379 -3.675 88.634 1.00 42.28 341 ASN A O 1
ATOM 2792 N N . PHE A 1 342 ? -26.910 -2.544 90.496 1.00 48.88 342 PHE A N 1
ATOM 2793 C CA . PHE A 1 342 ? -26.270 -1.298 90.069 1.00 48.88 342 PHE A CA 1
ATOM 2794 C C . PHE A 1 342 ? -24.747 -1.455 89.914 1.00 48.88 342 PHE A C 1
ATOM 2796 O O . PHE A 1 342 ? -24.190 -1.006 88.914 1.00 48.88 342 PHE A O 1
ATOM 2803 N N . LYS A 1 343 ? -24.074 -2.166 90.835 1.00 54.28 343 LYS A N 1
ATOM 2804 C CA . LYS A 1 343 ? -22.654 -2.537 90.674 1.00 54.28 343 LYS A CA 1
ATOM 2805 C C . LYS A 1 343 ? -22.406 -3.347 89.402 1.00 54.28 343 LYS A C 1
ATOM 2807 O O . LYS A 1 343 ? -21.550 -2.966 88.611 1.00 54.28 343 LYS A O 1
ATOM 2812 N N . ARG A 1 344 ? -23.174 -4.420 89.178 1.00 53.31 344 ARG A N 1
ATOM 2813 C CA . ARG A 1 344 ? -23.019 -5.287 87.997 1.00 53.31 344 ARG A CA 1
ATOM 2814 C C . ARG A 1 344 ? -23.281 -4.539 86.692 1.00 53.31 344 ARG A C 1
ATOM 2816 O O . ARG A 1 344 ? -22.577 -4.786 85.721 1.00 53.31 344 ARG A O 1
ATOM 2823 N N . VAL A 1 345 ? -24.236 -3.605 86.660 1.00 52.72 345 VAL A N 1
ATOM 2824 C CA . VAL A 1 345 ? -24.455 -2.730 85.495 1.00 52.72 345 VAL A CA 1
ATOM 2825 C C . VAL A 1 345 ? -23.235 -1.842 85.248 1.00 52.72 345 VAL A C 1
ATOM 2827 O O . VAL A 1 345 ? -22.735 -1.838 84.131 1.00 52.72 345 VAL A O 1
ATOM 2830 N N . VAL A 1 346 ? -22.687 -1.174 86.269 1.00 57.53 346 VAL A N 1
ATOM 2831 C CA . VAL A 1 346 ? -21.482 -0.331 86.116 1.00 57.53 346 VAL A CA 1
ATOM 2832 C C . VAL A 1 346 ? -20.254 -1.148 85.681 1.00 57.53 346 VAL A C 1
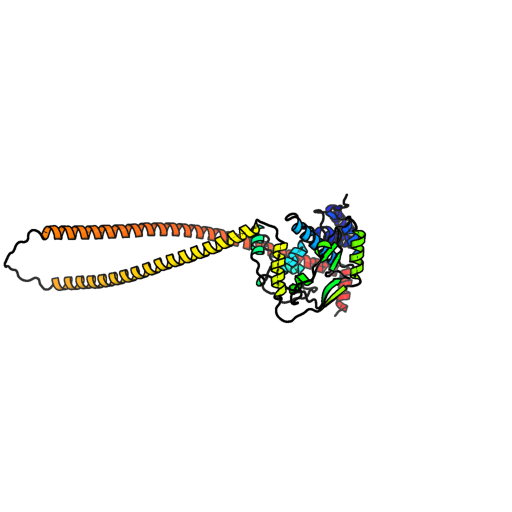ATOM 2834 O O . VAL A 1 346 ? -19.480 -0.700 84.833 1.00 57.53 346 VAL A O 1
ATOM 2837 N N . GLU A 1 347 ? -20.080 -2.364 86.202 1.00 53.19 347 GLU A N 1
ATOM 2838 C CA . GLU A 1 347 ? -19.009 -3.284 85.789 1.00 53.19 347 GLU A CA 1
ATOM 2839 C C . GLU A 1 347 ? -19.193 -3.781 84.340 1.00 53.19 347 GLU A C 1
ATOM 2841 O O . GLU A 1 347 ? -18.222 -3.845 83.577 1.00 53.19 347 GLU A O 1
ATOM 2846 N N . LEU A 1 348 ? -20.429 -4.080 83.922 1.00 51.56 348 LEU A N 1
ATOM 2847 C CA . LEU A 1 348 ? -20.762 -4.461 82.544 1.00 51.56 348 LEU A CA 1
ATOM 2848 C C . LEU A 1 348 ? -20.638 -3.291 81.560 1.00 51.56 348 LEU A C 1
ATOM 2850 O O . LEU A 1 348 ? -20.115 -3.491 80.467 1.00 51.56 348 LEU A O 1
ATOM 2854 N N . GLU A 1 349 ? -21.042 -2.075 81.929 1.00 53.19 349 GLU A N 1
ATOM 2855 C CA . GLU A 1 349 ? -20.849 -0.865 81.120 1.00 53.19 349 GLU A CA 1
ATOM 2856 C C . GLU A 1 349 ? -19.361 -0.542 80.956 1.00 53.19 349 GLU A C 1
ATOM 2858 O O . GLU A 1 349 ? -18.908 -0.285 79.837 1.00 53.19 349 GLU A O 1
ATOM 2863 N N . GLY A 1 350 ? -18.573 -0.636 82.033 1.00 60.00 350 GLY A N 1
ATOM 2864 C CA . GLY A 1 350 ? -17.116 -0.506 81.978 1.00 60.00 350 GLY A CA 1
ATOM 2865 C C . GLY A 1 350 ? -16.4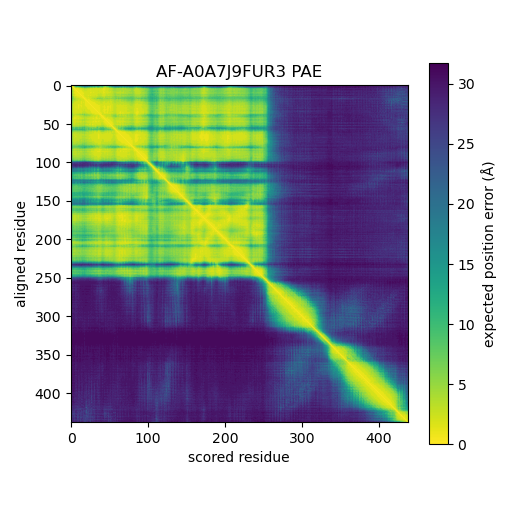72 -1.557 81.070 1.00 60.00 350 GLY A C 1
ATOM 2866 O O . GLY A 1 350 ? -15.673 -1.213 80.197 1.00 60.00 350 GLY A O 1
ATOM 2867 N N . SER A 1 351 ? -16.882 -2.823 81.202 1.00 53.97 351 SER A N 1
ATOM 2868 C CA . SER A 1 351 ? -16.407 -3.931 80.361 1.00 53.97 351 SER A CA 1
ATOM 2869 C C . SER A 1 351 ? -16.790 -3.745 78.891 1.00 53.97 351 SER A C 1
ATOM 2871 O O . SER A 1 351 ? -15.960 -3.942 78.004 1.00 53.97 351 SER A O 1
ATOM 2873 N N . LEU A 1 352 ? -18.024 -3.317 78.614 1.00 52.28 352 LEU A N 1
ATOM 2874 C CA . LEU A 1 352 ? -18.533 -3.068 77.267 1.00 52.28 352 LEU A CA 1
ATOM 2875 C C . LEU A 1 352 ? -17.829 -1.873 76.613 1.00 52.28 352 LEU A C 1
ATOM 2877 O O . LEU A 1 352 ? -17.447 -1.949 75.445 1.00 52.28 352 LEU A O 1
ATOM 2881 N N . HIS A 1 353 ? -17.603 -0.791 77.361 1.00 59.28 353 HIS A N 1
ATOM 2882 C CA . HIS A 1 353 ? -16.845 0.367 76.891 1.00 59.28 353 HIS A CA 1
ATOM 2883 C C . HIS A 1 353 ? -15.383 -0.007 76.611 1.00 59.28 353 HIS A C 1
ATOM 2885 O O . HIS A 1 353 ? -14.845 0.348 75.559 1.00 59.28 353 HIS A O 1
ATOM 2891 N N . GLN A 1 354 ? -14.758 -0.797 77.490 1.00 52.72 354 GLN A N 1
ATOM 2892 C CA . GLN A 1 354 ? -13.394 -1.283 77.298 1.00 52.72 354 GLN A CA 1
ATOM 2893 C C . GLN A 1 354 ? -13.287 -2.250 76.109 1.00 52.72 354 GLN A C 1
ATOM 2895 O O . GLN A 1 354 ? -12.346 -2.127 75.329 1.00 52.72 354 GLN A O 1
ATOM 2900 N N . HIS A 1 355 ? -14.249 -3.159 75.911 1.00 49.84 355 HIS A N 1
ATOM 2901 C CA . HIS A 1 355 ? -14.293 -4.074 74.763 1.00 49.84 355 HIS A CA 1
ATOM 2902 C C . HIS A 1 355 ? -14.520 -3.323 73.441 1.00 49.84 355 HIS A C 1
ATOM 2904 O O . HIS A 1 355 ? -13.789 -3.537 72.476 1.00 49.84 355 HIS A O 1
ATOM 2910 N N . ARG A 1 356 ? -15.462 -2.370 73.409 1.00 53.22 356 ARG A N 1
ATOM 2911 C CA . ARG A 1 356 ? -15.729 -1.519 72.237 1.00 53.22 356 ARG A CA 1
ATOM 2912 C C . ARG A 1 356 ? -14.512 -0.668 71.865 1.00 53.22 356 ARG A C 1
ATOM 2914 O O . ARG A 1 356 ? -14.143 -0.621 70.697 1.00 53.22 356 ARG A O 1
ATOM 2921 N N . SER A 1 357 ? -13.844 -0.082 72.862 1.00 58.88 357 SER A N 1
ATOM 2922 C CA . SER A 1 357 ? -12.562 0.615 72.693 1.00 58.88 357 SER A CA 1
ATOM 2923 C C . SER A 1 357 ? -11.478 -0.318 72.135 1.00 58.88 357 SER A C 1
ATOM 2925 O O . SER A 1 357 ? -10.799 0.033 71.169 1.00 58.88 357 SER A O 1
ATOM 2927 N N . ARG A 1 358 ? -11.366 -1.549 72.658 1.00 56.12 358 ARG A N 1
ATOM 2928 C CA . ARG A 1 358 ? -10.414 -2.563 72.170 1.00 56.12 358 ARG A CA 1
ATOM 2929 C C . ARG A 1 358 ? -10.642 -2.904 70.696 1.00 56.12 358 ARG A C 1
ATOM 2931 O O . ARG A 1 358 ? -9.671 -2.917 69.945 1.00 56.12 358 ARG A O 1
ATOM 2938 N N . ASN A 1 359 ? -11.895 -3.101 70.282 1.00 57.62 359 ASN A N 1
ATOM 2939 C CA . ASN A 1 359 ? -12.241 -3.422 68.894 1.00 57.62 359 ASN A CA 1
ATOM 2940 C C . ASN A 1 359 ? -11.893 -2.262 67.944 1.00 57.62 359 ASN A C 1
ATOM 2942 O O . ASN A 1 359 ? -11.202 -2.480 66.948 1.00 57.62 359 ASN A O 1
ATOM 2946 N N . SER A 1 360 ? -12.247 -1.018 68.293 1.00 57.16 360 SER A N 1
ATOM 2947 C CA . SER A 1 360 ? -11.849 0.160 67.504 1.00 57.16 360 SER A CA 1
ATOM 2948 C C . SER A 1 360 ? -10.326 0.339 67.435 1.00 57.16 360 SER A C 1
ATOM 2950 O O . SER A 1 360 ? -9.795 0.693 66.384 1.00 57.16 360 SER A O 1
ATOM 2952 N N . VAL A 1 361 ? -9.590 0.038 68.512 1.00 60.31 361 VAL A N 1
ATOM 2953 C CA . VAL A 1 361 ? -8.116 0.049 68.503 1.00 60.31 361 VAL A CA 1
ATOM 2954 C C . VAL A 1 361 ? -7.545 -1.058 67.609 1.00 60.31 361 VAL A C 1
ATOM 2956 O O . VAL A 1 361 ? -6.572 -0.806 66.899 1.00 60.31 361 VAL A O 1
ATOM 2959 N N . THR A 1 362 ? -8.133 -2.260 67.573 1.00 65.56 362 THR A N 1
ATOM 2960 C CA . THR A 1 362 ? -7.680 -3.321 66.653 1.00 65.56 362 THR A CA 1
ATOM 2961 C C . THR A 1 362 ? -7.972 -3.001 65.187 1.00 65.56 362 THR A C 1
ATOM 2963 O O . THR A 1 362 ? -7.101 -3.225 64.349 1.00 65.56 362 THR A O 1
ATOM 2966 N N . GLU A 1 363 ? -9.126 -2.408 64.868 1.00 65.06 363 GLU A N 1
ATOM 2967 C CA . GLU A 1 363 ? -9.457 -1.960 63.506 1.00 65.06 363 GLU A CA 1
ATOM 2968 C C . GLU A 1 363 ? -8.522 -0.837 63.034 1.00 65.06 363 GLU A C 1
ATOM 2970 O O . GLU A 1 363 ? -7.999 -0.887 61.916 1.00 65.06 363 GLU A O 1
ATOM 2975 N N . LEU A 1 364 ? -8.233 0.142 63.901 1.00 61.66 364 LEU A N 1
ATOM 2976 C CA . LEU A 1 364 ? -7.259 1.200 63.620 1.00 61.66 364 LEU A CA 1
ATOM 2977 C C . LEU A 1 364 ? -5.842 0.640 63.441 1.00 61.66 364 LEU A C 1
ATOM 2979 O O . LEU A 1 364 ? -5.142 1.059 62.522 1.00 61.66 364 LEU A O 1
ATOM 2983 N N . LYS A 1 365 ? -5.421 -0.339 64.252 1.00 65.31 365 LYS A N 1
ATOM 2984 C CA . LYS A 1 365 ? -4.089 -0.959 64.145 1.00 65.31 365 LYS A CA 1
ATOM 2985 C C . LYS A 1 365 ? -3.940 -1.815 62.879 1.00 65.31 365 LYS A C 1
ATOM 2987 O O . LYS A 1 365 ? -2.898 -1.760 62.229 1.00 65.31 365 LYS A O 1
ATOM 2992 N N . ALA A 1 366 ? -4.988 -2.539 62.482 1.00 69.69 366 ALA A N 1
ATOM 2993 C CA . ALA A 1 366 ? -5.036 -3.264 61.210 1.00 69.69 366 ALA A CA 1
ATOM 2994 C C . ALA A 1 366 ? -5.061 -2.315 59.996 1.00 69.69 366 ALA A C 1
ATOM 2996 O O . ALA A 1 366 ? -4.475 -2.619 58.957 1.00 69.69 366 ALA A O 1
ATOM 2997 N N . SER A 1 367 ? -5.703 -1.151 60.130 1.00 58.53 367 SER A N 1
ATOM 2998 C CA . SER A 1 367 ? -5.697 -0.104 59.101 1.00 58.53 367 SER A CA 1
ATOM 2999 C C . SER A 1 367 ? -4.316 0.546 58.972 1.00 58.53 367 SER A C 1
ATOM 3001 O O . SER A 1 367 ? -3.801 0.654 57.864 1.00 58.53 367 SER A O 1
ATOM 3003 N N . LEU A 1 368 ? -3.678 0.899 60.095 1.00 59.22 368 LEU A N 1
ATOM 3004 C CA . LEU A 1 368 ? -2.331 1.476 60.144 1.00 59.22 368 LEU A CA 1
ATOM 3005 C C . LEU A 1 368 ? -1.292 0.565 59.473 1.00 59.22 368 LEU A C 1
ATOM 3007 O O . LEU A 1 368 ? -0.521 1.035 58.643 1.00 59.22 368 LEU A O 1
ATOM 3011 N N . SER A 1 369 ? -1.333 -0.739 59.764 1.00 64.62 369 SER A N 1
ATOM 3012 C CA . SER A 1 369 ? -0.445 -1.734 59.145 1.00 64.62 369 SER A CA 1
ATOM 3013 C C . SER A 1 369 ? -0.573 -1.772 57.615 1.00 64.62 369 SER A C 1
ATOM 3015 O O . SER A 1 369 ? 0.440 -1.823 56.920 1.00 64.62 369 SER A O 1
ATOM 3017 N N . LYS A 1 370 ? -1.794 -1.657 57.070 1.00 69.06 370 LYS A N 1
ATOM 3018 C CA . LYS A 1 370 ? -2.011 -1.548 55.615 1.00 69.06 370 LYS A CA 1
ATOM 3019 C C . LYS A 1 370 ? -1.496 -0.225 55.047 1.00 69.06 370 LYS A C 1
ATOM 3021 O O . LYS A 1 370 ? -1.006 -0.199 53.922 1.00 69.06 370 LYS A O 1
ATOM 3026 N N . THR A 1 371 ? -1.582 0.870 55.802 1.00 56.12 371 THR A N 1
ATOM 3027 C CA . THR A 1 371 ? -1.021 2.166 55.390 1.00 56.12 371 THR A CA 1
ATOM 3028 C C . THR A 1 371 ? 0.506 2.117 55.296 1.00 56.12 371 THR A C 1
ATOM 3030 O O . THR A 1 371 ? 1.063 2.638 54.331 1.00 56.12 371 THR A O 1
ATOM 3033 N N . GLU A 1 372 ? 1.190 1.448 56.229 1.00 61.59 372 GLU A N 1
ATOM 3034 C CA . GLU A 1 372 ? 2.644 1.233 56.151 1.00 61.59 372 GLU A CA 1
ATOM 3035 C C . GLU A 1 372 ? 3.037 0.295 54.998 1.00 61.59 372 GLU A C 1
ATOM 3037 O O . GLU A 1 372 ? 3.978 0.592 54.262 1.00 61.59 372 GLU A O 1
ATOM 3042 N N . GLU A 1 373 ? 2.272 -0.777 54.757 1.00 68.12 373 GLU A N 1
ATOM 3043 C CA . GLU A 1 373 ? 2.469 -1.664 53.600 1.00 68.12 373 GLU A CA 1
ATOM 3044 C C . GLU A 1 373 ? 2.341 -0.900 52.266 1.00 68.12 373 GLU A C 1
ATOM 3046 O O . GLU A 1 373 ? 3.156 -1.072 51.355 1.00 68.12 373 GLU A O 1
ATOM 3051 N N . MET A 1 374 ? 1.347 -0.012 52.148 1.00 58.84 374 MET A N 1
ATOM 3052 C CA . MET A 1 374 ? 1.183 0.853 50.975 1.00 58.84 374 MET A CA 1
ATOM 3053 C C . MET A 1 374 ? 2.310 1.888 50.855 1.00 58.84 374 MET A C 1
ATOM 3055 O O . MET A 1 374 ? 2.796 2.109 49.747 1.00 58.84 374 MET A O 1
ATOM 3059 N N . LYS A 1 375 ? 2.784 2.473 51.965 1.00 61.22 375 LYS A N 1
ATOM 3060 C CA . LYS A 1 375 ? 3.927 3.404 51.970 1.00 61.22 375 LYS A CA 1
ATOM 3061 C C . LYS A 1 375 ? 5.206 2.737 51.456 1.00 61.22 375 LYS A C 1
ATOM 3063 O O . LYS A 1 375 ? 5.857 3.290 50.576 1.00 61.22 375 LYS A O 1
ATOM 3068 N N . SER A 1 376 ? 5.515 1.527 51.924 1.00 61.75 376 SER A N 1
ATOM 3069 C CA . SER A 1 376 ? 6.684 0.764 51.457 1.00 61.75 376 SER A CA 1
ATOM 3070 C C . SER A 1 376 ? 6.617 0.456 49.951 1.00 61.75 376 SER A C 1
ATOM 3072 O O . SER A 1 376 ? 7.618 0.571 49.244 1.00 61.75 376 SER A O 1
ATOM 3074 N N . LYS A 1 377 ? 5.423 0.147 49.421 1.00 67.44 377 LYS A N 1
ATOM 3075 C CA . LYS A 1 377 ? 5.217 -0.048 47.974 1.00 67.44 377 LYS A CA 1
ATOM 3076 C C . LYS A 1 377 ? 5.393 1.244 47.169 1.00 67.44 377 LYS A C 1
ATOM 3078 O O . LYS A 1 377 ? 5.932 1.183 46.067 1.00 67.44 377 LYS A O 1
ATOM 3083 N N . ILE A 1 378 ? 4.986 2.395 47.709 1.00 59.59 378 ILE A N 1
ATOM 3084 C CA . ILE A 1 378 ? 5.213 3.709 47.082 1.00 59.59 378 ILE A CA 1
ATOM 3085 C C . ILE A 1 378 ? 6.713 4.023 47.031 1.00 59.59 378 ILE A C 1
ATOM 3087 O O . ILE A 1 378 ? 7.225 4.295 45.951 1.00 59.59 378 ILE A O 1
ATOM 3091 N N . GLU A 1 379 ? 7.443 3.876 48.140 1.00 59.78 379 GLU A N 1
ATOM 3092 C CA . GLU A 1 379 ? 8.904 4.076 48.185 1.00 59.78 379 GLU A CA 1
ATOM 3093 C C . GLU A 1 379 ? 9.646 3.147 47.200 1.00 59.78 379 GLU A C 1
ATOM 3095 O O . GLU A 1 379 ? 10.592 3.562 46.526 1.00 59.78 379 GLU A O 1
ATOM 3100 N N . GLY A 1 380 ? 9.181 1.901 47.047 1.00 60.75 380 GLY A N 1
ATOM 3101 C CA . GLY A 1 380 ? 9.680 0.968 46.033 1.00 60.75 380 GLY A CA 1
ATOM 3102 C C . GLY A 1 380 ? 9.433 1.434 44.591 1.00 60.75 380 GLY A C 1
ATOM 3103 O O . GLY A 1 380 ? 10.337 1.355 43.758 1.00 60.75 380 GLY A O 1
ATOM 3104 N N . LEU A 1 381 ? 8.237 1.953 44.293 1.00 56.28 381 LEU A N 1
ATOM 3105 C CA . LEU A 1 381 ? 7.888 2.483 42.969 1.00 56.28 381 LEU A CA 1
ATOM 3106 C C . LEU A 1 381 ? 8.642 3.780 42.645 1.00 56.28 381 LEU A C 1
ATOM 3108 O O . LEU A 1 381 ? 9.145 3.916 41.533 1.00 56.28 381 LEU A O 1
ATOM 3112 N N . GLU A 1 382 ? 8.802 4.696 43.601 1.00 53.69 382 GLU A N 1
ATOM 3113 C CA . GLU A 1 382 ? 9.607 5.911 43.417 1.00 53.69 382 GLU A CA 1
ATOM 3114 C C . GLU A 1 382 ? 11.071 5.598 43.079 1.00 53.69 382 GLU A C 1
ATOM 3116 O O . GLU A 1 382 ? 11.680 6.275 42.252 1.00 53.69 382 GLU A O 1
ATOM 3121 N N . ASN A 1 383 ? 11.641 4.552 43.685 1.00 65.50 383 ASN A N 1
ATOM 3122 C CA . ASN A 1 383 ? 12.994 4.101 43.363 1.00 65.50 383 ASN A CA 1
ATOM 3123 C C . ASN A 1 383 ? 13.077 3.455 41.967 1.00 65.50 383 ASN A C 1
ATOM 3125 O O . ASN A 1 383 ? 14.078 3.634 41.276 1.00 65.50 383 ASN A O 1
ATOM 3129 N N . GLN A 1 384 ? 12.025 2.767 41.504 1.00 57.12 384 GLN A N 1
ATOM 3130 C CA . GLN A 1 384 ? 11.951 2.302 40.112 1.00 57.12 384 GLN A CA 1
ATOM 3131 C C . GLN A 1 384 ? 11.806 3.456 39.110 1.00 57.12 384 GLN A C 1
ATOM 3133 O O . GLN A 1 384 ? 12.380 3.377 38.025 1.00 57.12 384 GLN A O 1
ATOM 3138 N N . VAL A 1 385 ? 11.079 4.521 39.466 1.00 57.28 385 VAL A N 1
ATOM 3139 C CA . VAL A 1 385 ? 10.963 5.744 38.656 1.00 57.28 385 VAL A CA 1
ATOM 3140 C C . VAL A 1 385 ? 12.322 6.444 38.563 1.00 57.28 385 VAL A C 1
ATOM 3142 O O . VAL A 1 385 ? 12.850 6.533 37.460 1.00 57.28 385 VAL A O 1
ATOM 3145 N N . ARG A 1 386 ? 12.977 6.762 39.693 1.00 59.81 386 ARG A N 1
ATOM 3146 C CA . ARG A 1 386 ? 14.336 7.353 39.714 1.00 59.81 386 ARG A CA 1
ATOM 3147 C C . ARG A 1 386 ? 15.353 6.571 38.875 1.00 59.81 386 ARG A C 1
ATOM 3149 O O . ARG A 1 386 ? 16.139 7.168 38.144 1.00 59.81 386 ARG A O 1
ATOM 3156 N N . ASN A 1 387 ? 15.332 5.238 38.948 1.00 62.47 387 ASN A N 1
ATOM 3157 C CA . ASN A 1 387 ? 16.231 4.399 38.149 1.00 62.47 387 ASN A CA 1
ATOM 3158 C C . ASN A 1 387 ? 15.926 4.458 36.642 1.00 62.47 387 ASN A C 1
ATOM 3160 O O . ASN A 1 387 ? 16.848 4.335 35.841 1.00 62.47 387 ASN A O 1
ATOM 3164 N N . ARG A 1 388 ? 14.663 4.646 36.238 1.00 55.81 388 ARG A N 1
ATOM 3165 C CA . ARG A 1 388 ? 14.285 4.829 34.826 1.00 55.81 388 ARG A CA 1
ATOM 3166 C C . ARG A 1 388 ? 14.609 6.231 34.327 1.00 55.81 388 ARG A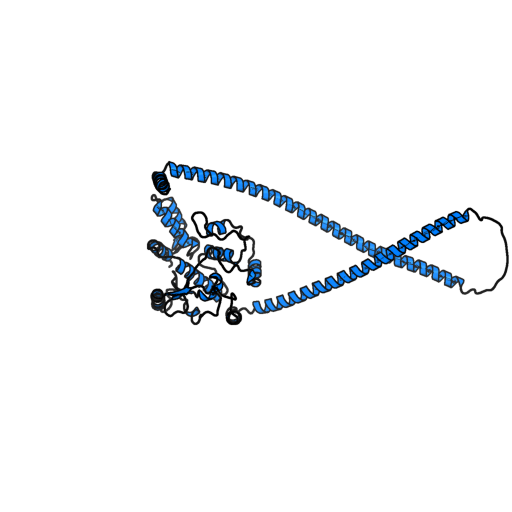 C 1
ATOM 3168 O O . ARG A 1 388 ? 15.130 6.346 33.225 1.00 55.81 388 ARG A O 1
ATOM 3175 N N . ASP A 1 389 ? 14.366 7.257 35.136 1.00 51.88 389 ASP A N 1
ATOM 3176 C CA . ASP A 1 389 ? 14.675 8.649 34.795 1.00 51.88 389 ASP A CA 1
ATOM 3177 C C . ASP A 1 389 ? 16.176 8.816 34.516 1.00 51.88 389 ASP A C 1
ATOM 3179 O O . ASP A 1 389 ? 16.551 9.341 33.471 1.00 51.88 389 ASP A O 1
ATOM 3183 N N . ARG A 1 390 ? 17.041 8.237 35.363 1.00 60.88 390 ARG A N 1
ATOM 3184 C CA . ARG A 1 390 ? 18.495 8.206 35.131 1.00 60.88 390 ARG A CA 1
ATOM 3185 C C . ARG A 1 390 ? 18.874 7.520 33.808 1.00 60.88 390 ARG A C 1
ATOM 3187 O O . ARG A 1 390 ? 19.725 8.022 33.081 1.00 60.88 390 ARG A O 1
ATOM 3194 N N . VAL A 1 391 ? 18.256 6.384 33.475 1.00 61.25 391 VAL A N 1
ATOM 3195 C CA . VAL A 1 391 ? 18.510 5.684 32.197 1.00 61.25 391 VAL A CA 1
ATOM 3196 C C . VAL A 1 391 ? 18.041 6.528 31.004 1.00 61.25 391 VAL A C 1
ATOM 3198 O O . VAL A 1 391 ? 18.685 6.526 29.957 1.00 61.25 391 VAL A O 1
ATOM 3201 N N . ILE A 1 392 ? 16.955 7.290 31.157 1.00 59.31 392 ILE A N 1
ATOM 3202 C CA . ILE A 1 392 ? 16.485 8.243 30.143 1.00 59.31 392 ILE A CA 1
ATOM 3203 C C . ILE A 1 392 ? 17.482 9.401 29.983 1.00 59.31 392 ILE A C 1
ATOM 3205 O O . ILE A 1 392 ? 17.770 9.778 28.850 1.00 59.31 392 ILE A O 1
ATOM 3209 N N . GLU A 1 393 ? 18.059 9.930 31.066 1.00 56.28 393 GLU A N 1
ATOM 3210 C CA . GLU A 1 393 ? 19.120 10.948 30.998 1.00 56.28 393 GLU A CA 1
ATOM 3211 C C . GLU A 1 393 ? 20.374 10.428 30.273 1.00 56.28 393 GLU A C 1
ATOM 3213 O O . GLU A 1 393 ? 20.863 11.091 29.356 1.00 56.28 393 GLU A O 1
ATOM 3218 N N . GLU A 1 394 ? 20.845 9.219 30.604 1.00 61.53 394 GLU A N 1
ATOM 3219 C CA . GLU A 1 394 ? 21.982 8.566 29.933 1.00 61.53 394 GLU A CA 1
ATOM 3220 C C . GLU A 1 394 ? 21.727 8.384 28.418 1.00 61.53 394 GLU A C 1
ATOM 3222 O O . GLU A 1 394 ? 22.590 8.699 27.596 1.00 61.53 394 GLU A O 1
ATOM 3227 N N . VAL A 1 395 ? 20.515 7.970 28.023 1.00 54.50 395 VAL A N 1
ATOM 3228 C CA . VAL A 1 395 ? 20.110 7.851 26.607 1.00 54.50 395 VAL A CA 1
ATOM 3229 C C . VAL A 1 395 ? 19.982 9.219 25.917 1.00 54.50 395 VAL A C 1
ATOM 3231 O O . VAL A 1 395 ? 20.368 9.363 24.756 1.00 54.50 395 VAL A O 1
ATOM 3234 N N . VAL A 1 396 ? 19.484 10.250 26.607 1.00 54.91 396 VAL A N 1
ATOM 3235 C CA . VAL A 1 396 ? 19.368 11.614 26.058 1.00 54.91 396 VAL A CA 1
ATOM 3236 C C . VAL A 1 396 ? 20.739 12.241 25.786 1.00 54.91 396 VAL A C 1
ATOM 3238 O O . VAL A 1 396 ? 20.851 13.028 24.845 1.00 54.91 396 VAL A O 1
ATOM 3241 N N . VAL A 1 397 ? 21.782 11.890 26.547 1.00 67.19 397 VAL A N 1
ATOM 3242 C CA . VAL A 1 397 ? 23.166 12.298 26.243 1.00 67.19 397 VAL A CA 1
ATOM 3243 C C . VAL A 1 397 ? 23.657 11.624 24.958 1.00 67.19 397 VAL A C 1
ATOM 3245 O O . VAL A 1 397 ? 24.038 12.328 24.025 1.00 67.19 397 VAL A O 1
ATOM 3248 N N . GLN A 1 398 ? 23.541 10.296 24.849 1.00 58.94 398 GLN A N 1
ATOM 3249 C CA . GLN A 1 398 ? 23.971 9.543 23.657 1.00 58.94 398 GLN A CA 1
ATOM 3250 C C . GLN A 1 398 ? 23.276 10.022 22.369 1.00 58.94 398 GLN A C 1
ATOM 3252 O O . GLN A 1 398 ? 23.899 10.115 21.312 1.00 58.94 398 GLN A O 1
ATOM 3257 N N . ILE A 1 399 ? 21.991 10.387 22.445 1.00 58.25 399 ILE A N 1
ATOM 3258 C CA . ILE A 1 399 ? 21.247 10.939 21.300 1.00 58.25 399 ILE A CA 1
ATOM 3259 C C . ILE A 1 399 ? 21.822 12.291 20.838 1.00 58.25 399 ILE A C 1
ATOM 3261 O O . ILE A 1 399 ? 21.842 12.550 19.634 1.00 58.25 399 ILE A O 1
ATOM 3265 N N . ARG A 1 400 ? 22.320 13.141 21.750 1.00 57.91 400 ARG A N 1
ATOM 3266 C CA . ARG A 1 400 ? 22.990 14.404 21.378 1.00 57.91 400 ARG A CA 1
ATOM 3267 C C . ARG A 1 400 ? 24.342 14.145 20.729 1.00 57.91 400 ARG A C 1
ATOM 3269 O O . ARG A 1 400 ? 24.604 14.696 19.669 1.00 57.91 400 ARG A O 1
ATOM 3276 N N . GLU A 1 401 ? 25.146 13.252 21.303 1.00 66.50 401 GLU A N 1
ATOM 3277 C CA . GLU A 1 401 ? 26.449 12.875 20.740 1.00 66.50 401 GLU A CA 1
ATOM 3278 C C . GLU A 1 401 ? 26.306 12.360 19.298 1.00 66.50 401 GLU A C 1
ATOM 3280 O O . GLU A 1 401 ? 27.043 12.788 18.408 1.00 66.50 401 GLU A O 1
ATOM 3285 N N . VAL A 1 402 ? 25.311 11.505 19.030 1.00 57.06 402 VAL A N 1
ATOM 3286 C CA . VAL A 1 402 ? 24.995 11.025 17.672 1.00 57.06 402 VAL A CA 1
ATOM 3287 C C . VAL A 1 402 ? 24.500 12.156 16.761 1.00 57.06 402 VAL A C 1
ATOM 3289 O O . VAL A 1 402 ? 24.882 12.199 15.590 1.00 57.06 402 VAL A O 1
ATOM 3292 N N . ALA A 1 403 ? 23.689 13.089 17.269 1.00 56.97 403 ALA A N 1
ATOM 3293 C CA . ALA A 1 403 ? 23.227 14.242 16.496 1.00 56.97 403 ALA A CA 1
ATOM 3294 C C . ALA A 1 403 ? 24.387 15.166 16.081 1.00 56.97 403 ALA A C 1
ATOM 3296 O O . ALA A 1 403 ? 24.468 15.537 14.911 1.00 56.97 403 ALA A O 1
ATOM 3297 N N . ASP A 1 404 ? 25.325 15.465 16.983 1.00 66.81 404 ASP A N 1
ATOM 3298 C CA . ASP A 1 404 ? 26.491 16.314 16.700 1.00 66.81 404 ASP A CA 1
ATOM 3299 C C . ASP A 1 404 ? 27.457 15.655 15.692 1.00 66.81 404 ASP A C 1
ATOM 3301 O O . ASP A 1 404 ? 28.010 16.325 14.810 1.00 66.81 404 ASP A O 1
ATOM 3305 N N . HIS A 1 405 ? 27.602 14.324 15.736 1.00 62.72 405 HIS A N 1
ATOM 3306 C CA . HIS A 1 405 ? 28.337 13.570 14.712 1.00 62.72 405 HIS A CA 1
ATOM 3307 C C . HIS A 1 405 ? 27.651 13.646 13.337 1.00 62.72 405 HIS A C 1
ATOM 3309 O O . HIS A 1 405 ? 28.320 13.881 12.329 1.00 62.72 405 HIS A O 1
ATOM 3315 N N . LEU A 1 406 ? 26.323 13.496 13.274 1.00 58.91 406 LEU A N 1
ATOM 3316 C CA . LEU A 1 406 ? 25.563 13.628 12.023 1.00 58.91 406 LEU A CA 1
ATOM 3317 C C . LEU A 1 406 ? 25.618 15.058 11.463 1.00 58.91 406 LEU A C 1
ATOM 3319 O O . LEU A 1 406 ? 25.788 15.232 10.257 1.00 58.91 406 LEU A O 1
ATOM 3323 N N . GLN A 1 407 ? 25.552 16.072 12.329 1.00 62.59 407 GLN A N 1
ATOM 3324 C CA . GLN A 1 407 ? 25.711 17.480 11.962 1.00 62.59 407 GLN A CA 1
ATOM 3325 C C . GLN A 1 407 ? 27.104 17.742 11.358 1.00 62.59 407 GLN A C 1
ATOM 3327 O O . GLN A 1 407 ? 27.228 18.411 10.332 1.00 62.59 407 GLN A O 1
ATOM 3332 N N . THR A 1 408 ? 28.150 17.153 11.948 1.00 70.94 408 THR A N 1
ATOM 3333 C CA . THR A 1 408 ? 29.533 17.236 11.448 1.00 70.94 408 THR A CA 1
ATOM 3334 C C . THR A 1 408 ? 29.686 16.567 10.077 1.00 70.94 408 THR A C 1
ATOM 3336 O O . THR A 1 408 ? 30.296 17.140 9.172 1.00 70.94 408 THR A O 1
ATOM 3339 N N . LEU A 1 409 ? 29.096 15.381 9.886 1.00 57.25 409 LEU A N 1
ATOM 3340 C CA . LEU A 1 409 ? 29.106 14.666 8.604 1.00 57.25 409 LEU A CA 1
ATOM 3341 C C . LEU A 1 409 ? 28.340 15.417 7.502 1.00 57.25 409 LEU A C 1
ATOM 3343 O O . LEU A 1 409 ? 28.775 15.404 6.351 1.00 57.25 409 LEU A O 1
ATOM 3347 N N . ALA A 1 410 ? 27.247 16.109 7.837 1.00 56.34 410 ALA A N 1
ATOM 3348 C CA . ALA A 1 410 ? 26.518 16.953 6.889 1.00 56.34 410 ALA A CA 1
ATOM 3349 C C . ALA A 1 410 ? 27.388 18.116 6.377 1.00 56.34 410 ALA A C 1
ATOM 3351 O O . ALA A 1 410 ? 27.535 18.283 5.169 1.00 56.34 410 ALA A O 1
ATOM 3352 N N . VAL A 1 411 ? 28.066 18.842 7.275 1.00 69.81 411 VAL A N 1
ATOM 3353 C CA . VAL A 1 411 ? 28.988 19.934 6.897 1.00 69.81 411 VAL A CA 1
ATOM 3354 C C . VAL A 1 411 ? 30.146 19.428 6.023 1.00 69.81 411 VAL A C 1
ATOM 3356 O O . VAL A 1 411 ? 30.562 20.110 5.082 1.00 69.81 411 VAL A O 1
ATOM 3359 N N . GLN A 1 412 ? 30.652 18.216 6.277 1.00 60.31 412 GLN A N 1
ATOM 3360 C CA . GLN A 1 412 ? 31.658 17.581 5.415 1.00 60.31 412 GLN A CA 1
ATOM 3361 C C . GLN A 1 412 ? 31.101 17.233 4.024 1.00 60.31 412 GLN A C 1
ATOM 3363 O O . GLN A 1 412 ? 31.786 17.461 3.025 1.00 60.31 412 GLN A O 1
ATOM 3368 N N . ALA A 1 413 ? 29.866 16.731 3.935 1.00 58.31 413 ALA A N 1
ATOM 3369 C CA . ALA A 1 413 ? 29.208 16.430 2.665 1.00 58.31 413 ALA A CA 1
ATOM 3370 C C . ALA A 1 413 ? 28.950 17.698 1.830 1.00 58.31 413 ALA A C 1
ATOM 3372 O O . ALA A 1 413 ? 29.275 17.714 0.642 1.00 58.31 413 ALA A O 1
ATOM 3373 N N . ASP A 1 414 ? 28.469 18.779 2.449 1.00 56.59 414 ASP A N 1
ATOM 3374 C CA . ASP A 1 414 ? 28.268 20.073 1.782 1.00 56.59 414 ASP A CA 1
ATOM 3375 C C . ASP A 1 414 ? 29.601 20.660 1.282 1.00 56.59 414 ASP A C 1
ATOM 3377 O O . ASP A 1 414 ? 29.699 21.137 0.150 1.00 56.59 414 ASP A O 1
ATOM 3381 N N . THR A 1 415 ? 30.671 20.542 2.080 1.00 67.19 415 THR A N 1
ATOM 3382 C CA . THR A 1 415 ? 32.032 20.961 1.691 1.00 67.19 415 THR A CA 1
ATOM 3383 C C . THR A 1 415 ? 32.552 20.173 0.481 1.00 67.19 415 THR A C 1
ATOM 3385 O O . THR A 1 415 ? 33.185 20.745 -0.408 1.00 67.19 415 THR A O 1
ATOM 3388 N N . LEU A 1 416 ? 32.273 18.867 0.413 1.00 59.91 416 LEU A N 1
ATOM 3389 C CA . LEU A 1 416 ? 32.621 18.027 -0.739 1.00 59.91 416 LEU A CA 1
ATOM 3390 C C . LEU A 1 416 ? 31.763 18.352 -1.973 1.00 59.91 416 LEU A C 1
ATOM 3392 O O . LEU A 1 416 ? 32.288 18.351 -3.085 1.00 59.91 416 LEU A O 1
ATOM 3396 N N . SER A 1 417 ? 30.482 18.686 -1.790 1.00 54.72 417 SER A N 1
ATOM 3397 C CA . SER A 1 417 ? 29.597 19.117 -2.880 1.00 54.72 417 SER A CA 1
ATOM 3398 C C . SER A 1 417 ? 30.067 20.437 -3.498 1.00 54.72 417 SER A C 1
ATOM 3400 O O . SER A 1 417 ? 30.175 20.538 -4.718 1.00 54.72 417 SER A O 1
ATOM 3402 N N . LEU A 1 418 ? 30.445 21.420 -2.672 1.00 63.00 418 LEU A N 1
ATOM 3403 C CA . LEU A 1 418 ? 31.005 22.694 -3.140 1.00 63.00 418 LEU A CA 1
ATOM 3404 C C . LEU A 1 418 ? 32.329 22.508 -3.895 1.00 63.00 418 LEU A C 1
ATOM 3406 O O . LEU A 1 418 ? 32.545 23.153 -4.919 1.00 63.00 418 LEU A O 1
ATOM 3410 N N . LYS A 1 419 ? 33.202 21.593 -3.448 1.00 60.34 419 LYS A N 1
ATOM 3411 C CA . LYS A 1 419 ? 34.399 21.224 -4.223 1.00 60.34 419 LYS A CA 1
ATOM 3412 C C . LYS A 1 419 ? 34.047 20.606 -5.573 1.00 60.34 419 LYS A C 1
ATOM 3414 O O . LYS A 1 419 ? 34.637 20.989 -6.576 1.00 60.34 419 LYS A O 1
ATOM 3419 N N . TYR A 1 420 ? 33.073 19.699 -5.615 1.00 51.06 420 TYR A N 1
ATOM 3420 C CA . TYR A 1 420 ? 32.634 19.069 -6.861 1.00 51.06 420 TYR A CA 1
ATOM 3421 C C . TYR A 1 420 ? 32.063 20.086 -7.867 1.00 51.06 420 TYR A C 1
ATOM 3423 O O . TYR A 1 420 ? 32.338 19.983 -9.060 1.00 51.06 420 TYR A O 1
ATOM 3431 N N . GLU A 1 421 ? 31.327 21.102 -7.404 1.00 54.75 421 GLU A N 1
ATOM 3432 C CA . GLU A 1 421 ? 30.838 22.194 -8.261 1.00 54.75 421 GLU A CA 1
ATOM 3433 C C . GLU A 1 421 ? 31.960 23.106 -8.788 1.00 54.75 421 GLU A C 1
ATOM 3435 O O . GLU A 1 421 ? 31.868 23.593 -9.917 1.00 54.75 421 GLU A O 1
ATOM 3440 N N . LEU A 1 422 ? 33.020 23.323 -8.001 1.00 55.97 422 LEU A N 1
ATOM 3441 C CA . LEU A 1 422 ? 34.161 24.172 -8.367 1.00 55.97 422 LEU A CA 1
ATOM 3442 C C . LEU A 1 422 ? 35.186 23.465 -9.270 1.00 55.97 422 LEU A C 1
ATOM 3444 O O . LEU A 1 422 ? 35.718 24.089 -10.187 1.00 55.97 422 LEU A O 1
ATOM 3448 N N . GLU A 1 423 ? 35.475 22.186 -9.020 1.00 49.25 423 GLU A N 1
ATOM 3449 C CA . GLU A 1 423 ? 36.557 21.427 -9.671 1.00 49.25 423 GLU A CA 1
ATOM 3450 C C . GLU A 1 423 ? 36.083 20.591 -10.883 1.00 49.25 423 GLU A C 1
ATOM 3452 O O . GLU A 1 423 ? 36.913 20.061 -11.619 1.00 49.25 423 GLU A O 1
ATOM 3457 N N . SER A 1 424 ? 34.769 20.469 -11.131 1.00 51.34 424 SER A N 1
ATOM 3458 C CA . SER A 1 424 ? 34.220 19.727 -12.279 1.00 51.34 424 SER A CA 1
ATOM 3459 C C . SER A 1 424 ? 33.776 20.645 -13.421 1.00 51.34 424 SER A C 1
ATOM 3461 O O . SER A 1 424 ? 32.939 21.522 -13.209 1.00 51.34 424 SER A O 1
ATOM 3463 N N . ASP A 1 425 ? 34.208 20.358 -14.658 1.00 50.88 425 ASP A N 1
ATOM 3464 C CA . ASP A 1 425 ? 33.744 21.047 -15.879 1.00 50.88 425 ASP A CA 1
ATOM 3465 C C . ASP A 1 425 ? 32.209 21.127 -15.956 1.00 50.88 425 ASP A C 1
ATOM 3467 O O . ASP A 1 425 ? 31.638 22.175 -16.252 1.00 50.88 425 ASP A O 1
ATOM 3471 N N . ARG A 1 426 ? 31.518 20.028 -15.612 1.00 52.72 426 ARG A N 1
ATOM 3472 C CA . ARG A 1 426 ? 30.047 19.977 -15.578 1.00 52.72 426 ARG A CA 1
ATOM 3473 C C . ARG A 1 426 ? 29.440 20.784 -14.436 1.00 52.72 426 ARG A C 1
ATOM 3475 O O . ARG A 1 426 ? 28.330 21.279 -14.596 1.00 52.72 426 ARG A O 1
ATOM 3482 N N . GLY A 1 427 ? 30.132 20.907 -13.304 1.00 53.56 427 GLY A N 1
ATOM 3483 C CA . GLY A 1 427 ? 29.722 21.772 -12.195 1.00 53.56 427 GLY A CA 1
ATOM 3484 C C . GLY A 1 427 ? 29.761 23.242 -12.609 1.00 53.56 427 GLY A C 1
ATOM 3485 O O . GLY A 1 427 ? 28.763 23.954 -12.482 1.00 53.56 427 GLY A O 1
ATOM 3486 N N . GLN A 1 428 ? 30.866 23.658 -13.232 1.00 54.91 428 GLN A N 1
ATOM 3487 C CA . GLN A 1 428 ? 31.026 25.002 -13.786 1.00 54.91 428 GLN A CA 1
ATOM 3488 C C . GLN A 1 428 ? 30.021 25.292 -14.916 1.00 54.91 428 GLN A C 1
ATOM 3490 O O . GLN A 1 428 ? 29.450 26.384 -14.966 1.00 54.91 428 GLN A O 1
ATOM 3495 N N . GLU A 1 429 ? 29.741 24.319 -15.790 1.00 54.78 429 GLU A N 1
ATOM 3496 C CA . GLU A 1 429 ? 28.734 24.430 -16.855 1.00 54.78 429 GLU A CA 1
ATOM 3497 C C . GLU A 1 429 ? 27.310 24.615 -16.288 1.00 54.78 429 GLU A C 1
ATOM 3499 O O . GLU A 1 429 ? 26.585 25.517 -16.719 1.00 54.78 429 GLU A O 1
ATOM 3504 N N . LEU A 1 430 ? 26.928 23.852 -15.256 1.00 51.28 430 LEU A N 1
ATOM 3505 C CA . LEU A 1 430 ? 25.637 23.997 -14.566 1.00 51.28 430 LEU A CA 1
ATOM 3506 C C . LEU A 1 430 ? 25.521 25.331 -13.811 1.00 51.28 430 LEU A C 1
ATOM 3508 O O . LEU A 1 430 ? 24.498 26.009 -13.918 1.00 51.28 430 LEU A O 1
ATOM 3512 N N . ALA A 1 431 ? 26.575 25.760 -13.114 1.00 51.53 431 ALA A N 1
ATOM 3513 C CA . ALA A 1 431 ? 26.619 27.058 -12.440 1.00 51.53 431 ALA A CA 1
ATOM 3514 C C . ALA A 1 431 ? 26.560 28.239 -13.434 1.00 51.53 431 ALA A C 1
ATOM 3516 O O . ALA A 1 431 ? 25.937 29.267 -13.154 1.00 51.53 431 ALA A O 1
ATOM 3517 N N . SER A 1 432 ? 27.161 28.085 -14.619 1.00 56.47 432 SER A N 1
ATOM 3518 C CA . SER A 1 432 ? 27.084 29.037 -15.738 1.00 56.47 432 SER A CA 1
ATOM 3519 C C . SER A 1 432 ? 25.671 29.124 -16.327 1.00 56.47 432 SER A C 1
ATOM 3521 O O . SER A 1 432 ? 25.194 30.221 -16.626 1.00 56.47 432 SER A O 1
ATOM 3523 N N . LEU A 1 433 ? 24.966 27.994 -16.445 1.00 50.53 433 LEU A N 1
ATOM 3524 C CA . LEU A 1 433 ? 23.564 27.952 -16.871 1.00 50.53 433 LEU A CA 1
ATOM 3525 C C . LEU A 1 433 ? 22.628 28.582 -15.829 1.00 50.53 433 LEU A C 1
ATOM 3527 O O . LEU A 1 433 ? 21.800 29.416 -16.189 1.00 50.53 433 LEU A O 1
ATOM 3531 N N . LEU A 1 434 ? 22.795 28.272 -14.541 1.00 46.94 434 LEU A N 1
ATOM 3532 C CA . LEU A 1 434 ? 21.979 28.848 -13.462 1.00 46.94 434 LEU A CA 1
ATOM 3533 C C . LEU A 1 434 ? 22.171 30.368 -13.320 1.00 46.94 434 LEU A C 1
ATOM 3535 O O . LEU A 1 434 ? 21.202 31.087 -13.077 1.00 46.94 434 LEU A O 1
ATOM 3539 N N . LYS A 1 435 ? 23.382 30.891 -13.564 1.00 53.22 435 LYS A N 1
ATOM 3540 C CA . LYS A 1 435 ? 23.643 32.344 -13.630 1.00 53.22 435 LYS A CA 1
ATOM 3541 C C . LYS A 1 435 ? 22.965 33.065 -14.805 1.00 53.22 435 LYS A C 1
ATOM 3543 O O . LYS A 1 435 ? 22.947 34.289 -14.792 1.00 53.22 435 LYS A O 1
ATOM 3548 N N . LYS A 1 436 ? 22.414 32.345 -15.792 1.00 47.78 436 LYS A N 1
ATOM 3549 C CA . LYS A 1 436 ? 21.642 32.898 -16.927 1.00 47.78 436 LYS A CA 1
ATOM 3550 C C . LYS A 1 436 ? 20.120 32.788 -16.741 1.00 47.78 436 LYS A C 1
ATOM 3552 O O . LYS A 1 436 ? 19.374 33.100 -17.663 1.00 47.78 436 LYS A O 1
ATOM 3557 N N . ILE A 1 437 ? 19.669 32.292 -15.584 1.00 42.91 437 ILE A N 1
ATOM 3558 C CA . ILE A 1 437 ? 18.249 32.091 -15.228 1.00 42.91 437 ILE A CA 1
ATOM 3559 C C . ILE A 1 437 ? 17.808 33.100 -14.132 1.00 42.91 437 ILE A C 1
ATOM 3561 O O . ILE A 1 437 ? 16.682 33.059 -13.637 1.00 42.91 437 ILE A O 1
ATOM 3565 N N . LYS A 1 438 ? 18.687 34.053 -13.793 1.00 35.69 438 LYS A N 1
ATOM 3566 C CA . LYS A 1 438 ? 18.385 35.315 -13.102 1.00 35.69 438 LYS A CA 1
ATOM 3567 C C . LYS A 1 438 ? 18.590 36.488 -14.055 1.00 35.69 438 LYS A C 1
ATOM 3569 O O . LYS A 1 438 ? 17.889 37.496 -13.836 1.00 35.69 438 LYS A O 1
#

Radius of gyration: 41.6 Å; Cα contacts (8 Å, |Δi|>4): 330; chains: 1; bounding box: 72×57×137 Å

Organism: NCBI:txid34281

Mean predicted aligned error: 19.82 Å

Solvent-accessible surface area (backbone atoms only — not comparable to full-atom values): 24971 Å² total; per-residue (Å²): 133,85,61,64,48,48,46,65,61,54,50,54,46,44,68,69,50,86,57,65,65,61,29,52,52,52,50,51,49,46,45,44,10,61,46,47,54,33,82,50,92,66,22,28,45,51,72,48,52,58,50,51,77,41,38,84,76,72,50,76,61,63,54,32,52,51,18,37,40,52,49,26,53,51,48,30,68,72,67,76,47,86,74,86,45,34,34,58,69,58,53,50,50,56,44,44,55,30,63,52,87,64,84,84,70,77,88,55,65,83,46,101,92,38,51,71,69,58,50,65,68,70,46,87,73,74,86,82,63,49,71,70,58,50,50,54,49,69,78,64,65,54,81,86,61,40,46,57,46,53,76,60,69,80,61,66,58,44,71,34,30,20,49,90,45,73,18,33,63,23,62,32,92,65,28,35,25,49,46,51,52,53,79,50,25,48,44,59,62,15,52,26,53,76,57,74,60,86,67,42,81,74,46,53,48,45,66,88,43,93,64,34,77,55,57,53,48,55,42,59,57,17,63,80,42,64,41,68,45,67,62,47,84,72,79,64,62,57,38,73,66,26,57,55,49,47,57,64,47,50,69,76,71,58,93,51,86,70,50,62,58,50,49,56,49,51,52,52,50,55,50,52,52,50,53,50,53,53,54,49,50,55,50,50,52,50,50,51,56,53,50,53,53,54,53,53,53,49,55,52,49,55,51,51,50,55,51,51,57,49,52,56,52,52,56,59,56,54,71,74,77,72,90,76,84,89,84,89,89,90,89,88,84,91,67,97,69,52,66,66,54,52,49,51,48,55,53,48,52,52,50,50,52,52,49,53,51,49,52,54,50,50,54,51,51,58,48,50,53,52,52,51,54,50,47,54,51,47,57,54,48,54,52,55,47,56,58,48,54,52,52,50,52,58,49,56,50,54,53,49,58,53,49,54,51,51,54,52,50,47,56,52,50,53,54,51,49,54,47,48,36,72,77,29,74,67,31,46,51,50,54,55,52,57,67,72,76,113

Secondary structure (DSSP, 8-state):
---EEEHHHHHHHHHH-S-HHHHHHHHHHHHIIIIIS--STTEEEHHHHHHHHHHTTT--SHHHHHHHHHHHHHHHHHHS-----S-HHHHHHHHHHHH-----PPP---BTTB-HHHHHHHS---TT--HHHHHHHHHH--STT---S-TT---SEEEEEETTBSSEEEE-SSEEEEE-GGGGGGGGT--B-----TTGGGG-EETTSTTHHHHHHHHHHHGGGEEEEE----S-SB-HHHHHHHHHHHHTT---HHHHHHHHHHHHHHHHHHHHHHHHHHHHHHHHHHHHHHHHHHHHHHHHHHHHHHHHHHHHHHTTT--------------TTHHHHHHHHHHHHHHHHHHHHHHHHHHHHHHHHHHHHHHHHHHHHHHHHHHHHHHHHHHHHHHHHHHHHHHHHHHHHHHHHHHHHHH-HHHHHHHHHHTT--

Foldseek 3Di:
DWDKAALVVLVVCLVPPPDPVVNVLSVVLCCQQAAAQDDDHRIGTPLSVVVSVCVVVVDDCVLQLVFLQVVQVVVCLVVVDDDRGGRVLVVVLVVCLWQPDDPDDDQDADDPPDDSSVVSVVDDDPPVQDPVNVVVCVVPDDPVSTPLESRNDADQKDFAFFAPDRFQWRAYSFWIAGDGCLCRLVHNLAAREDGDCVCRHVSTDTPVPVPRVVSVVVNVNRNVGIDMDGGHNDDDNYDPRRVVVVVVVVVVSDDDPPVVVVVVVVVVVVVVVVVVVVVVVVVVVVVVVVVVVVVVVVVVVVVVVVVVVVVVVVVVVVVVPDPDDDDDDDDDDDDPPPPVVVVVVVVVVVVVVVVVVVVVVVVVVVVVVVVVVVVVVVVVVVVVVVVVVVVVVVVVVVVVVVVVVVVVVVVVVVVVVVVCLVVDPVSVVVVVVVVVVD

Sequence (438 aa):
IVSCIPWKNLKDLILAHPDVRKKVDVFALSIYGLIVFPTILGHVDEAVTDLFGRLDKRVTPVPLILAETFRSLNACRRAGEGRFIGCAQLLLAWFHNHFWTVRKVSYRVFSENYSPLKEIVATTRRDDISEEKWMAIFQNLQEEDIEWRALWLLPDEILYRCGDFDWVALLGIWGAVGYAPLLVLRQYKSRQFVPATQGLAECEFSYGGKGYKKKAREMANAWNLIRRMKRLPMGPMTTSEYSEWWVKRTNNNIHGPKLEKNIEQMEEEKVNLRLNVDIQKLKVDKLRKGKNKAEEELDSLKTNYKKLRLLIRTARLGKLQSSGVKNYEKKETSQTGGNENFKRVVELEGSLHQHRSRNSVTELKASLSKTEEMKSKIEGLENQVRNRDRVIEEVVVQIREVADHLQTLAVQADTLSLKYELESDRGQELASLLKKIK

pLDDT: mean 71.24, std 18.17, range [26.17, 96.12]